Protein AF-A0A2P2HZ31-F1 (afdb_monomer_lite)

Radius of gyration: 33.71 Å; chains: 1; bounding box: 119×53×100 Å

pLDDT: mean 71.83, std 29.75, range [22.86, 98.75]

Sequence (385 aa):
MGVTKGGEGADDFVHLYVKAGVDGLRQGACPFCQRIYMVMMIKAQYGLLRFEVIASNPAKPPDELKRIGLKHLPAIIHGDEGFDAEDDIVTYLDEKFPGGGLKYDNQDADIACKDFFSKFCFYIKAVSKDSAQLDHALEKLNAFLESTTPPHSPTHSPPPKSPTSPAPTSPALTAKSLSSLPSTTSQSPTPSLISSTTSPRSASPIQSPVPSSPQPGGKGKGPSVCSFPALLPNTTTSWPVMTSGGNKLSASSGSIISNDSGAESITSEHAEQQQQLWLCGPTLSHLDCEALPKLQHLRVAAASLKQYQVPQHLKGCWRYLHNAYNSPVFAQTCPCDQEIILHWYDRPETKKLSHKKHAEIAKEKPKYSFDVPVRASVVTVVEIE

Structure (mmCIF, N/CA/C/O backbone):
data_AF-A0A2P2HZ31-F1
#
_entry.id   AF-A0A2P2HZ31-F1
#
loop_
_atom_site.group_PDB
_atom_site.id
_atom_site.type_symbol
_atom_site.label_atom_id
_atom_site.label_alt_id
_atom_site.label_comp_id
_atom_site.label_asym_id
_atom_site.label_entity_id
_atom_site.label_seq_id
_atom_site.pdbx_PDB_ins_code
_atom_site.Cartn_x
_atom_site.Cartn_y
_atom_site.Cartn_z
_atom_site.occupancy
_atom_site.B_iso_or_equiv
_atom_site.auth_seq_id
_atom_site.auth_comp_id
_atom_site.auth_asym_id
_atom_site.auth_atom_id
_atom_site.pdbx_PDB_model_num
ATOM 1 N N . MET A 1 1 ? -51.571 -11.589 10.001 1.00 37.06 1 MET A N 1
ATOM 2 C CA . MET A 1 1 ? -50.498 -12.336 9.311 1.00 37.06 1 MET A CA 1
ATOM 3 C C . MET A 1 1 ? -49.806 -11.380 8.362 1.00 37.06 1 MET A C 1
ATOM 5 O O . MET A 1 1 ? -50.372 -11.042 7.337 1.00 37.06 1 MET A O 1
ATOM 9 N N . GLY A 1 2 ? -48.633 -10.891 8.742 1.00 35.81 2 GLY A N 1
ATOM 10 C CA . GLY A 1 2 ? -47.769 -10.091 7.881 1.00 35.81 2 GLY A CA 1
ATOM 11 C C . GLY A 1 2 ? -46.351 -10.544 8.162 1.00 35.81 2 GLY A C 1
ATOM 12 O O . GLY A 1 2 ? -45.706 -10.020 9.059 1.00 35.81 2 GLY A O 1
ATOM 13 N N . VAL A 1 3 ? -45.938 -11.617 7.490 1.00 38.22 3 VAL A N 1
ATOM 14 C CA . VAL A 1 3 ? -44.579 -12.151 7.581 1.00 38.22 3 VAL A CA 1
ATOM 15 C C . VAL A 1 3 ? -43.677 -11.166 6.848 1.00 38.22 3 VAL A C 1
ATOM 17 O O . VAL A 1 3 ? -43.700 -11.094 5.621 1.00 38.22 3 VAL A O 1
ATOM 20 N N . THR A 1 4 ? -42.911 -10.375 7.594 1.00 38.12 4 THR A N 1
ATOM 21 C CA . THR A 1 4 ? -41.786 -9.619 7.046 1.00 38.12 4 THR A CA 1
ATOM 22 C C . THR A 1 4 ? -40.740 -10.626 6.585 1.00 38.12 4 THR A C 1
ATOM 24 O O . THR A 1 4 ? -40.130 -11.310 7.406 1.00 38.12 4 THR A O 1
ATOM 27 N N . LYS A 1 5 ? -40.563 -10.756 5.267 1.00 40.16 5 LYS A N 1
ATOM 28 C CA . LYS A 1 5 ? -39.427 -11.470 4.683 1.00 40.16 5 LYS A CA 1
ATOM 29 C C . LYS A 1 5 ? -38.149 -10.719 5.060 1.00 40.16 5 LYS A C 1
ATOM 31 O O . LYS A 1 5 ? -37.839 -9.700 4.452 1.00 40.16 5 LYS A O 1
ATOM 36 N N . GLY A 1 6 ? -37.430 -11.225 6.057 1.00 38.62 6 GLY A N 1
ATOM 37 C CA . GLY A 1 6 ? -35.995 -10.995 6.168 1.00 38.62 6 GLY A CA 1
ATOM 38 C C . GLY A 1 6 ? -35.319 -11.673 4.979 1.00 38.62 6 GLY A C 1
ATOM 39 O O . GLY A 1 6 ? -35.483 -12.876 4.782 1.00 38.62 6 GLY A O 1
ATOM 40 N N . GLY A 1 7 ? -34.642 -10.893 4.141 1.00 35.97 7 GLY A N 1
ATOM 41 C CA . GLY A 1 7 ? -33.753 -11.427 3.116 1.00 35.97 7 GLY A CA 1
ATOM 42 C C . GLY A 1 7 ? -32.426 -11.799 3.765 1.00 35.97 7 GLY A C 1
ATOM 43 O O . GLY A 1 7 ? -31.584 -10.935 3.965 1.00 35.97 7 GLY A O 1
ATOM 44 N N . GLU A 1 8 ? -32.256 -13.066 4.134 1.00 43.41 8 GLU A N 1
ATOM 45 C CA . GLU A 1 8 ? -30.973 -13.615 4.578 1.00 43.41 8 GLU A CA 1
ATOM 46 C C . GLU A 1 8 ? -30.046 -13.892 3.374 1.00 43.41 8 GLU A C 1
ATOM 48 O O . GLU A 1 8 ? -30.370 -14.692 2.498 1.00 43.41 8 GLU A O 1
ATOM 53 N N . GLY A 1 9 ? -28.856 -13.277 3.372 1.00 48.22 9 GLY A N 1
ATOM 54 C CA . GLY A 1 9 ? -27.587 -14.009 3.218 1.00 48.22 9 GLY A CA 1
ATOM 55 C C . GLY A 1 9 ? -26.920 -14.143 1.840 1.00 48.22 9 GLY A C 1
ATOM 56 O O . GLY A 1 9 ? -25.826 -14.710 1.780 1.00 48.22 9 GLY A O 1
ATOM 57 N N . ALA A 1 10 ? -27.507 -13.645 0.748 1.00 51.50 10 ALA A N 1
ATOM 58 C CA . ALA A 1 10 ? -26.921 -13.785 -0.597 1.00 51.50 10 ALA A CA 1
ATOM 59 C C . ALA A 1 10 ? -26.181 -12.535 -1.122 1.00 51.50 10 ALA A C 1
ATOM 61 O O . ALA A 1 10 ? -25.416 -12.661 -2.074 1.00 51.50 10 ALA A O 1
ATOM 62 N N . ASP A 1 11 ? -26.367 -11.370 -0.495 1.00 66.19 11 ASP A N 1
ATOM 63 C CA . ASP A 1 11 ? -26.120 -10.050 -1.108 1.00 66.19 11 ASP A CA 1
ATOM 64 C C . ASP A 1 11 ? -25.009 -9.230 -0.417 1.00 66.19 11 ASP A C 1
ATOM 66 O O . ASP A 1 11 ? -25.026 -8.008 -0.474 1.00 66.19 11 ASP A O 1
ATOM 70 N N . ASP A 1 12 ? -24.071 -9.907 0.264 1.00 85.94 12 ASP A N 1
ATOM 71 C CA . ASP A 1 12 ? -22.899 -9.299 0.934 1.00 85.94 12 ASP A CA 1
ATOM 72 C C . ASP A 1 12 ? -21.570 -9.898 0.424 1.00 85.94 12 ASP A C 1
ATOM 74 O O . ASP A 1 12 ? -20.564 -9.946 1.143 1.00 85.94 12 ASP A O 1
ATOM 78 N N . PHE A 1 13 ? -21.578 -10.463 -0.790 1.00 96.00 13 PHE A N 1
ATOM 79 C CA . PHE A 1 13 ? -20.398 -11.067 -1.409 1.00 96.00 13 PHE A CA 1
ATOM 80 C C . PHE A 1 13 ? -19.810 -10.142 -2.471 1.00 96.00 13 PHE A C 1
ATOM 82 O O . PHE A 1 13 ? -20.406 -9.940 -3.526 1.00 96.00 13 PHE A O 1
ATOM 89 N N . VAL A 1 14 ? -18.620 -9.610 -2.208 1.00 97.75 14 VAL A N 1
ATOM 90 C CA . VAL A 1 14 ? -17.964 -8.621 -3.070 1.00 97.75 14 VAL A CA 1
ATOM 91 C C . VAL A 1 14 ? -16.818 -9.270 -3.853 1.00 97.75 14 VAL A C 1
ATOM 93 O O . VAL A 1 14 ? -15.991 -9.981 -3.287 1.00 97.75 14 VAL A O 1
ATOM 96 N N . HIS A 1 15 ? -16.711 -9.001 -5.151 1.00 97.69 15 HIS A N 1
ATOM 97 C CA . HIS A 1 15 ? -15.530 -9.356 -5.938 1.00 97.69 15 HIS A CA 1
ATOM 98 C C . HIS A 1 15 ? -14.538 -8.194 -5.936 1.00 97.69 15 HIS A C 1
ATOM 100 O O . HIS A 1 15 ? -14.851 -7.119 -6.441 1.00 97.69 15 HIS A O 1
ATOM 106 N N . LEU A 1 16 ? -13.331 -8.408 -5.409 1.00 98.19 16 LEU A N 1
ATOM 107 C CA . LEU A 1 16 ? -12.222 -7.460 -5.495 1.00 98.19 16 LEU A CA 1
ATOM 108 C C . LEU A 1 16 ? -11.289 -7.846 -6.639 1.00 98.19 16 LEU A C 1
ATOM 110 O O . LEU A 1 16 ? -10.581 -8.848 -6.575 1.00 98.19 16 LEU A O 1
ATOM 114 N N . TYR A 1 17 ? -11.205 -7.002 -7.654 1.00 97.88 17 TYR A N 1
ATOM 115 C CA . TYR A 1 17 ? -10.253 -7.138 -8.742 1.00 97.88 17 TYR A CA 1
ATOM 116 C C . TYR A 1 17 ? -8.968 -6.379 -8.419 1.00 97.88 17 TYR A C 1
ATOM 118 O O . TYR A 1 17 ? -8.957 -5.156 -8.251 1.00 97.88 17 TYR A O 1
ATOM 126 N N . VAL A 1 18 ? -7.854 -7.107 -8.379 1.00 97.56 18 VAL A N 1
ATOM 127 C CA . VAL A 1 18 ? -6.516 -6.554 -8.139 1.00 97.56 18 VAL A CA 1
ATOM 128 C C . VAL A 1 18 ? -5.632 -6.740 -9.357 1.00 97.56 18 VAL A C 1
ATOM 130 O O . VAL A 1 18 ? -5.835 -7.643 -10.166 1.00 97.56 18 VAL A O 1
ATOM 133 N N . LYS A 1 19 ? -4.613 -5.892 -9.500 1.00 96.31 19 LYS A N 1
ATOM 134 C CA . LYS A 1 19 ? -3.630 -6.057 -10.572 1.00 96.31 19 LYS A CA 1
ATOM 135 C C . LYS A 1 19 ? -2.910 -7.398 -10.410 1.00 96.31 19 LYS A C 1
ATOM 137 O O . LYS A 1 19 ? -2.375 -7.667 -9.340 1.00 96.31 19 LYS A O 1
ATOM 142 N N . ALA A 1 20 ? -2.867 -8.202 -11.468 1.00 95.56 20 ALA A N 1
ATOM 143 C CA . ALA A 1 20 ? -2.116 -9.451 -11.485 1.00 95.56 20 ALA A CA 1
ATOM 144 C C . ALA A 1 20 ? -0.597 -9.208 -11.437 1.00 95.56 20 ALA A C 1
ATOM 146 O O . ALA A 1 20 ? -0.095 -8.187 -11.923 1.00 95.56 20 ALA A O 1
ATOM 147 N N . GLY A 1 21 ? 0.115 -10.159 -10.840 1.00 93.12 21 GLY A N 1
ATOM 148 C CA . GLY A 1 21 ? 1.568 -10.215 -10.791 1.00 93.12 21 GLY A CA 1
ATOM 149 C C . GLY A 1 21 ? 2.176 -10.639 -12.121 1.00 93.12 21 GLY A C 1
ATOM 150 O O . GLY A 1 21 ? 1.485 -10.798 -13.131 1.00 93.12 21 GLY A O 1
ATOM 151 N N . VAL A 1 22 ? 3.491 -10.835 -12.124 1.00 88.94 22 VAL A N 1
ATOM 152 C CA . VAL A 1 22 ? 4.253 -11.121 -13.353 1.00 88.94 22 VAL A CA 1
ATOM 153 C C . VAL A 1 22 ? 3.849 -12.441 -14.016 1.00 88.94 22 VAL A C 1
ATOM 155 O O . VAL A 1 22 ? 3.921 -12.571 -15.238 1.00 88.94 22 VAL A O 1
ATOM 158 N N . ASP A 1 23 ? 3.389 -13.414 -13.233 1.00 84.69 23 ASP A N 1
ATOM 159 C CA . ASP A 1 23 ? 2.874 -14.688 -13.747 1.00 84.69 23 ASP A CA 1
ATOM 160 C C . ASP A 1 23 ? 1.440 -14.611 -14.296 1.00 84.69 23 ASP A C 1
ATOM 162 O O . ASP A 1 23 ? 0.972 -15.565 -14.917 1.00 84.69 23 ASP A O 1
ATOM 166 N N . GLY A 1 24 ? 0.745 -13.489 -14.093 1.00 85.38 24 GLY A N 1
ATOM 167 C CA . GLY A 1 24 ? -0.644 -13.299 -14.498 1.00 85.38 24 GLY A CA 1
ATOM 168 C C . GLY A 1 24 ? -1.669 -14.092 -13.679 1.00 85.38 24 GLY A C 1
ATOM 169 O O . GLY A 1 24 ? -2.842 -14.071 -14.040 1.00 85.38 24 GLY A O 1
ATOM 170 N N . LEU A 1 25 ? -1.251 -14.781 -12.612 1.00 81.94 25 LEU A N 1
ATOM 171 C CA . LEU A 1 25 ? -2.104 -15.642 -11.787 1.00 81.94 25 LEU A CA 1
ATOM 172 C C . LEU A 1 25 ? -2.250 -15.116 -10.359 1.00 81.94 25 LEU A C 1
ATOM 174 O O . LEU A 1 25 ? -3.343 -15.141 -9.803 1.00 81.94 25 LEU A O 1
ATOM 178 N N . ARG A 1 26 ? -1.153 -14.659 -9.748 1.00 86.38 26 ARG A N 1
ATOM 179 C CA . ARG A 1 26 ? -1.154 -14.153 -8.368 1.00 86.38 26 ARG A CA 1
ATOM 180 C C . ARG A 1 26 ? -1.437 -12.656 -8.330 1.00 86.38 26 ARG A C 1
ATOM 182 O O . ARG A 1 26 ? -1.348 -11.970 -9.347 1.00 86.38 26 ARG A O 1
ATOM 189 N N . GLN A 1 27 ? -1.751 -12.131 -7.146 1.00 91.81 27 GLN A N 1
ATOM 190 C CA . GLN A 1 27 ? -1.800 -10.684 -6.946 1.00 91.81 27 GLN A CA 1
ATOM 191 C C . GLN A 1 27 ? -0.418 -10.061 -7.189 1.00 91.81 27 GLN A C 1
ATOM 193 O O . GLN A 1 27 ? 0.602 -10.577 -6.734 1.00 91.81 27 GLN A O 1
ATOM 198 N N . GLY A 1 28 ? -0.394 -8.954 -7.917 1.00 94.69 28 GLY A N 1
ATOM 199 C CA . GLY A 1 28 ? 0.800 -8.159 -8.160 1.00 94.69 28 GLY A CA 1
ATOM 200 C C . GLY A 1 28 ? 0.971 -7.066 -7.114 1.00 94.69 28 GLY A C 1
ATOM 201 O O . GLY A 1 28 ? 0.111 -6.825 -6.268 1.00 94.69 28 GLY A O 1
ATOM 202 N N . ALA A 1 29 ? 2.081 -6.341 -7.201 1.00 96.81 29 ALA A N 1
ATOM 203 C CA . ALA A 1 29 ? 2.394 -5.292 -6.241 1.00 96.81 29 ALA A CA 1
ATOM 204 C C . ALA A 1 29 ? 1.799 -3.934 -6.634 1.00 96.81 29 ALA A C 1
ATOM 206 O O . ALA A 1 29 ? 2.515 -3.032 -7.051 1.00 96.81 29 ALA A O 1
ATOM 207 N N . CYS A 1 30 ? 0.483 -3.758 -6.544 1.00 97.19 30 CYS A N 1
ATOM 208 C CA . CYS A 1 30 ? -0.128 -2.428 -6.631 1.00 97.19 30 CYS A CA 1
ATOM 209 C C . CYS A 1 30 ? -0.464 -1.928 -5.214 1.00 97.19 30 CYS A C 1
ATOM 211 O O . CYS A 1 30 ? -1.313 -2.546 -4.571 1.00 97.19 30 CYS A O 1
ATOM 213 N N . PRO A 1 31 ? 0.129 -0.816 -4.729 1.00 97.94 31 PRO A N 1
ATOM 214 C CA . PRO A 1 31 ? -0.120 -0.350 -3.361 1.00 97.94 31 PRO A CA 1
ATOM 215 C C . PRO A 1 31 ? -1.578 0.093 -3.165 1.00 97.94 31 PRO A C 1
ATOM 217 O O . PRO A 1 31 ? -2.139 -0.086 -2.091 1.00 97.94 31 PRO A O 1
ATOM 220 N N . PHE A 1 32 ? -2.218 0.590 -4.226 1.00 98.06 32 PHE A N 1
ATOM 221 C CA . PHE A 1 32 ? -3.637 0.951 -4.237 1.00 98.06 32 PHE A CA 1
ATOM 222 C C . PHE A 1 32 ? -4.547 -0.281 -4.144 1.00 98.06 32 PHE A C 1
ATOM 224 O O . PHE A 1 32 ? -5.521 -0.284 -3.400 1.00 98.06 32 PHE A O 1
ATOM 231 N N . CYS A 1 33 ? -4.195 -1.378 -4.829 1.00 98.50 33 CYS A N 1
ATOM 232 C CA . CYS A 1 33 ? -4.921 -2.640 -4.669 1.00 98.50 33 CYS A CA 1
ATOM 233 C C . CYS A 1 33 ? -4.786 -3.188 -3.249 1.00 98.50 33 CYS A C 1
ATOM 235 O O . CYS A 1 33 ? -5.775 -3.643 -2.682 1.00 98.50 33 CYS A O 1
ATOM 237 N N . GLN A 1 34 ? -3.586 -3.112 -2.666 1.00 98.69 34 GLN A N 1
ATOM 238 C CA . GLN A 1 34 ? -3.369 -3.545 -1.291 1.00 98.69 34 GLN A CA 1
ATOM 239 C C . GLN A 1 34 ? -4.173 -2.695 -0.293 1.00 98.69 34 GLN A C 1
ATOM 241 O O . GLN A 1 34 ? -4.745 -3.273 0.624 1.00 98.69 34 GLN A O 1
ATOM 246 N N . ARG A 1 35 ? -4.300 -1.370 -0.496 1.00 98.56 35 ARG A N 1
ATOM 247 C CA . ARG A 1 35 ? -5.158 -0.488 0.327 1.00 98.56 35 ARG A CA 1
ATOM 248 C C . ARG A 1 35 ? -6.584 -1.021 0.420 1.00 98.56 35 ARG A C 1
ATOM 250 O O . ARG A 1 35 ? -7.074 -1.274 1.517 1.00 98.56 35 ARG A O 1
ATOM 257 N N . ILE A 1 36 ? -7.228 -1.239 -0.726 1.00 98.75 36 ILE A N 1
ATOM 258 C CA . ILE A 1 36 ? -8.609 -1.741 -0.765 1.00 98.75 36 ILE A CA 1
ATOM 259 C C . ILE A 1 36 ? -8.698 -3.160 -0.196 1.00 98.75 36 ILE A C 1
ATOM 261 O O . ILE A 1 36 ? -9.620 -3.466 0.557 1.00 98.75 36 ILE A O 1
ATOM 265 N N . TYR A 1 37 ? -7.714 -4.017 -0.482 1.00 98.69 37 TYR A N 1
ATOM 266 C CA . TYR A 1 37 ? -7.688 -5.369 0.070 1.00 98.69 37 TYR A CA 1
ATOM 267 C C . TYR A 1 37 ? -7.598 -5.352 1.606 1.00 98.69 37 TYR A C 1
ATOM 269 O O . TYR A 1 37 ? -8.338 -6.073 2.271 1.00 98.69 37 TYR A O 1
ATOM 277 N N . MET A 1 38 ? -6.776 -4.482 2.198 1.00 98.75 38 MET A N 1
ATOM 278 C CA . MET A 1 38 ? -6.714 -4.315 3.655 1.00 98.75 38 MET A CA 1
ATOM 279 C C . MET A 1 38 ? -8.058 -3.864 4.241 1.00 98.75 38 MET A C 1
ATOM 281 O O . MET A 1 38 ? -8.510 -4.448 5.225 1.00 98.75 38 MET A O 1
ATOM 285 N N . VAL A 1 39 ? -8.731 -2.895 3.610 1.00 98.69 39 VAL A N 1
ATOM 286 C CA . VAL A 1 39 ? -10.068 -2.429 4.026 1.00 98.69 39 VAL A CA 1
ATOM 287 C C . VAL A 1 39 ? -11.084 -3.577 4.017 1.00 98.69 39 VAL A C 1
ATOM 289 O O . VAL A 1 39 ? -11.795 -3.786 5.001 1.00 98.69 39 VAL A O 1
ATOM 292 N N . MET A 1 40 ? -11.128 -4.364 2.938 1.00 98.38 40 MET A N 1
ATOM 293 C CA . MET A 1 40 ? -12.047 -5.501 2.816 1.00 98.38 40 MET A CA 1
ATOM 294 C C . MET A 1 40 ? -11.709 -6.634 3.792 1.00 98.38 40 MET A C 1
ATOM 296 O O . MET A 1 40 ? -12.617 -7.213 4.384 1.00 98.38 40 MET A O 1
ATOM 300 N N . MET A 1 41 ? -10.419 -6.903 4.028 1.00 98.25 41 MET A N 1
ATOM 301 C CA . MET A 1 41 ? -9.957 -7.857 5.043 1.00 98.25 41 MET A CA 1
ATOM 302 C C . MET A 1 41 ? -10.425 -7.467 6.444 1.00 98.25 41 MET A C 1
ATOM 304 O O . MET A 1 41 ? -10.922 -8.323 7.172 1.00 98.25 41 MET A O 1
ATOM 308 N N . ILE A 1 42 ? -10.303 -6.189 6.819 1.00 98.12 42 ILE A N 1
ATOM 309 C CA . ILE A 1 42 ? -10.775 -5.694 8.118 1.00 98.12 42 ILE A CA 1
ATOM 310 C C . ILE A 1 42 ? -12.289 -5.885 8.216 1.00 98.12 42 ILE A C 1
ATOM 312 O O . ILE A 1 42 ? -12.760 -6.541 9.141 1.00 98.12 42 ILE A O 1
ATOM 316 N N . LYS A 1 43 ? -13.064 -5.416 7.231 1.00 97.12 43 LYS A N 1
ATOM 317 C CA . LYS A 1 43 ? -14.529 -5.582 7.240 1.00 97.12 43 LYS A CA 1
ATOM 318 C C . LYS A 1 43 ? -14.956 -7.055 7.312 1.00 97.12 43 LYS A C 1
ATOM 320 O O . LYS A 1 43 ? -15.872 -7.380 8.065 1.00 97.12 43 LYS A O 1
ATOM 325 N N . ALA A 1 44 ? -14.261 -7.955 6.618 1.00 96.75 44 ALA A N 1
ATOM 326 C CA . ALA A 1 44 ? -14.520 -9.391 6.696 1.00 96.75 44 ALA A CA 1
ATOM 327 C C . ALA A 1 44 ? -14.185 -9.997 8.070 1.00 96.75 44 ALA A C 1
ATOM 329 O O . ALA A 1 44 ? -14.930 -10.848 8.551 1.00 96.75 44 ALA A O 1
ATOM 330 N N . GLN A 1 45 ? -13.119 -9.544 8.742 1.00 95.00 45 GLN A N 1
ATOM 331 C CA . GLN A 1 45 ? -12.789 -9.980 10.110 1.00 95.00 45 GLN A CA 1
ATOM 332 C C . GLN A 1 45 ? -13.860 -9.579 11.129 1.00 95.00 45 GLN A C 1
ATOM 334 O O . GLN A 1 45 ? -14.133 -10.336 12.057 1.00 95.00 45 GLN A O 1
ATOM 339 N N . TYR A 1 46 ? -14.505 -8.428 10.927 1.00 94.31 46 TYR A N 1
ATOM 340 C CA . TYR A 1 46 ? -15.671 -8.006 11.709 1.00 94.31 46 TYR A CA 1
ATOM 341 C C . TYR A 1 46 ? -16.980 -8.695 11.277 1.00 94.31 46 TYR A C 1
ATOM 343 O O . TYR A 1 46 ? -18.035 -8.396 11.830 1.00 94.31 46 TYR A O 1
ATOM 351 N N . GLY A 1 47 ? -16.933 -9.609 10.301 1.00 95.06 47 GLY A N 1
ATOM 352 C CA . GLY A 1 47 ? -18.104 -10.328 9.797 1.00 95.06 47 GLY A CA 1
ATOM 353 C C . GLY A 1 47 ? -19.077 -9.459 8.996 1.00 95.06 47 GLY A C 1
ATOM 354 O O . GLY A 1 47 ? -20.230 -9.847 8.845 1.00 95.06 47 GLY A O 1
ATOM 355 N N . LEU A 1 48 ? -18.635 -8.296 8.504 1.00 95.56 48 LEU A N 1
ATOM 356 C CA . LEU A 1 48 ? -19.496 -7.326 7.816 1.00 95.56 48 LEU A CA 1
ATOM 357 C C . LEU A 1 48 ? -19.724 -7.663 6.342 1.00 95.56 48 LEU A C 1
ATOM 359 O O . LEU A 1 48 ? -20.732 -7.261 5.779 1.00 95.56 48 LEU A O 1
ATOM 363 N N . LEU A 1 49 ? -18.777 -8.356 5.710 1.00 95.75 49 LEU A N 1
ATOM 364 C CA . LEU A 1 49 ? -18.877 -8.780 4.316 1.00 95.75 49 LEU A CA 1
ATOM 365 C C . LEU A 1 49 ? -18.080 -10.060 4.081 1.00 95.75 49 LEU A C 1
ATOM 367 O O . LEU A 1 49 ? -17.184 -10.413 4.853 1.00 95.75 49 LEU A O 1
ATOM 371 N N . ARG A 1 50 ? -18.363 -10.730 2.966 1.00 97.00 50 ARG A N 1
ATOM 372 C CA . ARG A 1 50 ? -17.506 -11.780 2.402 1.00 97.00 50 ARG A CA 1
ATOM 373 C C . ARG A 1 50 ? -16.988 -11.309 1.054 1.00 97.00 50 ARG A C 1
ATOM 375 O O . ARG A 1 50 ? -17.639 -10.522 0.378 1.00 97.00 50 ARG A O 1
ATOM 382 N N . PHE A 1 51 ? -15.822 -11.788 0.648 1.00 97.75 51 PHE A N 1
ATOM 383 C CA . PHE A 1 51 ? -15.278 -11.389 -0.640 1.00 97.75 51 PHE A CA 1
ATOM 384 C C . PHE A 1 51 ? -14.317 -12.414 -1.220 1.00 97.75 51 PHE A C 1
ATOM 386 O O . PHE A 1 51 ? -13.803 -13.284 -0.515 1.00 97.75 51 PHE A O 1
ATOM 393 N N . GLU A 1 52 ? -14.068 -12.269 -2.515 1.00 96.81 52 GLU A N 1
ATOM 394 C CA . GLU A 1 52 ? -13.035 -12.989 -3.248 1.00 96.81 52 GLU A CA 1
ATOM 395 C C . GLU A 1 52 ? -12.108 -11.997 -3.948 1.00 96.81 52 GLU A C 1
ATOM 397 O O . GLU A 1 52 ? -12.545 -10.956 -4.440 1.00 96.81 52 GLU A O 1
ATOM 402 N N . VAL A 1 53 ? -10.818 -12.332 -3.994 1.00 97.19 53 VAL A N 1
ATOM 403 C CA . VAL A 1 53 ? -9.806 -11.542 -4.696 1.00 97.19 53 VAL A CA 1
ATOM 404 C C . VAL A 1 53 ? -9.478 -12.185 -6.032 1.00 97.19 53 VAL A C 1
ATOM 406 O O . VAL A 1 53 ? -9.002 -13.316 -6.092 1.00 97.19 53 VAL A O 1
ATOM 409 N N . ILE A 1 54 ? -9.674 -11.426 -7.103 1.00 95.69 54 ILE A N 1
ATOM 410 C CA . ILE A 1 54 ? -9.476 -11.856 -8.481 1.00 95.69 54 ILE A CA 1
ATOM 411 C C . ILE A 1 54 ? -8.294 -11.080 -9.066 1.00 95.69 54 ILE A C 1
ATOM 413 O O . ILE A 1 54 ? -8.350 -9.866 -9.275 1.00 95.69 54 ILE A O 1
ATOM 417 N N . ALA A 1 55 ? -7.202 -11.786 -9.354 1.00 95.94 55 ALA A N 1
ATOM 418 C CA . ALA A 1 55 ? -6.067 -11.208 -10.060 1.00 95.94 55 ALA A CA 1
ATOM 419 C C . ALA A 1 55 ? -6.433 -10.965 -11.532 1.00 95.94 55 ALA A C 1
ATOM 421 O O . ALA A 1 55 ? -6.814 -11.877 -12.264 1.00 95.94 55 ALA A O 1
ATOM 422 N N . SER A 1 56 ? -6.305 -9.718 -11.973 1.00 94.88 56 SER A N 1
ATOM 423 C CA . SER A 1 56 ? -6.706 -9.266 -13.301 1.00 94.88 56 SER A CA 1
ATOM 424 C C . SER A 1 56 ? -5.544 -8.597 -14.024 1.00 94.88 56 SER A C 1
ATOM 426 O O . SER A 1 56 ? -4.841 -7.742 -13.476 1.00 94.88 56 SER A O 1
ATOM 428 N N . ASN A 1 57 ? -5.334 -8.979 -15.284 1.00 91.69 57 ASN A N 1
ATOM 429 C CA . ASN A 1 57 ? -4.383 -8.308 -16.157 1.00 91.69 57 ASN A CA 1
ATOM 430 C C . ASN A 1 57 ? -5.062 -7.090 -16.815 1.00 91.69 57 ASN A C 1
ATOM 432 O O . ASN A 1 57 ? -5.963 -7.287 -17.634 1.00 91.69 57 ASN A O 1
ATOM 436 N N . PRO A 1 58 ? -4.603 -5.846 -16.566 1.00 86.88 58 PRO A N 1
ATOM 437 C CA . PRO A 1 58 ? -5.201 -4.650 -17.166 1.00 86.88 58 PRO A CA 1
ATOM 438 C C . PRO A 1 58 ? -5.187 -4.639 -18.701 1.00 86.88 58 PRO A C 1
ATOM 440 O O . PRO A 1 58 ? -6.036 -4.008 -19.319 1.00 86.88 58 PRO A O 1
ATOM 443 N N . ALA A 1 59 ? -4.234 -5.333 -19.333 1.00 87.62 59 ALA A N 1
ATOM 444 C CA . ALA A 1 59 ? -4.155 -5.425 -20.792 1.00 87.62 59 ALA A CA 1
ATOM 445 C C . ALA A 1 59 ? -5.208 -6.375 -21.390 1.00 87.62 59 ALA A C 1
ATOM 447 O O . ALA A 1 59 ? -5.497 -6.315 -22.584 1.00 87.62 59 ALA A O 1
ATOM 448 N N . LYS A 1 60 ? -5.772 -7.270 -20.573 1.00 89.00 60 LYS A N 1
ATOM 449 C CA . LYS A 1 60 ? -6.814 -8.219 -20.968 1.00 89.00 60 LYS A CA 1
ATOM 450 C C . LYS A 1 60 ? -7.810 -8.380 -19.813 1.00 89.00 60 LYS A C 1
ATOM 452 O O . LYS A 1 60 ? -7.805 -9.423 -19.157 1.00 89.00 60 LYS A O 1
ATOM 457 N N . PRO A 1 61 ? -8.643 -7.357 -19.550 1.00 88.94 61 PRO A N 1
ATOM 458 C CA . PRO A 1 61 ? -9.557 -7.393 -18.419 1.00 88.94 61 PRO A CA 1
ATOM 459 C C . PRO A 1 61 ? -10.618 -8.497 -18.606 1.00 88.94 61 PRO A C 1
ATOM 461 O O . PRO A 1 61 ? -11.019 -8.761 -19.750 1.00 88.94 61 PRO A O 1
ATOM 464 N N . PRO A 1 62 ? -11.074 -9.140 -17.513 1.00 91.50 62 PRO A N 1
ATOM 465 C CA . PRO A 1 62 ? -12.234 -10.025 -17.500 1.00 91.50 62 PRO A CA 1
ATOM 466 C C . PRO A 1 62 ? -13.481 -9.383 -18.115 1.00 91.50 62 PRO A C 1
ATOM 468 O O . PRO A 1 62 ? -13.668 -8.166 -18.058 1.00 91.50 62 PRO A O 1
ATOM 471 N N . ASP A 1 63 ? -14.353 -10.209 -18.692 1.00 91.88 63 ASP A N 1
ATOM 472 C CA . ASP A 1 63 ? -15.550 -9.722 -19.387 1.00 91.88 63 ASP A CA 1
ATOM 473 C C . ASP A 1 63 ? -16.570 -9.084 -18.438 1.00 91.88 63 ASP A C 1
ATOM 475 O O . ASP A 1 63 ? -17.326 -8.213 -18.859 1.00 91.88 63 ASP A O 1
ATOM 479 N N . GLU A 1 64 ? -16.556 -9.457 -17.157 1.00 92.88 64 GLU A N 1
ATOM 480 C CA . GLU A 1 64 ? -17.390 -8.846 -16.119 1.00 92.88 64 GLU A CA 1
ATOM 481 C C . GLU A 1 64 ? -17.028 -7.368 -15.896 1.00 92.88 64 GLU A C 1
ATOM 483 O O . GLU A 1 64 ? -17.899 -6.510 -16.026 1.00 92.88 64 GLU A O 1
ATOM 488 N N . LEU A 1 65 ? -15.737 -7.044 -15.715 1.00 93.50 65 LEU A N 1
ATOM 489 C CA . LEU A 1 65 ? -15.263 -5.652 -15.619 1.00 93.50 65 LEU A CA 1
ATOM 490 C C . LEU A 1 65 ? -15.660 -4.836 -16.857 1.00 93.50 65 LEU A C 1
ATOM 492 O O . LEU A 1 65 ? -16.152 -3.716 -16.734 1.00 93.50 65 LEU A O 1
ATOM 496 N N . LYS A 1 66 ? -15.495 -5.410 -18.060 1.00 92.44 66 LYS A N 1
ATOM 497 C CA . LYS A 1 66 ? -15.873 -4.737 -19.315 1.00 92.44 66 LYS A CA 1
ATOM 498 C C . LYS A 1 66 ? -17.372 -4.473 -19.406 1.00 92.44 66 LYS A C 1
ATOM 500 O O . LYS A 1 66 ? -17.758 -3.443 -19.947 1.00 92.44 66 LYS A O 1
ATOM 505 N N . ARG A 1 67 ? -18.199 -5.406 -18.926 1.00 93.50 67 ARG A N 1
ATOM 506 C CA . ARG A 1 67 ? -19.662 -5.303 -18.966 1.00 93.50 67 ARG A CA 1
ATOM 507 C C . ARG A 1 67 ? -20.165 -4.159 -18.091 1.00 93.50 67 ARG A C 1
ATOM 509 O O . ARG A 1 67 ? -21.033 -3.421 -18.537 1.00 93.50 67 ARG A O 1
ATOM 516 N N . ILE A 1 68 ? -19.596 -4.010 -16.894 1.00 94.19 68 ILE A N 1
ATOM 517 C CA . ILE A 1 68 ? -19.903 -2.899 -15.979 1.00 94.19 68 ILE A CA 1
ATOM 518 C C . ILE A 1 68 ? -19.253 -1.585 -16.450 1.00 94.19 68 ILE A C 1
ATOM 520 O O . ILE A 1 68 ? -19.729 -0.499 -16.138 1.00 94.19 68 ILE A O 1
ATOM 524 N N . GLY A 1 69 ? -18.198 -1.666 -17.267 1.00 94.25 69 GLY A N 1
ATOM 525 C CA . GLY A 1 69 ? -17.515 -0.503 -17.835 1.00 94.25 69 GLY A CA 1
ATOM 526 C C . GLY A 1 69 ? -16.330 -0.005 -17.005 1.00 94.25 69 GLY A C 1
ATOM 527 O O . GLY A 1 69 ? -15.851 1.104 -17.248 1.00 94.25 69 GLY A O 1
ATOM 528 N N . LEU A 1 70 ? -15.834 -0.827 -16.076 1.00 95.38 70 LEU A N 1
ATOM 529 C CA . LEU A 1 70 ? -14.674 -0.529 -15.235 1.00 95.38 70 LEU A CA 1
ATOM 530 C C . LEU A 1 70 ? -13.375 -0.670 -16.039 1.00 95.38 70 LEU A C 1
ATOM 532 O O . LEU A 1 70 ? -13.179 -1.634 -16.787 1.00 95.38 70 LEU A O 1
ATOM 536 N N . LYS A 1 71 ? -12.479 0.306 -15.898 1.00 92.31 71 LYS A N 1
ATOM 537 C CA . LYS A 1 71 ? -11.245 0.447 -16.692 1.00 92.31 71 LYS A CA 1
ATOM 538 C C . LYS A 1 71 ? -9.984 0.394 -15.842 1.00 92.31 71 LYS A C 1
ATOM 540 O O . LYS A 1 71 ? -8.905 0.118 -16.375 1.00 92.31 71 LYS A O 1
ATOM 545 N N . HIS A 1 72 ? -10.101 0.686 -14.555 1.00 94.69 72 HIS A N 1
ATOM 546 C CA . HIS A 1 72 ? -8.976 0.817 -13.645 1.00 94.69 72 HIS A CA 1
ATOM 547 C C . HIS A 1 72 ? -8.977 -0.288 -12.585 1.00 94.69 72 HIS A C 1
ATOM 549 O O . HIS A 1 72 ? -9.944 -1.024 -12.422 1.00 94.69 72 HIS A O 1
ATOM 555 N N . LEU A 1 73 ? -7.824 -0.474 -11.940 1.00 96.19 73 LEU A N 1
ATOM 556 C CA . LEU A 1 73 ? -7.657 -1.382 -10.808 1.00 96.19 73 LEU A CA 1
ATOM 557 C C . LEU A 1 73 ? -7.009 -0.598 -9.654 1.00 96.19 73 LEU A C 1
ATOM 559 O O . LEU A 1 73 ? -6.078 0.170 -9.929 1.00 96.19 73 LEU A O 1
ATOM 563 N N . PRO A 1 74 ? -7.391 -0.841 -8.388 1.00 98.06 74 PRO A N 1
ATOM 564 C CA . PRO A 1 74 ? -8.378 -1.831 -7.943 1.00 98.06 74 PRO A CA 1
ATOM 565 C C . PRO A 1 74 ? -9.796 -1.528 -8.420 1.00 98.06 74 PRO A C 1
ATOM 567 O O . PRO A 1 74 ? -10.126 -0.381 -8.689 1.00 98.06 74 PRO A O 1
ATOM 570 N N . ALA A 1 75 ? -10.608 -2.572 -8.522 1.00 98.31 75 ALA A N 1
ATOM 571 C CA . ALA A 1 75 ? -12.029 -2.443 -8.798 1.00 98.31 75 ALA A CA 1
ATOM 572 C C . ALA A 1 75 ? -12.815 -3.394 -7.901 1.00 98.31 75 ALA A C 1
ATOM 574 O O . ALA A 1 75 ? -12.341 -4.496 -7.626 1.00 98.31 75 ALA A O 1
ATOM 575 N N . ILE A 1 76 ? -14.006 -2.992 -7.472 1.00 98.31 76 ILE A N 1
ATOM 576 C CA . ILE A 1 76 ? -14.954 -3.893 -6.815 1.00 98.31 76 ILE A CA 1
ATOM 577 C C . ILE A 1 76 ? -16.195 -4.069 -7.677 1.00 98.31 76 ILE A C 1
ATOM 579 O O . ILE A 1 76 ? -16.603 -3.142 -8.378 1.00 98.31 76 ILE A O 1
ATOM 583 N N . ILE A 1 77 ? -16.789 -5.255 -7.603 1.00 97.50 77 ILE A N 1
ATOM 584 C CA . ILE A 1 77 ? -18.134 -5.525 -8.104 1.00 97.50 77 ILE A CA 1
ATOM 585 C C . ILE A 1 77 ? -18.944 -6.127 -6.962 1.00 97.50 77 ILE A C 1
ATOM 587 O O . ILE A 1 77 ? -18.485 -7.055 -6.290 1.00 97.50 77 ILE A O 1
ATOM 591 N N . HIS A 1 78 ? -20.137 -5.587 -6.746 1.00 96.38 78 HIS A N 1
ATOM 592 C CA . HIS A 1 78 ? -21.087 -6.068 -5.758 1.00 96.38 78 HIS A CA 1
ATOM 593 C C . HIS A 1 78 ? -22.494 -6.076 -6.364 1.00 96.38 78 HIS A C 1
ATOM 595 O O . HIS A 1 78 ? -23.062 -5.022 -6.643 1.00 96.38 78 HIS A O 1
ATOM 601 N N . GLY A 1 79 ? -23.036 -7.268 -6.625 1.00 92.19 79 GLY A N 1
ATOM 602 C CA . GLY A 1 79 ? -24.264 -7.405 -7.412 1.00 92.19 79 GLY A CA 1
ATOM 603 C C . GLY A 1 79 ? -24.088 -6.819 -8.818 1.00 92.19 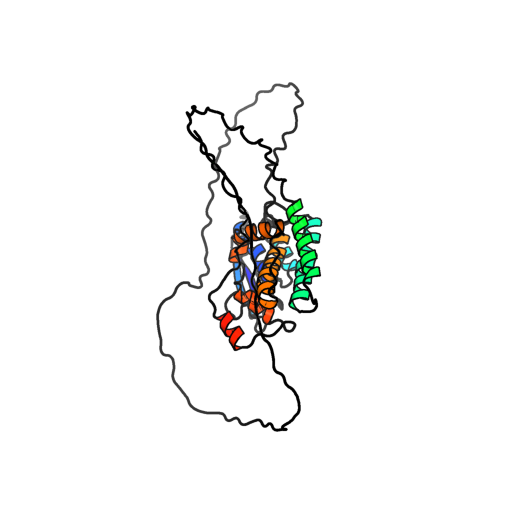79 GLY A C 1
ATOM 604 O O . GLY A 1 79 ? -23.202 -7.245 -9.558 1.00 92.19 79 GLY A O 1
ATOM 605 N N . ASP A 1 80 ? -24.914 -5.829 -9.161 1.00 90.38 80 ASP A N 1
ATOM 606 C CA . ASP A 1 80 ? -24.863 -5.105 -10.441 1.00 90.38 80 ASP A CA 1
ATOM 607 C C . ASP A 1 80 ? -24.080 -3.776 -10.362 1.00 90.38 80 ASP A C 1
ATOM 609 O O . ASP A 1 80 ? -23.949 -3.067 -11.363 1.00 90.38 80 ASP A O 1
ATOM 613 N N . GLU A 1 81 ? -23.558 -3.418 -9.185 1.00 94.50 81 GLU A N 1
ATOM 614 C CA . GLU A 1 81 ? -22.783 -2.195 -8.964 1.00 94.50 81 GLU A CA 1
ATOM 615 C C . GLU A 1 81 ? -21.280 -2.465 -9.091 1.00 94.50 81 GLU A C 1
ATOM 617 O O . GLU A 1 81 ? -20.781 -3.522 -8.693 1.00 94.50 81 GLU A O 1
ATOM 622 N N . GLY A 1 82 ? -20.525 -1.491 -9.601 1.00 96.88 82 GLY A N 1
ATOM 623 C CA . GLY A 1 82 ? -19.073 -1.590 -9.648 1.00 96.88 82 GLY A CA 1
ATOM 624 C C . GLY A 1 82 ? -18.369 -0.242 -9.615 1.00 96.88 82 GLY A C 1
ATOM 625 O O . GLY A 1 82 ? -18.875 0.750 -10.135 1.00 96.88 82 GLY A O 1
ATOM 626 N N . PHE A 1 83 ? -17.186 -0.233 -9.004 1.00 98.19 83 PHE A N 1
ATOM 627 C CA . PHE A 1 83 ? -16.404 0.971 -8.717 1.00 98.19 83 PHE A CA 1
ATOM 628 C C . PHE A 1 83 ? -14.921 0.689 -8.965 1.00 98.19 83 PHE A C 1
ATOM 630 O O . PHE A 1 83 ? -14.420 -0.350 -8.536 1.00 98.19 83 PHE A O 1
ATOM 637 N N . ASP A 1 84 ? -14.212 1.598 -9.637 1.00 97.19 84 ASP A N 1
ATOM 638 C CA . ASP A 1 84 ? -12.774 1.485 -9.937 1.00 97.19 84 ASP A CA 1
ATOM 639 C C . ASP A 1 84 ? -11.950 2.733 -9.562 1.00 97.19 84 ASP A C 1
ATOM 641 O O . ASP A 1 84 ? -10.763 2.827 -9.889 1.00 97.19 84 ASP A O 1
ATOM 645 N N . ALA A 1 85 ? -12.564 3.668 -8.832 1.00 97.62 85 ALA A N 1
ATOM 646 C CA . ALA A 1 85 ? -11.903 4.791 -8.176 1.00 97.62 85 ALA A CA 1
ATOM 647 C C . ALA A 1 85 ? -11.762 4.508 -6.674 1.00 97.62 85 ALA A C 1
ATOM 649 O O . ALA A 1 85 ? -12.727 4.160 -6.003 1.00 97.62 85 ALA A O 1
ATOM 650 N N . GLU A 1 86 ? -10.554 4.648 -6.133 1.00 96.12 86 GLU A N 1
ATOM 651 C CA . GLU A 1 86 ? -10.217 4.170 -4.783 1.00 96.12 86 GLU A CA 1
ATOM 652 C C . GLU A 1 86 ? -11.073 4.797 -3.678 1.00 96.12 86 GLU A C 1
ATOM 654 O O . GLU A 1 86 ? -11.521 4.088 -2.779 1.00 96.12 86 GLU A O 1
ATOM 659 N N . ASP A 1 87 ? -11.320 6.104 -3.753 1.00 96.69 87 ASP A N 1
ATOM 660 C CA . ASP A 1 87 ? -12.093 6.815 -2.734 1.00 96.69 87 ASP A CA 1
ATOM 661 C C . ASP A 1 87 ? -13.599 6.524 -2.856 1.00 96.69 87 ASP A C 1
ATOM 663 O O . ASP A 1 87 ? -14.282 6.409 -1.837 1.00 96.69 87 ASP A O 1
ATOM 667 N N . ASP A 1 88 ? -14.103 6.287 -4.073 1.00 98.19 88 ASP A N 1
ATOM 668 C CA . ASP A 1 88 ? -15.484 5.841 -4.301 1.00 98.19 88 ASP A CA 1
ATOM 669 C C . ASP A 1 88 ? -15.686 4.414 -3.774 1.00 98.19 88 ASP A C 1
ATOM 671 O O . ASP A 1 88 ? -16.684 4.130 -3.116 1.00 98.19 88 ASP A O 1
ATOM 675 N N . ILE A 1 89 ? -14.704 3.527 -3.987 1.00 98.50 89 ILE A N 1
ATOM 676 C CA . ILE A 1 89 ? -14.696 2.168 -3.427 1.00 98.50 89 ILE A CA 1
ATOM 677 C C . ILE A 1 89 ? -14.751 2.228 -1.896 1.00 98.50 89 ILE A C 1
ATOM 679 O O . ILE A 1 89 ? -15.561 1.535 -1.282 1.00 98.50 89 ILE A O 1
ATOM 683 N N . VAL A 1 90 ? -13.892 3.035 -1.264 1.00 98.38 90 VAL A N 1
ATOM 684 C CA . VAL A 1 90 ? -13.867 3.173 0.201 1.00 98.38 90 VAL A CA 1
ATOM 685 C C . VAL A 1 90 ? -15.196 3.718 0.720 1.00 98.38 90 VAL A C 1
ATOM 687 O O . VAL A 1 90 ? -15.746 3.159 1.670 1.00 98.38 90 VAL A O 1
ATOM 690 N N . THR A 1 91 ? -15.732 4.754 0.072 1.00 98.25 91 THR A N 1
ATOM 691 C CA . THR A 1 91 ? -17.023 5.356 0.427 1.00 98.25 91 THR A CA 1
ATOM 692 C C . THR A 1 91 ? -18.144 4.323 0.343 1.00 98.25 91 THR A C 1
ATOM 694 O O . THR A 1 91 ? -18.860 4.116 1.322 1.00 98.25 91 THR A O 1
ATOM 697 N N . TYR A 1 92 ? -18.224 3.586 -0.769 1.00 98.06 92 TYR A N 1
ATOM 698 C CA . TYR A 1 92 ? -19.200 2.516 -0.954 1.00 98.06 92 TYR A CA 1
ATOM 699 C C . TYR A 1 92 ? -19.109 1.453 0.144 1.00 98.06 92 TYR A C 1
ATOM 701 O O . TYR A 1 92 ? -20.116 1.085 0.746 1.00 98.06 92 TYR A O 1
ATOM 709 N N . LEU A 1 93 ? -17.901 0.965 0.446 1.00 98.06 93 LEU A N 1
ATOM 710 C CA . LEU A 1 93 ? -17.702 -0.071 1.460 1.00 98.06 93 LEU A CA 1
ATOM 711 C C . LEU A 1 93 ? -18.075 0.408 2.872 1.00 98.06 93 LEU A C 1
ATOM 713 O O . LEU A 1 93 ? -18.490 -0.401 3.702 1.00 98.06 93 LEU A O 1
ATOM 717 N N . ASP A 1 94 ? -17.911 1.693 3.177 1.00 97.44 94 ASP A N 1
ATOM 718 C CA . ASP A 1 94 ? -18.290 2.273 4.468 1.00 97.44 94 ASP A CA 1
ATOM 719 C C . ASP A 1 94 ? -19.788 2.518 4.612 1.00 97.44 94 ASP A C 1
ATOM 721 O O . ASP A 1 94 ? -20.321 2.350 5.710 1.00 97.44 94 ASP A O 1
ATOM 725 N N . GLU A 1 95 ? -20.461 2.900 3.531 1.00 96.81 95 GLU A N 1
ATOM 726 C CA . GLU A 1 95 ? -21.908 3.114 3.517 1.00 96.81 95 GLU A CA 1
ATOM 727 C C . GLU A 1 95 ? -22.675 1.790 3.470 1.00 96.81 95 GLU A C 1
ATOM 729 O O . GLU A 1 95 ? -23.623 1.597 4.233 1.00 96.81 95 GLU A O 1
ATOM 734 N N . LYS A 1 96 ? -22.244 0.855 2.613 1.00 96.69 96 LYS A N 1
ATOM 735 C CA . LYS A 1 96 ? -22.894 -0.449 2.431 1.00 96.69 96 LYS A CA 1
ATOM 736 C C . LYS A 1 96 ? -22.617 -1.406 3.591 1.00 96.69 96 LYS A C 1
ATOM 738 O O . LYS A 1 96 ? -23.516 -2.140 3.991 1.00 96.69 96 LYS A O 1
ATOM 743 N N . PHE A 1 97 ? -21.404 -1.374 4.149 1.00 96.00 97 PHE A N 1
ATOM 744 C CA . PHE A 1 97 ? -20.967 -2.253 5.241 1.00 96.00 97 PHE A CA 1
ATOM 745 C C . PHE A 1 97 ? -20.435 -1.423 6.424 1.00 96.00 97 PHE A C 1
ATOM 747 O O . PHE A 1 97 ? -19.216 -1.368 6.657 1.00 96.00 97 PHE A O 1
ATOM 754 N N . PRO A 1 98 ? -21.321 -0.732 7.166 1.00 94.94 98 PRO A N 1
ATOM 755 C CA . PRO A 1 98 ? -20.917 0.146 8.257 1.00 94.94 98 PRO A CA 1
ATOM 756 C C . PRO A 1 98 ? -20.274 -0.645 9.404 1.00 94.94 98 PRO A C 1
ATOM 758 O O . PRO A 1 98 ? -20.753 -1.704 9.800 1.00 94.94 98 PRO A O 1
ATOM 761 N N . GLY A 1 99 ? -19.189 -0.105 9.964 1.00 91.94 99 GLY A N 1
ATOM 762 C CA . GLY A 1 99 ? -18.425 -0.728 11.048 1.00 91.94 99 GLY A CA 1
ATOM 763 C C . GLY A 1 99 ? -16.948 -0.927 10.702 1.00 91.94 99 GLY A C 1
ATOM 764 O O . GLY A 1 99 ? -16.435 -0.371 9.731 1.00 91.94 99 GLY A O 1
ATOM 765 N N . GLY A 1 100 ? -16.247 -1.701 11.534 1.00 88.38 100 GLY A N 1
ATOM 766 C CA . GLY A 1 100 ? -14.828 -2.029 11.352 1.00 88.38 100 GLY A CA 1
ATOM 767 C C . GLY A 1 100 ? -13.834 -0.994 11.887 1.00 88.38 100 GLY A C 1
ATOM 768 O O . GLY A 1 100 ? -12.636 -1.204 11.759 1.00 88.38 100 GLY A O 1
ATOM 769 N N . GLY A 1 101 ? -14.304 0.110 12.483 1.00 91.38 10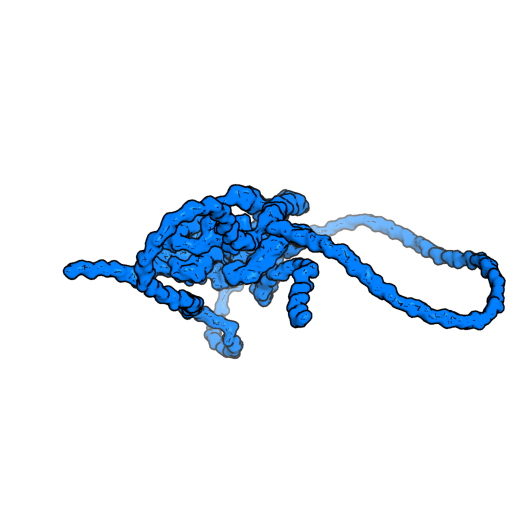1 GLY A N 1
ATOM 770 C CA . GLY A 1 101 ? -13.439 1.088 13.162 1.00 91.38 101 GLY A CA 1
ATOM 771 C C . GLY A 1 101 ? -12.462 1.844 12.252 1.00 91.38 101 GLY A C 1
ATOM 772 O O . GLY A 1 101 ? -11.511 2.428 12.749 1.00 91.38 101 GLY A O 1
ATOM 773 N N . LEU A 1 102 ? -12.686 1.837 10.933 1.00 95.56 102 LEU A N 1
ATOM 774 C CA . LEU A 1 102 ? -11.733 2.363 9.947 1.00 95.56 102 LEU A CA 1
ATOM 775 C C . LEU A 1 102 ? -11.719 3.894 9.832 1.00 95.56 102 LEU A C 1
ATOM 777 O O . LEU A 1 102 ? -10.729 4.476 9.380 1.00 95.56 102 LEU A O 1
ATOM 781 N N . LYS A 1 103 ? -12.825 4.550 10.196 1.00 95.69 103 LYS A N 1
ATOM 782 C CA . LYS A 1 103 ? -12.941 6.010 10.143 1.00 95.69 103 LYS A CA 1
ATOM 783 C C . LYS A 1 103 ? -12.038 6.642 11.197 1.00 95.69 103 LYS A C 1
ATOM 785 O O . LYS A 1 103 ? -11.950 6.153 12.319 1.00 95.69 103 LYS A O 1
ATOM 790 N N . TYR A 1 104 ? -11.409 7.748 10.834 1.00 95.50 104 TYR A N 1
ATOM 791 C CA . TYR A 1 104 ? -10.532 8.520 11.702 1.00 95.50 104 TYR A CA 1
ATOM 792 C C . TYR A 1 104 ? -10.762 10.014 11.469 1.00 95.50 104 TYR A C 1
ATOM 794 O O . TYR A 1 104 ? -11.275 10.407 10.423 1.00 95.50 104 TYR A O 1
ATOM 802 N N . ASP A 1 105 ? -10.368 10.829 12.442 1.00 95.31 105 ASP A N 1
ATOM 803 C CA . ASP A 1 105 ? -10.340 12.286 12.326 1.00 95.31 105 ASP A CA 1
ATOM 804 C C . ASP A 1 105 ? -9.037 12.790 12.952 1.00 95.31 105 ASP A C 1
ATOM 806 O O . ASP A 1 105 ? -8.908 12.888 14.173 1.00 95.31 105 ASP A O 1
ATOM 810 N N . ASN A 1 106 ? -8.014 12.977 12.115 1.00 95.56 106 ASN A N 1
ATOM 811 C CA . ASN A 1 106 ? -6.705 13.455 12.548 1.00 95.56 106 ASN A CA 1
ATOM 812 C C . ASN A 1 106 ? -5.949 14.114 11.383 1.00 95.56 106 ASN A C 1
ATOM 814 O O . ASN A 1 106 ? -5.221 13.459 10.635 1.00 95.56 106 ASN A O 1
ATOM 818 N N . GLN A 1 107 ? -6.094 15.434 11.263 1.00 96.44 107 GLN A N 1
ATOM 819 C CA . GLN A 1 107 ? -5.456 16.212 10.196 1.00 96.44 107 GLN A CA 1
ATOM 820 C C . GLN A 1 107 ? -3.923 16.194 10.277 1.00 96.44 107 GLN A C 1
ATOM 822 O O . GLN A 1 107 ? -3.251 16.238 9.245 1.00 96.44 107 GLN A O 1
ATOM 827 N N . ASP A 1 108 ? -3.352 16.105 11.480 1.00 96.31 108 ASP A N 1
ATOM 828 C CA . ASP A 1 108 ? -1.899 16.025 11.654 1.00 96.31 108 ASP A CA 1
ATOM 829 C C . ASP A 1 108 ? -1.353 14.713 11.076 1.00 96.31 108 ASP A C 1
ATOM 831 O O . ASP A 1 108 ? -0.314 14.716 10.406 1.00 96.31 108 ASP A O 1
ATOM 835 N N . ALA A 1 109 ? -2.089 13.609 11.251 1.00 96.62 109 ALA A N 1
ATOM 836 C CA . ALA A 1 109 ? -1.768 12.319 10.649 1.00 96.62 109 ALA A CA 1
ATOM 837 C C . ALA A 1 109 ? -1.824 12.382 9.114 1.00 96.62 109 ALA A C 1
ATOM 839 O O . ALA A 1 109 ? -0.892 11.920 8.443 1.00 96.62 109 ALA A O 1
ATOM 840 N N . ASP A 1 110 ? -2.865 13.011 8.553 1.00 96.88 110 ASP A N 1
ATOM 841 C CA . ASP A 1 110 ? -2.992 13.219 7.104 1.00 96.88 110 ASP A CA 1
ATOM 842 C C . ASP A 1 110 ? -1.797 14.010 6.558 1.00 96.88 110 ASP A C 1
ATOM 844 O O . ASP A 1 110 ? -1.153 13.619 5.580 1.00 96.88 110 ASP A O 1
ATOM 848 N N . ILE A 1 111 ? -1.447 15.115 7.223 1.00 96.94 111 ILE A N 1
ATOM 849 C CA . ILE A 1 111 ? -0.316 15.966 6.850 1.00 96.94 111 ILE A CA 1
ATOM 850 C C . ILE A 1 111 ? 1.005 15.190 6.933 1.00 96.94 111 ILE A C 1
ATOM 852 O O . ILE A 1 111 ? 1.863 15.374 6.060 1.00 96.94 111 ILE A O 1
ATOM 856 N N . ALA A 1 112 ? 1.189 14.342 7.946 1.00 96.62 112 ALA A N 1
ATOM 857 C CA . ALA A 1 112 ? 2.390 13.529 8.123 1.00 96.62 112 ALA A CA 1
ATOM 858 C C . ALA A 1 112 ? 2.547 12.453 7.033 1.00 96.62 112 ALA A C 1
ATOM 860 O O . ALA A 1 112 ? 3.669 12.168 6.613 1.00 96.62 112 ALA A O 1
ATOM 861 N N . CYS A 1 113 ? 1.442 11.896 6.529 1.00 96.31 113 CYS A N 1
ATOM 862 C CA . CYS A 1 113 ? 1.451 10.825 5.525 1.00 96.31 113 CYS A CA 1
ATOM 863 C C . CYS A 1 113 ? 1.425 11.320 4.069 1.00 96.31 113 CYS A C 1
ATOM 865 O O . CYS A 1 113 ? 1.700 10.549 3.147 1.00 96.31 113 CYS A O 1
ATOM 867 N N . LYS A 1 114 ? 1.109 12.599 3.846 1.00 92.31 114 LYS A N 1
ATOM 868 C CA . LYS A 1 114 ? 0.756 13.142 2.527 1.00 92.31 114 LYS A CA 1
ATOM 869 C C . LYS A 1 114 ? 1.809 12.956 1.432 1.00 92.31 114 LYS A C 1
ATOM 871 O O . LYS A 1 114 ? 1.454 12.679 0.288 1.00 92.31 114 LYS A O 1
ATOM 876 N N . ASP A 1 115 ? 3.091 13.182 1.721 1.00 93.44 115 ASP A N 1
ATOM 877 C CA . ASP A 1 115 ? 4.082 13.421 0.666 1.00 93.44 115 ASP A CA 1
ATOM 878 C C . ASP A 1 115 ? 5.206 12.386 0.557 1.00 93.44 115 ASP A C 1
ATOM 880 O O . ASP A 1 115 ? 5.798 12.294 -0.524 1.00 93.44 115 ASP A O 1
ATOM 884 N N . PHE A 1 116 ? 5.455 11.544 1.567 1.00 97.44 116 PHE A N 1
ATOM 885 C CA . PHE A 1 116 ? 6.578 10.592 1.544 1.00 97.44 116 PHE A CA 1
ATOM 886 C C . PHE A 1 116 ? 6.567 9.679 0.308 1.00 97.44 116 PHE A C 1
ATOM 888 O O . PHE A 1 116 ? 7.605 9.470 -0.325 1.00 97.44 116 PHE A O 1
ATOM 895 N N . PHE A 1 117 ? 5.392 9.193 -0.110 1.00 97.50 117 PHE A N 1
ATOM 896 C CA . PHE A 1 117 ? 5.290 8.309 -1.271 1.00 97.50 117 PHE A CA 1
ATOM 897 C C . PHE A 1 117 ? 5.564 9.041 -2.590 1.00 97.50 117 PHE A C 1
ATOM 899 O O . PHE A 1 117 ? 6.200 8.490 -3.490 1.00 97.50 117 PHE A O 1
ATOM 906 N N . SER A 1 118 ? 5.144 10.306 -2.703 1.00 96.44 118 SER A N 1
ATOM 907 C CA . SER A 1 118 ? 5.446 11.139 -3.873 1.00 96.44 118 SER A CA 1
ATOM 908 C C . SER A 1 118 ? 6.948 11.432 -3.981 1.00 96.44 118 SER A C 1
ATOM 910 O O . SER A 1 118 ? 7.528 11.296 -5.060 1.00 96.44 118 SER A O 1
ATOM 912 N N . LYS A 1 119 ? 7.611 11.736 -2.853 1.00 97.06 119 LYS A N 1
ATOM 913 C CA . LYS A 1 119 ? 9.066 11.936 -2.788 1.00 97.06 119 LYS A CA 1
ATOM 914 C C . LYS A 1 119 ? 9.820 10.663 -3.142 1.00 97.06 119 LYS A C 1
ATOM 916 O O . LYS A 1 119 ? 10.772 10.712 -3.919 1.00 97.06 119 LYS A O 1
ATOM 921 N N . PHE A 1 120 ? 9.340 9.518 -2.668 1.00 97.06 120 PHE A N 1
ATOM 922 C CA . PHE A 1 120 ? 9.857 8.214 -3.063 1.00 97.06 120 PHE A CA 1
ATOM 923 C C . PHE A 1 120 ? 9.713 7.971 -4.574 1.00 97.06 120 PHE A C 1
ATOM 925 O O . PHE A 1 120 ? 10.688 7.589 -5.223 1.00 97.06 120 PHE A O 1
ATOM 932 N N . CYS A 1 121 ? 8.548 8.262 -5.163 1.00 95.56 121 CYS A N 1
ATOM 933 C CA . CYS A 1 121 ? 8.341 8.149 -6.608 1.00 95.56 121 CYS A CA 1
ATOM 934 C C . CYS A 1 121 ? 9.329 9.024 -7.399 1.00 95.56 121 CYS A C 1
ATOM 936 O O . CYS A 1 121 ? 9.901 8.561 -8.387 1.00 95.56 121 CYS A O 1
ATOM 938 N N . PHE A 1 122 ? 9.570 10.268 -6.970 1.00 93.94 122 PHE A N 1
ATOM 939 C CA . PHE A 1 122 ? 10.562 11.142 -7.608 1.00 93.94 122 PHE A CA 1
ATOM 940 C C . PHE A 1 122 ? 11.994 10.620 -7.455 1.00 93.94 122 PHE A C 1
ATOM 942 O O . PHE A 1 122 ? 12.780 10.674 -8.404 1.00 93.94 122 PHE A O 1
ATOM 949 N N . TYR A 1 123 ? 12.330 10.076 -6.287 1.00 94.38 123 TYR A N 1
ATOM 950 C CA . TYR A 1 123 ? 13.643 9.502 -6.016 1.00 94.38 123 TYR A CA 1
ATOM 951 C C . TYR A 1 123 ? 13.924 8.261 -6.880 1.00 94.38 123 TYR A C 1
ATOM 953 O O . TYR A 1 123 ? 14.965 8.172 -7.543 1.00 94.38 123 TYR A O 1
ATOM 961 N N . ILE A 1 124 ? 12.979 7.318 -6.951 1.00 93.31 124 ILE A N 1
ATOM 962 C CA . ILE A 1 124 ? 13.180 6.054 -7.673 1.00 93.31 124 ILE A CA 1
ATOM 963 C C . ILE A 1 124 ? 13.199 6.243 -9.195 1.00 93.31 124 ILE A C 1
ATOM 965 O O . ILE A 1 124 ? 14.012 5.615 -9.874 1.00 93.31 124 ILE A O 1
ATOM 969 N N . LYS A 1 125 ? 12.403 7.186 -9.720 1.00 90.06 125 LYS A N 1
ATOM 970 C CA . LYS A 1 125 ? 12.393 7.590 -11.140 1.00 90.06 125 LYS A CA 1
ATOM 971 C C . LYS A 1 125 ? 13.594 8.460 -11.545 1.00 90.06 125 LYS A C 1
ATOM 973 O O . LYS A 1 125 ? 13.628 8.978 -12.653 1.00 90.06 125 LYS A O 1
ATOM 978 N N . ALA A 1 126 ? 14.572 8.645 -10.649 1.00 80.25 126 ALA A N 1
ATOM 979 C CA . ALA A 1 126 ? 15.764 9.470 -10.869 1.00 80.25 126 ALA A CA 1
ATOM 980 C C . ALA A 1 126 ? 15.462 10.931 -11.262 1.00 80.25 126 ALA A C 1
ATOM 982 O O . ALA A 1 126 ? 16.295 11.591 -11.880 1.00 80.25 126 ALA A O 1
ATOM 983 N N . VAL A 1 127 ? 14.287 11.441 -10.875 1.00 78.38 127 VAL A N 1
ATOM 984 C CA . VAL A 1 127 ? 13.954 12.870 -10.970 1.00 78.38 127 VAL A CA 1
ATOM 985 C C . VAL A 1 127 ? 14.743 13.643 -9.911 1.00 78.38 127 VAL A C 1
ATOM 987 O O . VAL A 1 127 ? 15.230 14.739 -10.176 1.00 78.38 127 VAL A O 1
ATOM 990 N N . SER A 1 128 ? 14.932 13.042 -8.730 1.00 77.31 128 SER A N 1
ATOM 991 C CA . SER A 1 128 ? 15.871 13.526 -7.713 1.00 77.31 128 SER A CA 1
ATOM 992 C C . SER A 1 128 ? 17.242 12.860 -7.852 1.00 77.31 128 SER A C 1
ATOM 994 O O . SER A 1 128 ? 17.336 11.665 -8.153 1.00 77.31 128 SER A O 1
ATOM 996 N N . LYS A 1 129 ? 18.308 13.631 -7.599 1.00 79.88 129 LYS A N 1
ATOM 997 C CA . LYS A 1 129 ? 19.699 13.143 -7.591 1.00 79.88 129 LYS A CA 1
ATOM 998 C C . LYS A 1 129 ? 20.058 12.443 -6.278 1.00 79.88 129 LYS A C 1
ATOM 1000 O O . LYS A 1 129 ? 20.802 11.467 -6.304 1.00 79.88 129 LYS A O 1
ATOM 1005 N N . ASP A 1 130 ? 19.505 12.919 -5.167 1.00 90.25 130 ASP A N 1
ATOM 1006 C CA . ASP A 1 130 ? 19.740 12.414 -3.813 1.00 90.25 130 ASP A CA 1
ATOM 1007 C C . ASP A 1 130 ? 18.421 12.109 -3.081 1.00 90.25 130 ASP A C 1
ATOM 1009 O O . ASP A 1 130 ? 17.323 12.355 -3.602 1.00 90.25 130 ASP A O 1
ATOM 1013 N N . SER A 1 131 ? 18.537 11.509 -1.894 1.00 94.69 131 SER A N 1
ATOM 1014 C CA . SER A 1 131 ? 17.410 11.114 -1.049 1.00 94.69 131 SER A CA 1
ATOM 1015 C C . SER A 1 131 ? 16.913 12.223 -0.123 1.00 94.69 131 SER A C 1
ATOM 1017 O O . SER A 1 131 ? 15.939 11.983 0.576 1.00 94.69 131 SER A O 1
ATOM 1019 N N . ALA A 1 132 ? 17.480 13.436 -0.125 1.00 95.94 132 ALA A N 1
ATOM 1020 C CA . ALA A 1 132 ? 17.233 14.419 0.935 1.00 95.94 132 ALA A CA 1
ATOM 1021 C C . ALA A 1 132 ? 15.745 14.779 1.098 1.00 95.94 132 ALA A C 1
ATOM 1023 O O . ALA A 1 132 ? 15.241 14.887 2.212 1.00 95.94 132 ALA A O 1
ATOM 1024 N N . GLN A 1 133 ? 15.004 14.912 -0.010 1.00 95.38 133 GLN A N 1
ATOM 1025 C CA . GLN A 1 133 ? 13.558 15.168 0.053 1.00 95.38 133 GLN A CA 1
ATOM 1026 C C . GLN A 1 133 ? 12.759 13.971 0.584 1.00 95.38 133 GLN A C 1
ATOM 1028 O O . GLN A 1 133 ? 11.717 14.158 1.205 1.00 95.38 133 GLN A O 1
ATOM 1033 N N . LEU A 1 134 ? 13.218 12.751 0.298 1.00 97.19 134 LEU A N 1
ATOM 1034 C CA . LEU A 1 134 ? 12.615 11.528 0.817 1.00 97.19 134 LEU A CA 1
ATOM 1035 C C . LEU A 1 134 ? 12.906 11.381 2.313 1.00 97.19 134 LEU A C 1
ATOM 1037 O O . LEU A 1 134 ? 11.989 11.096 3.076 1.00 97.19 134 LEU A O 1
ATOM 1041 N N . ASP A 1 135 ? 14.151 11.631 2.715 1.00 97.31 135 ASP A N 1
ATOM 1042 C CA . ASP A 1 135 ? 14.593 11.597 4.107 1.00 97.31 135 ASP A CA 1
ATOM 1043 C C . ASP A 1 135 ? 13.785 12.592 4.942 1.00 97.31 135 ASP A C 1
ATOM 1045 O O . ASP A 1 135 ? 13.181 12.196 5.933 1.00 97.31 135 ASP A O 1
ATOM 1049 N N . HIS A 1 136 ? 13.632 13.834 4.472 1.00 97.19 136 HIS A N 1
ATOM 1050 C CA . HIS A 1 136 ? 12.818 14.838 5.159 1.00 97.19 136 HIS A CA 1
ATOM 1051 C C . HIS A 1 136 ? 11.342 14.424 5.310 1.00 97.19 136 HIS A C 1
ATOM 1053 O O . HIS A 1 136 ? 10.733 14.624 6.361 1.00 97.19 136 HIS A O 1
ATOM 1059 N N . ALA A 1 137 ? 10.751 13.814 4.278 1.00 98.00 137 ALA A N 1
ATOM 1060 C CA . ALA A 1 137 ? 9.371 13.338 4.357 1.00 98.00 137 ALA A CA 1
ATOM 1061 C C . ALA A 1 137 ? 9.219 12.153 5.334 1.00 98.00 137 ALA A C 1
ATOM 1063 O O . ALA A 1 137 ? 8.228 12.066 6.058 1.00 98.00 137 ALA A O 1
ATOM 1064 N N . LEU A 1 138 ? 10.212 11.261 5.402 1.00 98.31 138 LEU A N 1
ATOM 1065 C CA . LEU A 1 138 ? 10.245 10.168 6.377 1.00 98.31 138 LEU A CA 1
ATOM 1066 C C . LEU A 1 138 ? 10.503 10.662 7.806 1.00 98.31 138 LEU A C 1
ATOM 1068 O O . LEU A 1 138 ? 9.915 10.126 8.742 1.00 98.31 138 LEU A O 1
ATOM 1072 N N . GLU A 1 139 ? 11.340 11.683 7.987 1.00 98.12 139 GLU A N 1
ATOM 1073 C CA . GLU A 1 139 ? 11.558 12.355 9.272 1.00 98.12 139 GLU A CA 1
ATOM 1074 C C . GLU A 1 139 ? 10.265 12.984 9.792 1.00 98.12 139 GLU A C 1
ATOM 1076 O O . GLU A 1 139 ? 9.946 12.836 10.971 1.00 98.12 139 GLU A O 1
ATOM 1081 N N . LYS A 1 140 ? 9.484 13.620 8.911 1.00 97.94 140 LYS A N 1
ATOM 1082 C CA . LYS A 1 140 ? 8.172 14.185 9.243 1.00 97.94 140 LYS A CA 1
ATOM 1083 C C . LYS A 1 140 ? 7.181 13.112 9.703 1.00 97.94 140 LYS A C 1
ATOM 1085 O O . LYS A 1 140 ? 6.572 13.267 10.760 1.00 97.94 140 LYS A O 1
ATOM 1090 N N . LEU A 1 141 ? 7.052 12.015 8.950 1.00 98.00 141 LEU A N 1
ATOM 1091 C CA . LEU A 1 141 ? 6.217 10.874 9.347 1.00 98.00 141 LEU A CA 1
ATOM 1092 C C . LEU A 1 141 ? 6.678 10.293 10.691 1.00 98.00 141 LEU A C 1
ATOM 1094 O O . LEU A 1 141 ? 5.870 10.033 11.581 1.00 98.00 141 LEU A O 1
ATOM 1098 N N . ASN A 1 142 ? 7.990 10.133 10.863 1.00 97.12 142 ASN A N 1
ATOM 1099 C CA . ASN A 1 142 ? 8.568 9.626 12.097 1.00 97.12 142 ASN A CA 1
ATOM 1100 C C . ASN A 1 142 ? 8.286 10.542 13.294 1.00 97.12 142 ASN A C 1
ATOM 1102 O O . ASN A 1 142 ? 7.981 10.040 14.370 1.00 97.12 142 ASN A O 1
ATOM 1106 N N . ALA A 1 143 ? 8.393 11.861 13.124 1.00 96.69 143 ALA A N 1
ATOM 1107 C CA . ALA A 1 143 ? 8.132 12.826 14.187 1.00 96.69 143 ALA A CA 1
ATOM 1108 C C . ALA A 1 143 ? 6.693 12.706 14.710 1.00 96.69 143 ALA A C 1
ATOM 1110 O O . ALA A 1 143 ? 6.496 12.665 15.922 1.00 96.69 143 ALA A O 1
ATOM 1111 N N . PHE A 1 144 ? 5.716 12.549 13.811 1.00 96.31 144 PHE A N 1
ATOM 1112 C CA . PHE A 1 144 ? 4.320 12.295 14.177 1.00 96.31 144 PHE A CA 1
ATOM 1113 C C . PHE A 1 144 ? 4.134 10.953 14.916 1.00 96.31 144 PHE A C 1
ATOM 1115 O O . PHE A 1 144 ? 3.468 10.872 15.948 1.00 96.31 144 PHE A O 1
ATOM 1122 N N . LEU A 1 145 ? 4.767 9.882 14.428 1.00 94.81 145 LEU A N 1
ATOM 1123 C CA . LEU A 1 145 ? 4.701 8.557 15.063 1.00 94.81 145 LEU A CA 1
ATOM 1124 C C . LEU A 1 145 ? 5.384 8.502 16.442 1.00 94.81 145 LEU A C 1
ATOM 1126 O O . LEU A 1 145 ? 5.073 7.630 17.252 1.00 94.81 145 LEU A O 1
ATOM 1130 N N . GLU A 1 146 ? 6.345 9.388 16.710 1.00 93.31 146 GLU A N 1
ATOM 1131 C CA . GLU A 1 146 ? 7.000 9.511 18.018 1.00 93.31 146 GLU A CA 1
ATOM 1132 C C . GLU A 1 146 ? 6.226 10.435 18.969 1.00 93.31 146 GLU A C 1
ATOM 1134 O O . GLU A 1 146 ? 6.169 10.153 20.165 1.00 93.31 146 GLU A O 1
ATOM 1139 N N . SER A 1 147 ? 5.584 11.499 18.473 1.00 91.12 147 SER A N 1
ATOM 1140 C CA . SER A 1 147 ? 4.771 12.390 19.318 1.00 91.12 147 SER A CA 1
ATOM 1141 C C . SER A 1 147 ? 3.523 11.710 19.879 1.00 91.12 147 SER A C 1
ATOM 1143 O O . SER A 1 147 ? 2.970 12.152 20.879 1.00 91.12 147 SER A O 1
ATOM 1145 N N . THR A 1 148 ? 3.085 10.637 19.228 1.00 83.88 148 THR A N 1
ATOM 1146 C CA . THR A 1 148 ? 1.905 9.846 19.586 1.00 83.88 148 THR A CA 1
ATOM 1147 C C . THR A 1 148 ? 2.218 8.676 20.520 1.00 83.88 148 THR A C 1
ATOM 1149 O O . THR A 1 148 ? 1.307 8.021 21.024 1.00 83.88 148 THR A O 1
ATOM 1152 N N . THR A 1 149 ? 3.497 8.409 20.809 1.00 72.31 149 THR A N 1
ATOM 1153 C CA . THR A 1 149 ? 3.856 7.413 21.823 1.00 72.31 149 THR A CA 1
ATOM 1154 C C . THR A 1 149 ? 3.826 7.983 23.236 1.00 72.31 149 THR A C 1
ATOM 1156 O O . THR A 1 149 ? 4.382 9.060 23.459 1.00 72.31 149 THR A O 1
ATOM 1159 N N . PRO A 1 150 ? 3.271 7.248 24.221 1.00 61.41 150 PRO A N 1
ATOM 1160 C CA . PRO A 1 150 ? 3.392 7.632 25.618 1.00 61.41 150 PRO A CA 1
ATOM 1161 C C . PRO A 1 150 ? 4.872 7.787 25.997 1.00 61.41 150 PRO A C 1
ATOM 1163 O O . PRO A 1 150 ? 5.688 6.939 25.612 1.00 61.41 150 PRO A O 1
ATOM 1166 N N . PRO A 1 151 ? 5.247 8.829 26.756 1.00 51.31 151 PRO A N 1
ATOM 1167 C CA . PRO A 1 151 ? 6.601 8.943 27.268 1.00 51.31 151 PRO A CA 1
ATOM 1168 C C . PRO A 1 151 ? 6.893 7.733 28.160 1.00 51.31 151 PRO A C 1
ATOM 1170 O O . PRO A 1 151 ? 6.217 7.511 29.164 1.00 51.31 151 PRO A O 1
ATOM 1173 N N . HIS A 1 152 ? 7.911 6.946 27.804 1.00 49.75 152 HIS A N 1
ATOM 1174 C CA . HIS A 1 152 ? 8.499 5.995 28.741 1.00 49.75 152 HIS A CA 1
ATOM 1175 C C . HIS A 1 152 ? 8.940 6.781 29.980 1.00 49.75 152 HIS A C 1
ATOM 1177 O O . HIS A 1 152 ? 9.778 7.680 29.884 1.00 49.75 152 HIS A O 1
ATOM 1183 N N . SER A 1 153 ? 8.367 6.464 31.137 1.00 33.28 153 SER A N 1
ATOM 1184 C CA . SER A 1 153 ? 8.815 7.006 32.413 1.00 33.28 153 SER A CA 1
ATOM 1185 C C . SER A 1 153 ? 10.310 6.696 32.601 1.00 33.28 153 SER A C 1
ATOM 1187 O O . SER A 1 153 ? 10.725 5.544 32.452 1.00 33.28 153 SER A O 1
ATOM 1189 N N . PRO A 1 154 ? 11.158 7.693 32.913 1.00 38.34 154 PRO A N 1
ATOM 1190 C CA . PRO A 1 154 ? 12.545 7.430 33.250 1.00 38.34 154 PRO A CA 1
ATOM 1191 C C . PRO A 1 154 ? 12.584 6.799 34.645 1.00 38.34 154 PRO A C 1
ATOM 1193 O O . PRO A 1 154 ? 12.374 7.474 35.652 1.00 38.34 154 PRO A O 1
ATOM 1196 N N . THR A 1 155 ? 12.864 5.500 34.732 1.00 34.03 155 THR A N 1
ATOM 1197 C CA . THR A 1 155 ? 13.262 4.860 35.990 1.00 34.03 155 THR A CA 1
ATOM 1198 C C . THR A 1 155 ? 14.624 5.407 36.419 1.00 34.03 155 THR A C 1
ATOM 1200 O O . THR A 1 155 ? 15.672 4.848 36.104 1.00 34.03 155 THR A O 1
ATOM 1203 N N . HIS A 1 156 ? 14.615 6.522 37.149 1.00 42.44 156 HIS A N 1
ATOM 1204 C CA . HIS A 1 156 ? 15.710 6.897 38.033 1.00 42.44 156 HIS A CA 1
ATOM 1205 C C . HIS A 1 156 ? 15.677 5.973 39.253 1.00 42.44 156 HIS A C 1
ATOM 1207 O O . HIS A 1 156 ? 15.082 6.293 40.279 1.00 42.44 156 HIS A O 1
ATOM 1213 N N . SER A 1 157 ? 16.330 4.821 39.151 1.00 32.12 157 SER A N 1
ATOM 1214 C CA . SER A 1 157 ? 16.763 4.075 40.331 1.00 32.12 157 SER A CA 1
ATOM 1215 C C . SER A 1 157 ? 18.239 4.411 40.569 1.00 32.12 157 SER A C 1
ATOM 1217 O O . SER A 1 157 ? 19.051 4.208 39.663 1.00 32.12 157 SER A O 1
ATOM 1219 N N . PRO A 1 158 ? 18.621 4.976 41.730 1.00 40.50 158 PRO A N 1
ATOM 1220 C CA . PRO A 1 158 ? 20.028 5.194 42.046 1.00 40.50 158 PRO A CA 1
ATOM 1221 C C . PRO A 1 158 ? 20.748 3.838 42.140 1.00 40.50 158 PRO A C 1
ATOM 1223 O O . PRO A 1 158 ? 20.129 2.851 42.547 1.00 40.50 158 PRO A O 1
ATOM 1226 N N . PRO A 1 159 ? 22.042 3.759 41.778 1.00 40.22 159 PRO A N 1
ATOM 1227 C CA . PRO A 1 159 ? 22.775 2.503 41.838 1.00 40.22 159 PRO A CA 1
ATOM 1228 C C . PRO A 1 159 ? 22.803 1.981 43.285 1.00 40.22 159 PRO A C 1
ATOM 1230 O O . PRO A 1 159 ? 23.055 2.766 44.209 1.00 40.22 159 PRO A O 1
ATOM 1233 N N . PRO A 1 160 ? 22.558 0.679 43.518 1.00 37.06 160 PRO A N 1
ATOM 1234 C CA . PRO A 1 160 ? 22.685 0.107 44.848 1.00 37.06 160 PRO A CA 1
ATOM 1235 C C . PRO A 1 160 ? 24.141 0.225 45.317 1.00 37.06 160 PRO A C 1
ATOM 1237 O O . PRO A 1 160 ? 25.080 -0.141 44.608 1.00 37.06 160 PRO A O 1
ATOM 1240 N N . LYS A 1 161 ? 24.323 0.767 46.527 1.00 37.94 161 LYS A N 1
ATOM 1241 C CA . LYS A 1 161 ? 25.614 0.808 47.221 1.00 37.94 161 LYS A CA 1
ATOM 1242 C C . LYS A 1 161 ? 26.102 -0.627 47.425 1.00 37.94 161 LYS A C 1
ATOM 1244 O O . LYS A 1 161 ? 25.381 -1.446 47.991 1.00 37.94 161 LYS A O 1
ATOM 1249 N N . SER A 1 162 ? 27.317 -0.918 46.974 1.00 36.97 162 SER A N 1
ATOM 1250 C CA . SER A 1 162 ? 27.990 -2.190 47.231 1.00 36.97 162 SER A CA 1
ATOM 1251 C C . SER A 1 162 ? 28.180 -2.406 48.742 1.00 36.97 162 SER A C 1
ATOM 1253 O O . SER A 1 162 ? 28.567 -1.469 49.447 1.00 36.97 162 SER A O 1
ATOM 1255 N N . PRO A 1 163 ? 27.927 -3.616 49.273 1.00 37.00 163 PRO A N 1
ATOM 1256 C CA . PRO A 1 163 ? 28.232 -3.921 50.660 1.00 37.00 163 PRO A CA 1
ATOM 1257 C C . PRO A 1 163 ? 29.732 -4.186 50.837 1.00 37.00 163 PRO A C 1
ATOM 1259 O O . PRO A 1 163 ? 30.327 -5.068 50.221 1.00 37.00 163 PRO A O 1
ATOM 1262 N N . THR A 1 164 ? 30.324 -3.385 51.715 1.00 35.88 164 THR A N 1
ATOM 1263 C CA . THR A 1 164 ? 31.675 -3.497 52.262 1.00 35.88 164 THR A CA 1
ATOM 1264 C C . THR A 1 164 ? 31.822 -4.762 53.116 1.00 35.88 164 THR A C 1
ATOM 1266 O O . THR A 1 164 ? 31.011 -5.004 54.010 1.00 35.88 164 THR A O 1
ATOM 1269 N N . SER A 1 165 ? 32.901 -5.527 52.929 1.00 32.94 165 SER A N 1
ATOM 1270 C CA . SER A 1 165 ? 33.457 -6.393 53.981 1.00 32.94 165 SER A CA 1
ATOM 1271 C C . SER A 1 165 ? 34.949 -6.687 53.765 1.00 32.94 165 SER A C 1
ATOM 1273 O O . SER A 1 165 ? 35.441 -6.516 52.650 1.00 32.94 165 SER A O 1
ATOM 1275 N N . PRO A 1 166 ? 35.692 -7.009 54.842 1.00 36.16 166 PRO A N 1
ATOM 1276 C CA . PRO A 1 166 ? 37.030 -6.475 55.069 1.00 36.16 166 PRO A CA 1
ATOM 1277 C C . PRO A 1 166 ? 38.173 -7.427 54.694 1.00 36.16 166 PRO A C 1
ATOM 1279 O O . PRO A 1 166 ? 38.027 -8.645 54.644 1.00 36.16 166 PRO A O 1
ATOM 1282 N N . ALA A 1 167 ? 39.340 -6.824 54.466 1.00 33.47 167 ALA A N 1
ATOM 1283 C CA . ALA A 1 167 ? 40.612 -7.490 54.214 1.00 33.47 167 ALA A CA 1
ATOM 1284 C C . ALA A 1 167 ? 41.175 -8.192 55.465 1.00 33.47 167 ALA A C 1
ATOM 1286 O O . ALA A 1 167 ? 41.010 -7.673 56.573 1.00 33.47 167 ALA A O 1
ATOM 1287 N N . PRO A 1 168 ? 41.961 -9.271 55.296 1.00 37.59 168 PRO A N 1
ATOM 1288 C CA . PRO A 1 168 ? 42.956 -9.676 56.271 1.00 37.59 168 PRO A CA 1
ATOM 1289 C C . PRO A 1 168 ? 44.386 -9.335 55.816 1.00 37.59 168 PRO A C 1
ATOM 1291 O O . PRO A 1 168 ? 44.756 -9.383 54.645 1.00 37.59 168 PRO A O 1
ATOM 1294 N N . THR A 1 169 ? 45.160 -8.960 56.824 1.00 32.97 169 THR A N 1
ATOM 1295 C CA . THR A 1 169 ? 46.544 -8.484 56.886 1.00 32.97 169 THR A CA 1
ATOM 1296 C C . THR A 1 169 ? 47.618 -9.468 56.403 1.00 32.97 169 THR A C 1
ATOM 1298 O O . THR A 1 169 ? 47.565 -10.660 56.696 1.00 32.97 169 THR A O 1
ATOM 1301 N N . SER A 1 170 ? 48.648 -8.911 55.753 1.00 34.41 170 SER A N 1
ATOM 1302 C CA . SER A 1 170 ? 49.948 -9.521 55.415 1.00 34.41 170 SER A CA 1
ATOM 1303 C C . SER A 1 170 ? 50.796 -9.903 56.644 1.00 34.41 170 SER A C 1
ATOM 1305 O O . SER A 1 170 ? 50.490 -9.496 57.767 1.00 34.41 170 SER A O 1
ATOM 1307 N N . PRO A 1 171 ? 51.953 -10.563 56.426 1.00 46.34 171 PRO A N 1
ATOM 1308 C CA . PRO A 1 171 ? 53.202 -9.810 56.589 1.00 46.34 171 PRO A CA 1
ATOM 1309 C C . PRO A 1 171 ? 54.287 -10.082 55.522 1.00 46.34 171 PRO A C 1
ATOM 1311 O O . PRO A 1 171 ? 54.149 -10.912 54.632 1.00 46.34 171 PRO A O 1
ATOM 1314 N N . ALA A 1 172 ? 55.329 -9.254 55.625 1.00 30.39 172 ALA A N 1
ATOM 1315 C CA . ALA A 1 172 ? 56.298 -8.788 54.634 1.00 30.39 172 ALA A CA 1
ATOM 1316 C C . ALA A 1 172 ? 57.559 -9.658 54.399 1.00 30.39 172 ALA A C 1
ATOM 1318 O O . ALA A 1 172 ? 57.740 -10.676 55.061 1.00 30.39 172 ALA A O 1
ATOM 1319 N N . LEU A 1 173 ? 58.435 -9.137 53.509 1.00 31.17 173 LEU A N 1
ATOM 1320 C CA . LEU A 1 173 ? 59.923 -9.190 53.388 1.00 31.17 173 LEU A CA 1
ATOM 1321 C C . LEU A 1 173 ? 60.314 -9.503 51.914 1.00 31.17 173 LEU A C 1
ATOM 1323 O O . LEU A 1 173 ? 59.740 -10.406 51.329 1.00 31.17 173 LEU A O 1
ATOM 1327 N N . THR A 1 174 ? 61.246 -8.866 51.185 1.00 32.59 174 THR A N 1
ATOM 1328 C CA . THR A 1 174 ? 62.228 -7.783 51.408 1.00 32.59 174 THR A CA 1
ATOM 1329 C C . THR A 1 174 ? 62.773 -7.286 50.048 1.00 32.59 174 THR A C 1
ATOM 1331 O O . THR A 1 174 ? 62.640 -7.953 49.029 1.00 32.59 174 THR A O 1
ATOM 1334 N N . ALA A 1 175 ? 63.401 -6.108 50.086 1.00 32.16 175 ALA A N 1
ATOM 1335 C CA . ALA A 1 175 ? 63.905 -5.223 49.027 1.00 32.16 175 ALA A CA 1
ATOM 1336 C C . ALA A 1 175 ? 64.919 -5.741 47.974 1.00 32.16 175 ALA A C 1
ATOM 1338 O O . ALA A 1 175 ? 65.749 -6.596 48.277 1.00 32.16 175 ALA A O 1
ATOM 1339 N N . LYS A 1 176 ? 64.955 -5.027 46.825 1.00 32.47 176 LYS A N 1
ATOM 1340 C CA . LYS A 1 176 ? 66.104 -4.373 46.113 1.00 32.47 176 LYS A CA 1
ATOM 1341 C C . LYS A 1 176 ? 65.884 -4.443 44.585 1.00 32.47 176 LYS A C 1
ATOM 1343 O O . LYS A 1 176 ? 65.310 -5.411 44.124 1.00 32.47 176 LYS A O 1
ATOM 1348 N N . SER A 1 177 ? 66.399 -3.597 43.694 1.00 30.64 177 SER A N 1
ATOM 1349 C CA . SER A 1 177 ? 66.819 -2.189 43.600 1.00 30.64 177 SER A CA 1
ATOM 1350 C C . SER A 1 177 ? 67.322 -2.009 42.141 1.00 30.64 177 SER A C 1
ATOM 1352 O O . SER A 1 177 ? 67.797 -2.983 41.564 1.00 30.64 177 SER A O 1
ATOM 1354 N N . LEU A 1 178 ? 67.303 -0.773 41.619 1.00 32.47 178 LEU A N 1
ATOM 1355 C CA . LEU A 1 178 ? 68.122 -0.222 40.510 1.00 32.47 178 LEU A CA 1
ATOM 1356 C C . LEU A 1 178 ? 67.755 -0.486 39.023 1.00 32.47 178 LEU A C 1
ATOM 1358 O O . LEU A 1 178 ? 68.081 -1.505 38.430 1.00 32.47 178 LEU A O 1
ATOM 1362 N N . SER A 1 179 ? 67.172 0.564 38.419 1.00 31.73 179 SER A N 1
ATOM 1363 C CA . SER A 1 179 ? 67.691 1.374 37.286 1.00 31.73 179 SER A CA 1
ATOM 1364 C C . SER A 1 179 ? 68.296 0.706 36.036 1.00 31.73 179 SER A C 1
ATOM 1366 O O . SER A 1 179 ? 69.344 0.076 36.122 1.00 31.73 179 SER A O 1
ATOM 1368 N N . SER A 1 180 ? 67.795 1.065 34.843 1.00 32.03 180 SER A N 1
ATOM 1369 C CA . SER A 1 180 ? 68.458 1.979 33.872 1.00 32.03 180 SER A CA 1
ATOM 1370 C C . SER A 1 180 ? 67.828 1.915 32.458 1.00 32.03 180 SER A C 1
ATOM 1372 O O . SER A 1 180 ? 67.515 0.850 31.941 1.00 32.03 180 SER A O 1
ATOM 1374 N N . LEU A 1 181 ? 67.618 3.098 31.864 1.00 32.31 181 LEU A N 1
ATOM 1375 C CA . LEU A 1 181 ? 67.392 3.402 30.429 1.00 32.31 181 LEU A CA 1
ATOM 1376 C C . LEU A 1 181 ? 68.734 3.275 29.641 1.00 32.31 181 LEU A C 1
ATOM 1378 O O . LEU A 1 181 ? 69.740 3.064 30.321 1.00 32.31 181 LEU A O 1
ATOM 1382 N N . PRO A 1 182 ? 68.873 3.532 28.306 1.00 45.97 182 PRO A N 1
ATOM 1383 C CA . PRO A 1 182 ? 67.910 3.921 27.255 1.00 45.97 182 PRO A CA 1
ATOM 1384 C C . PRO A 1 182 ? 68.050 3.174 25.887 1.00 45.97 182 PRO A C 1
ATOM 1386 O O . PRO A 1 182 ? 68.901 2.321 25.661 1.00 45.97 182 PRO A O 1
ATOM 1389 N N . SER A 1 183 ? 67.180 3.600 24.966 1.00 32.34 183 SER A N 1
ATOM 1390 C CA . SER A 1 183 ? 67.043 3.432 23.504 1.00 32.34 183 SER A CA 1
ATOM 1391 C C . SER A 1 183 ? 68.286 3.477 22.590 1.00 32.34 183 SER A C 1
ATOM 1393 O O . SER A 1 183 ? 69.194 4.270 22.823 1.00 32.34 183 SER A O 1
ATOM 1395 N N . THR A 1 184 ? 68.211 2.796 21.430 1.00 29.16 184 THR A N 1
ATOM 1396 C CA . THR A 1 184 ? 68.817 3.229 20.141 1.00 29.16 184 THR A CA 1
ATOM 1397 C C . THR A 1 184 ? 68.174 2.561 18.900 1.00 29.16 184 THR A C 1
ATOM 1399 O O . THR A 1 184 ? 68.150 1.345 18.764 1.00 29.16 184 THR A O 1
ATOM 1402 N N . THR A 1 185 ? 67.609 3.414 18.036 1.00 30.92 185 THR A N 1
ATOM 1403 C CA . THR A 1 185 ? 67.658 3.535 16.555 1.00 30.92 185 THR A CA 1
ATOM 1404 C C . THR A 1 185 ? 68.093 2.358 15.656 1.00 30.92 185 THR A C 1
ATOM 1406 O O . THR A 1 185 ? 69.186 1.844 15.847 1.00 30.92 185 THR A O 1
ATOM 1409 N N . SER A 1 186 ? 67.345 2.085 14.563 1.00 29.61 186 SER A N 1
ATOM 1410 C CA . SER A 1 186 ? 67.832 2.024 13.148 1.00 29.61 186 SER A CA 1
ATOM 1411 C C . SER A 1 186 ? 66.715 1.565 12.175 1.00 29.61 186 SER A C 1
ATOM 1413 O O . SER A 1 186 ? 66.144 0.500 12.368 1.00 29.61 186 SER A O 1
ATOM 1415 N N . GLN A 1 187 ? 66.196 2.453 11.314 1.00 31.14 187 GLN A N 1
ATOM 1416 C CA . GLN A 1 187 ? 66.408 2.571 9.847 1.00 31.14 187 GLN A CA 1
ATOM 1417 C C . GLN A 1 187 ? 65.594 1.632 8.929 1.00 31.14 187 GLN A C 1
ATOM 1419 O O . GLN A 1 187 ? 65.572 0.415 9.070 1.00 31.14 187 GLN A O 1
ATOM 1424 N N . SER A 1 188 ? 64.952 2.276 7.948 1.00 33.00 188 SER A N 1
ATOM 1425 C CA . SER A 1 188 ? 64.350 1.746 6.717 1.00 33.00 188 SER A CA 1
ATOM 1426 C C . SER A 1 188 ? 65.431 1.403 5.666 1.00 33.00 188 SER A C 1
ATOM 1428 O O . SER A 1 188 ? 66.608 1.676 5.914 1.00 33.00 188 SER A O 1
ATOM 1430 N N . PRO A 1 189 ? 65.080 0.821 4.495 1.00 47.72 189 PRO A N 1
ATOM 1431 C CA . PRO A 1 189 ? 64.739 1.676 3.343 1.00 47.72 189 PRO A CA 1
ATOM 1432 C C . PRO A 1 189 ? 63.739 1.085 2.314 1.00 47.72 189 PRO A C 1
ATOM 1434 O O . PRO A 1 189 ? 63.514 -0.119 2.221 1.00 47.72 189 PRO A O 1
ATOM 1437 N N . THR A 1 190 ? 63.168 1.979 1.500 1.00 34.66 190 THR A N 1
ATOM 1438 C CA . THR A 1 190 ? 62.591 1.742 0.157 1.00 34.66 190 THR A CA 1
ATOM 1439 C C . THR A 1 190 ? 63.690 1.656 -0.918 1.00 34.66 190 THR A C 1
ATOM 1441 O O . THR A 1 190 ? 64.836 2.024 -0.656 1.00 34.66 190 THR A O 1
ATOM 1444 N N . PRO A 1 191 ? 63.358 1.227 -2.154 1.00 49.16 191 PRO A N 1
ATOM 1445 C CA . PRO A 1 191 ? 63.463 2.182 -3.270 1.00 49.16 191 PRO A CA 1
ATOM 1446 C C . PRO A 1 191 ? 62.370 2.052 -4.359 1.00 49.16 191 PRO A C 1
ATOM 1448 O O . PRO A 1 191 ? 61.559 1.129 -4.367 1.00 49.16 191 PRO A O 1
ATOM 1451 N N . SER A 1 192 ? 62.379 3.032 -5.269 1.00 33.72 192 SER A N 1
ATOM 1452 C CA . SER A 1 192 ? 61.379 3.382 -6.295 1.00 33.72 192 SER A CA 1
ATOM 1453 C C . SER A 1 192 ? 61.886 3.189 -7.746 1.00 33.72 192 SER A C 1
ATOM 1455 O O . SER A 1 192 ? 63.080 2.984 -7.943 1.00 33.72 192 SER A O 1
ATOM 1457 N N . LEU A 1 193 ? 60.986 3.467 -8.720 1.00 33.09 193 LEU A N 1
ATOM 1458 C CA . LEU A 1 193 ? 61.159 3.800 -10.168 1.00 33.09 193 LEU A CA 1
ATOM 1459 C C . LEU A 1 193 ? 61.105 2.588 -11.137 1.00 33.09 193 LEU A C 1
ATOM 1461 O O . LEU A 1 193 ? 61.580 1.519 -10.792 1.00 33.09 193 LEU A O 1
ATOM 1465 N N . ILE A 1 194 ? 60.527 2.634 -12.355 1.00 32.03 194 ILE A N 1
ATOM 1466 C CA . ILE A 1 194 ? 60.647 3.617 -13.460 1.00 32.03 194 ILE A CA 1
ATOM 1467 C C . ILE A 1 194 ? 59.371 3.637 -14.369 1.00 32.03 194 ILE A C 1
ATOM 1469 O O . ILE A 1 194 ? 58.599 2.684 -14.413 1.00 32.03 194 ILE A O 1
ATOM 1473 N N . SER A 1 195 ? 59.200 4.767 -15.071 1.00 29.27 195 SER A N 1
ATOM 1474 C CA . SER A 1 195 ? 58.235 5.250 -16.092 1.00 29.27 195 SER A CA 1
ATOM 1475 C C . SER A 1 195 ? 58.060 4.375 -17.367 1.00 29.27 195 SER A C 1
ATOM 1477 O O . SER A 1 195 ? 58.854 3.478 -17.609 1.00 29.27 195 SER A O 1
ATOM 1479 N N . SER A 1 196 ? 57.077 4.541 -18.276 1.00 31.03 196 SER A N 1
ATOM 1480 C CA . SER A 1 196 ? 56.810 5.693 -19.177 1.00 31.03 196 SER A CA 1
ATOM 1481 C C . SER A 1 196 ? 55.701 5.305 -20.211 1.00 31.03 196 SER A C 1
ATOM 1483 O O . SER A 1 196 ? 55.627 4.155 -20.621 1.00 31.03 196 SER A O 1
ATOM 1485 N N . THR A 1 197 ? 54.672 6.143 -20.437 1.00 29.28 197 THR A N 1
ATOM 1486 C CA . THR A 1 197 ? 54.365 6.975 -21.644 1.00 29.28 197 THR A CA 1
ATOM 1487 C C . THR A 1 197 ? 53.426 6.420 -22.745 1.00 29.28 197 THR A C 1
ATOM 1489 O O . THR A 1 197 ? 53.626 5.341 -23.288 1.00 29.28 197 THR A O 1
ATOM 1492 N N . THR A 1 198 ? 52.508 7.320 -23.155 1.00 31.69 198 THR A N 1
ATOM 1493 C CA . THR A 1 198 ? 51.931 7.603 -24.502 1.00 31.69 198 THR A CA 1
ATOM 1494 C C . THR A 1 198 ? 50.741 6.807 -25.093 1.00 31.69 198 THR A C 1
ATOM 1496 O O . THR A 1 198 ? 50.828 5.626 -25.398 1.00 31.69 198 THR A O 1
ATOM 1499 N N . SER A 1 199 ? 49.645 7.552 -25.329 1.00 30.03 199 SER A N 1
ATOM 1500 C CA . SER A 1 199 ? 48.428 7.312 -26.152 1.00 30.03 199 SER A CA 1
ATOM 1501 C C . SER A 1 199 ? 48.679 7.537 -27.676 1.00 30.03 199 SER A C 1
ATOM 1503 O O . SER A 1 199 ? 49.836 7.778 -28.015 1.00 30.03 199 SER A O 1
ATOM 1505 N N . PRO A 1 200 ? 47.682 7.719 -28.601 1.00 49.06 200 PRO A N 1
ATOM 1506 C CA . PRO A 1 200 ? 46.278 7.245 -28.768 1.00 49.06 200 PRO A CA 1
ATOM 1507 C C . PRO A 1 200 ? 45.924 6.792 -30.238 1.00 49.06 200 PRO A C 1
ATOM 1509 O O . PRO A 1 200 ? 46.787 6.786 -31.108 1.00 49.06 200 PRO A O 1
ATOM 1512 N N . ARG A 1 201 ? 44.608 6.586 -30.518 1.00 30.33 201 ARG A N 1
ATOM 1513 C CA . ARG A 1 201 ? 43.873 6.542 -31.831 1.00 30.33 201 ARG A CA 1
ATOM 1514 C C . ARG A 1 201 ? 43.982 5.243 -32.660 1.00 30.33 201 ARG A C 1
ATOM 1516 O O . ARG A 1 201 ? 45.007 4.595 -32.640 1.00 30.33 201 ARG A O 1
ATOM 1523 N N . SER A 1 202 ? 43.022 4.809 -33.487 1.00 28.73 202 SER A N 1
ATOM 1524 C CA . SER A 1 202 ? 41.603 5.120 -33.757 1.00 28.73 202 SER A CA 1
ATOM 1525 C C . SER A 1 202 ? 41.096 4.169 -34.862 1.00 28.73 202 SER A C 1
ATOM 1527 O O . SER A 1 202 ? 41.856 3.879 -35.777 1.00 28.73 202 SER A O 1
ATOM 1529 N N . ALA A 1 203 ? 39.795 3.860 -34.832 1.00 30.98 203 ALA A N 1
ATOM 1530 C CA . ALA A 1 203 ? 38.901 3.559 -35.963 1.00 30.98 203 ALA A CA 1
ATOM 1531 C C . ALA A 1 203 ? 39.068 2.256 -36.784 1.00 30.98 203 ALA A C 1
ATOM 1533 O O . ALA A 1 203 ? 40.070 1.992 -37.438 1.00 30.98 203 ALA A O 1
ATOM 1534 N N . SER A 1 204 ? 37.962 1.513 -36.876 1.00 31.05 204 SER A N 1
ATOM 1535 C CA . SER A 1 204 ? 37.594 0.696 -38.039 1.00 31.05 204 SER A CA 1
ATOM 1536 C C . SER A 1 204 ? 36.094 0.890 -38.330 1.00 31.05 204 SER A C 1
ATOM 1538 O O . SER A 1 204 ? 35.335 1.079 -37.374 1.00 31.05 204 SER A O 1
ATOM 1540 N N . PRO A 1 205 ? 35.651 0.900 -39.605 1.00 36.66 205 PRO A N 1
ATOM 1541 C CA . PRO A 1 205 ? 34.292 1.287 -39.984 1.00 36.66 205 PRO A CA 1
ATOM 1542 C C . PRO A 1 205 ? 33.407 0.104 -40.463 1.00 36.66 205 PRO A C 1
ATOM 1544 O O . PRO A 1 205 ? 33.903 -0.832 -41.072 1.00 36.66 205 PRO A O 1
ATOM 1547 N N . ILE A 1 206 ? 32.087 0.244 -40.236 1.00 28.47 206 ILE A N 1
ATOM 1548 C CA . ILE A 1 206 ? 30.928 -0.161 -41.079 1.00 28.47 206 ILE A CA 1
ATOM 1549 C C . ILE A 1 206 ? 30.698 -1.675 -41.365 1.00 28.47 206 ILE A C 1
ATOM 1551 O O . ILE A 1 206 ? 31.481 -2.310 -42.055 1.00 28.47 206 ILE A O 1
ATOM 1555 N N . GLN A 1 207 ? 29.540 -2.221 -40.943 1.00 29.28 207 GLN A N 1
ATOM 1556 C CA . GLN A 1 207 ? 28.415 -2.698 -41.799 1.00 29.28 207 GLN A CA 1
ATOM 1557 C C . GLN A 1 207 ? 27.447 -3.646 -41.059 1.00 29.28 207 GLN A C 1
ATOM 1559 O O . GLN A 1 207 ? 27.833 -4.646 -40.464 1.00 29.28 207 GLN A O 1
ATOM 1564 N N . SER A 1 208 ? 26.157 -3.315 -41.153 1.00 30.41 208 SER A N 1
ATOM 1565 C CA . SER A 1 208 ? 24.994 -4.209 -41.007 1.00 30.41 208 SER A CA 1
ATOM 1566 C C . SER A 1 208 ? 24.895 -5.136 -42.236 1.00 30.41 208 SER A C 1
ATOM 1568 O O . SER A 1 208 ? 25.418 -4.757 -43.286 1.00 30.41 208 SER A O 1
ATOM 1570 N N . PRO A 1 209 ? 24.189 -6.288 -42.180 1.00 35.59 209 PRO A N 1
ATOM 1571 C CA . PRO A 1 209 ? 22.745 -6.260 -42.463 1.00 35.59 209 PRO A CA 1
ATOM 1572 C C . PRO A 1 209 ? 21.877 -7.324 -41.739 1.00 35.59 209 PRO A C 1
ATOM 1574 O O . PRO A 1 209 ? 22.344 -8.315 -41.190 1.00 35.59 209 PRO A O 1
ATOM 1577 N N . VAL A 1 210 ? 20.568 -7.077 -41.793 1.00 29.92 210 VAL A N 1
ATOM 1578 C CA . VAL A 1 210 ? 19.390 -7.945 -41.539 1.00 29.92 210 VAL A CA 1
ATOM 1579 C C . VAL A 1 210 ? 18.708 -8.142 -42.926 1.00 29.92 210 VAL A C 1
ATOM 1581 O O . VAL A 1 210 ? 19.051 -7.344 -43.803 1.00 29.92 210 VAL A O 1
ATOM 1584 N N . PRO A 1 211 ? 17.720 -9.036 -43.214 1.00 40.75 211 PRO A N 1
ATOM 1585 C CA . PRO A 1 211 ? 17.106 -10.188 -42.510 1.00 40.75 211 PRO A CA 1
ATOM 1586 C C . PRO A 1 211 ? 17.113 -11.492 -43.350 1.00 40.75 211 PRO A C 1
ATOM 1588 O O . PRO A 1 211 ? 17.436 -11.471 -44.531 1.00 40.75 211 PRO A O 1
ATOM 1591 N N . SER A 1 212 ? 16.623 -12.612 -42.794 1.00 28.45 212 SER A N 1
ATOM 1592 C CA . SER A 1 212 ? 15.875 -13.635 -43.560 1.00 28.45 212 SER A CA 1
ATOM 1593 C C . SER A 1 212 ? 15.045 -14.540 -42.637 1.00 28.45 212 SER A C 1
ATOM 1595 O O . SER A 1 212 ? 15.589 -15.246 -41.793 1.00 28.45 212 SER A O 1
ATOM 1597 N N . SER A 1 213 ? 13.721 -14.525 -42.813 1.00 29.75 213 SER A N 1
ATOM 1598 C CA . SER A 1 213 ? 12.806 -15.604 -42.402 1.00 29.75 213 SER A CA 1
ATOM 1599 C C . SER A 1 213 ? 12.944 -16.804 -43.354 1.00 29.75 213 SER A C 1
ATOM 1601 O O . SER A 1 213 ? 13.371 -16.612 -44.493 1.00 29.75 213 SER A O 1
ATOM 1603 N N . PRO A 1 214 ? 12.556 -18.026 -42.937 1.00 32.28 214 PRO A N 1
ATOM 1604 C CA . PRO A 1 214 ? 11.260 -18.540 -43.409 1.00 32.28 214 PRO A CA 1
ATOM 1605 C C . PRO A 1 214 ? 10.484 -19.420 -42.394 1.00 32.28 214 PRO A C 1
ATOM 1607 O O . PRO A 1 214 ? 11.048 -20.132 -41.569 1.00 32.28 214 PRO A O 1
ATOM 1610 N N . GLN A 1 215 ? 9.154 -19.377 -42.501 1.00 28.16 215 GLN A N 1
ATOM 1611 C CA . GLN A 1 215 ? 8.168 -20.401 -42.087 1.00 28.16 215 GLN A CA 1
ATOM 1612 C C . GLN A 1 215 ? 7.866 -21.318 -43.305 1.00 28.16 215 GLN A C 1
ATOM 1614 O O . GLN A 1 215 ? 8.303 -20.955 -44.400 1.00 28.16 215 GLN A O 1
ATOM 1619 N N . PRO A 1 216 ? 7.012 -22.373 -43.247 1.00 41.62 216 PRO A N 1
ATOM 1620 C CA . PRO A 1 216 ? 6.508 -23.203 -42.133 1.00 41.62 216 PRO A CA 1
ATOM 1621 C C . PRO A 1 216 ? 6.554 -24.734 -42.425 1.00 41.62 216 PRO A C 1
ATOM 1623 O O . PRO A 1 216 ? 6.736 -25.162 -43.561 1.00 41.62 216 PRO A O 1
ATOM 1626 N N . GLY A 1 217 ? 6.233 -25.570 -41.424 1.00 24.73 217 GLY A N 1
ATOM 1627 C CA . GLY A 1 217 ? 5.607 -26.885 -41.662 1.00 24.73 217 GLY A CA 1
ATOM 1628 C C . GLY A 1 217 ? 6.007 -28.011 -40.700 1.00 24.73 217 GLY A C 1
ATOM 1629 O O . GLY A 1 217 ? 7.183 -28.327 -40.584 1.00 24.73 217 GLY A O 1
ATOM 1630 N N . GLY A 1 218 ? 5.020 -28.680 -40.079 1.00 26.16 218 GLY A N 1
ATOM 1631 C CA . GLY A 1 218 ? 5.206 -30.054 -39.573 1.00 26.16 218 GLY A CA 1
ATOM 1632 C C . GLY A 1 218 ? 4.559 -30.431 -38.233 1.00 26.16 218 GLY A C 1
ATOM 1633 O O . GLY A 1 218 ? 5.219 -30.478 -37.208 1.00 26.16 218 GLY A O 1
ATOM 1634 N N . LYS A 1 219 ? 3.264 -30.755 -38.293 1.00 27.19 219 LYS A N 1
ATOM 1635 C CA . LYS A 1 219 ? 2.404 -31.557 -37.393 1.00 27.19 219 LYS A CA 1
ATOM 1636 C C . LYS A 1 219 ? 3.062 -32.440 -36.294 1.00 27.19 219 LYS A C 1
ATOM 1638 O O . LYS A 1 219 ? 3.785 -33.375 -36.605 1.00 27.19 219 LYS A O 1
ATOM 1643 N N . GLY A 1 220 ? 2.539 -32.303 -35.064 1.00 25.30 220 GLY A N 1
ATOM 1644 C CA . GLY A 1 220 ? 1.953 -33.412 -34.284 1.00 25.30 220 GLY A CA 1
ATOM 1645 C C . GLY A 1 220 ? 2.774 -34.071 -33.161 1.00 25.30 220 GLY A C 1
ATOM 1646 O O . GLY A 1 220 ? 3.675 -34.851 -33.440 1.00 25.30 220 GLY A O 1
ATOM 1647 N N . LYS A 1 221 ? 2.343 -33.885 -31.899 1.00 28.31 221 LYS A N 1
ATOM 1648 C CA . LYS A 1 221 ? 1.851 -34.932 -30.962 1.00 28.31 221 LYS A CA 1
ATOM 1649 C C . LYS A 1 221 ? 1.577 -34.339 -29.566 1.00 28.31 221 LYS A C 1
ATOM 1651 O O . LYS A 1 221 ? 2.343 -33.521 -29.073 1.00 28.31 221 LYS A O 1
ATOM 1656 N N . GLY A 1 222 ? 0.444 -34.742 -28.982 1.00 27.02 222 GLY A N 1
ATOM 1657 C CA . GLY A 1 222 ? -0.018 -34.400 -27.630 1.00 27.02 222 GLY A CA 1
ATOM 1658 C C . GLY A 1 222 ? 0.758 -35.105 -26.502 1.00 27.02 222 GLY A C 1
ATOM 1659 O O . GLY A 1 222 ? 1.738 -35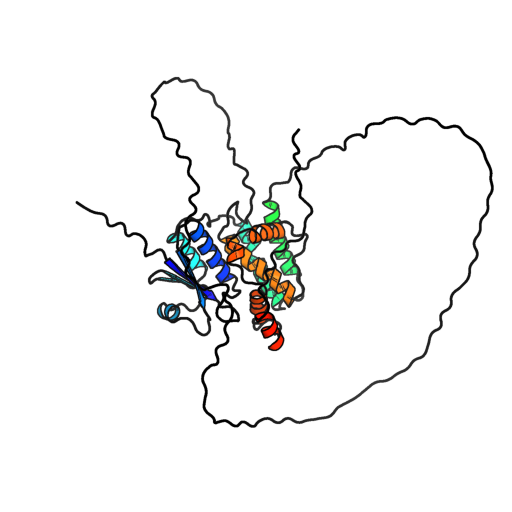.796 -26.777 1.00 27.02 222 GLY A O 1
ATOM 1660 N N . PRO A 1 223 ? 0.350 -34.896 -25.237 1.00 28.86 223 PRO A N 1
ATOM 1661 C CA . PRO A 1 223 ? 1.274 -34.607 -24.143 1.00 28.86 223 PRO A CA 1
ATOM 1662 C C . PRO A 1 223 ? 1.742 -35.847 -23.374 1.00 28.86 223 PRO A C 1
ATOM 1664 O O . PRO A 1 223 ? 0.985 -36.794 -23.173 1.00 28.86 223 PRO A O 1
ATOM 1667 N N . SER A 1 224 ? 2.981 -35.790 -22.876 1.00 27.78 224 SER A N 1
ATOM 1668 C CA . SER A 1 224 ? 3.488 -36.719 -21.867 1.00 27.78 224 SER A CA 1
ATOM 1669 C C . SER A 1 224 ? 3.299 -36.109 -20.482 1.00 27.78 224 SER A C 1
ATOM 1671 O O . SER A 1 224 ? 3.868 -35.071 -20.150 1.00 27.78 224 SER A O 1
ATOM 1673 N N . VAL A 1 225 ? 2.466 -36.784 -19.704 1.00 25.25 225 VAL A N 1
ATOM 1674 C CA . VAL A 1 225 ? 2.239 -36.628 -18.268 1.00 25.25 225 VAL A CA 1
ATOM 1675 C C . VAL A 1 225 ? 3.535 -36.897 -17.499 1.00 25.25 225 VAL A C 1
ATOM 1677 O O . VAL A 1 225 ? 4.134 -37.955 -17.668 1.00 25.25 225 VAL A O 1
ATOM 1680 N N . CYS A 1 226 ? 3.923 -35.973 -16.619 1.00 25.61 226 CYS A N 1
ATOM 1681 C CA . CYS A 1 226 ? 4.834 -36.240 -15.508 1.00 25.61 226 CYS A CA 1
ATOM 1682 C C . CYS A 1 226 ? 4.193 -35.698 -14.226 1.00 25.61 226 CYS A C 1
ATOM 1684 O O . CYS A 1 226 ? 3.975 -34.496 -14.083 1.00 25.61 226 CYS A O 1
ATOM 1686 N N . SER A 1 227 ? 3.851 -36.624 -13.336 1.00 22.86 227 SER A N 1
ATOM 1687 C CA . SER A 1 227 ? 3.219 -36.411 -12.033 1.00 22.86 227 SER A CA 1
ATOM 1688 C C . SER A 1 227 ? 4.260 -36.222 -10.915 1.00 22.86 227 SER A C 1
ATOM 1690 O O . SER A 1 227 ? 5.366 -36.739 -11.054 1.00 22.86 227 SER A O 1
ATOM 1692 N N . PHE A 1 228 ? 3.827 -35.574 -9.814 1.00 25.58 228 PHE A N 1
ATOM 1693 C CA . PHE A 1 228 ? 4.351 -35.481 -8.419 1.00 25.58 228 PHE A CA 1
ATOM 1694 C C . PHE A 1 228 ? 4.732 -34.063 -7.930 1.00 25.58 228 PHE A C 1
ATOM 1696 O O . PHE A 1 228 ? 5.368 -33.317 -8.666 1.00 25.58 228 PHE A O 1
ATOM 1703 N N . PRO A 1 229 ? 4.507 -33.735 -6.636 1.00 26.64 229 PRO A N 1
ATOM 1704 C CA . PRO A 1 229 ? 3.247 -33.730 -5.892 1.00 26.64 229 PRO A CA 1
ATOM 1705 C C . PRO A 1 229 ? 2.817 -32.301 -5.482 1.00 26.64 229 PRO A C 1
ATOM 1707 O O . PRO A 1 229 ? 3.622 -31.379 -5.374 1.00 26.64 229 PRO A O 1
ATOM 1710 N N . ALA A 1 230 ? 1.517 -32.149 -5.235 1.00 25.00 230 ALA A N 1
ATOM 1711 C CA . ALA A 1 230 ? 0.836 -30.909 -4.881 1.00 25.00 230 ALA A CA 1
ATOM 1712 C C . ALA A 1 230 ? 0.920 -30.566 -3.382 1.00 25.00 230 ALA A C 1
ATOM 1714 O O . ALA A 1 230 ? 0.640 -31.416 -2.545 1.00 25.00 230 ALA A O 1
ATOM 1715 N N . LEU A 1 231 ? 1.203 -29.295 -3.087 1.00 23.72 231 LEU A N 1
ATOM 1716 C CA . LEU A 1 231 ? 0.838 -28.510 -1.895 1.00 23.72 231 LEU A CA 1
ATOM 1717 C C . LEU A 1 231 ? 0.864 -27.054 -2.415 1.00 23.72 231 LEU A C 1
ATOM 1719 O O . LEU A 1 231 ? 1.935 -26.571 -2.760 1.00 23.72 231 LEU A O 1
ATOM 1723 N N . LEU A 1 232 ? -0.217 -26.309 -2.647 1.00 27.19 232 LEU A N 1
ATOM 1724 C CA . LEU A 1 232 ? -1.529 -26.200 -2.012 1.00 27.19 232 LEU A CA 1
ATOM 1725 C C . LEU A 1 232 ? -2.582 -25.812 -3.083 1.00 27.19 232 LEU A C 1
ATOM 1727 O O . LEU A 1 232 ? -2.217 -25.189 -4.082 1.00 27.19 232 LEU A O 1
ATOM 1731 N N . PRO A 1 233 ? -3.864 -26.174 -2.907 1.00 26.81 233 PRO A N 1
ATOM 1732 C CA . PRO A 1 233 ? -4.913 -25.939 -3.897 1.00 26.81 233 PRO A CA 1
ATOM 1733 C C . PRO A 1 233 ? -5.486 -24.512 -3.856 1.00 26.81 233 PRO A C 1
ATOM 1735 O O . PRO A 1 233 ? -5.608 -23.904 -2.795 1.00 26.81 233 PRO A O 1
ATOM 1738 N N . ASN A 1 234 ? -5.925 -24.033 -5.026 1.00 33.81 234 ASN A N 1
ATOM 1739 C CA . ASN A 1 234 ? -7.025 -23.076 -5.136 1.00 33.81 234 ASN A CA 1
ATOM 1740 C C . ASN A 1 234 ? -8.246 -23.682 -4.436 1.00 33.81 234 ASN A C 1
ATOM 1742 O O . ASN A 1 234 ? -8.796 -24.671 -4.923 1.00 33.81 234 ASN A O 1
ATOM 1746 N N . THR A 1 235 ? -8.683 -23.092 -3.330 1.00 27.95 235 THR A N 1
ATOM 1747 C CA . THR A 1 235 ? -10.007 -23.348 -2.764 1.00 27.95 235 THR A CA 1
ATOM 1748 C C . THR A 1 235 ? -10.615 -22.037 -2.295 1.00 27.95 235 THR A C 1
ATOM 1750 O O . THR A 1 235 ? -10.087 -21.370 -1.405 1.00 27.95 235 THR A O 1
ATOM 1753 N N . THR A 1 236 ? -11.772 -21.699 -2.867 1.00 32.06 236 THR A N 1
ATOM 1754 C CA . THR A 1 236 ? -12.846 -20.994 -2.168 1.00 32.06 236 THR A CA 1
ATOM 1755 C C . THR A 1 236 ? -12.927 -21.579 -0.770 1.00 32.06 236 THR A C 1
ATOM 1757 O O . THR A 1 236 ? -13.229 -22.764 -0.623 1.00 32.06 236 THR A O 1
ATOM 1760 N N . THR A 1 237 ? -12.582 -20.796 0.247 1.00 27.23 237 THR A N 1
ATOM 1761 C CA . THR A 1 237 ? -12.612 -21.315 1.605 1.00 27.23 237 THR A CA 1
ATOM 1762 C C . THR A 1 237 ? -13.552 -20.505 2.468 1.00 27.23 237 THR A C 1
ATOM 1764 O O . THR A 1 237 ? -13.229 -19.428 2.956 1.00 27.23 237 THR A O 1
ATOM 1767 N N . SER A 1 238 ? -14.749 -21.060 2.640 1.00 26.45 238 SER A N 1
ATOM 1768 C CA . SER A 1 238 ? -15.571 -20.825 3.816 1.00 26.45 238 SER A CA 1
ATOM 1769 C C . SER A 1 238 ? -14.797 -21.306 5.043 1.00 26.45 238 SER A C 1
ATOM 1771 O O . SER A 1 238 ? -14.461 -22.490 5.121 1.00 26.45 238 SER A O 1
ATOM 1773 N N . TRP A 1 239 ? -14.531 -20.413 5.992 1.00 29.73 239 TRP A N 1
ATOM 1774 C CA . TRP A 1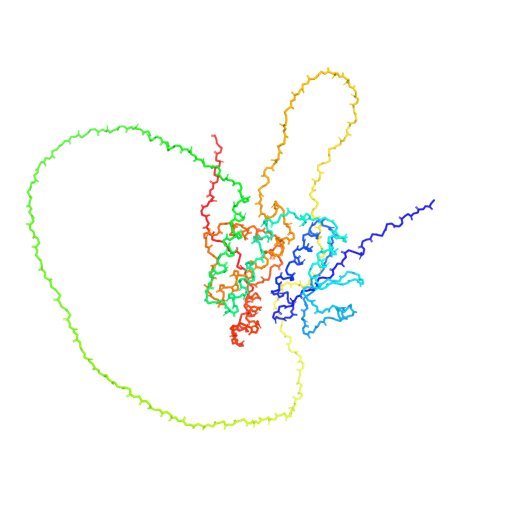 239 ? -13.889 -20.760 7.258 1.00 29.73 239 TRP A CA 1
ATOM 1775 C C . TRP A 1 239 ? -14.771 -20.391 8.458 1.00 29.73 239 TRP A C 1
ATOM 1777 O O . TRP A 1 239 ? -15.521 -19.415 8.389 1.00 29.73 239 TRP A O 1
ATOM 1787 N N . PRO A 1 240 ? -14.717 -21.193 9.540 1.00 27.11 240 PRO A N 1
ATOM 1788 C CA . PRO A 1 240 ? -15.625 -21.099 10.671 1.00 27.11 240 PRO A CA 1
ATOM 1789 C C . PRO A 1 240 ? -15.282 -19.912 11.575 1.00 27.11 240 PRO A C 1
ATOM 1791 O O . PRO A 1 240 ? -14.122 -19.668 11.905 1.00 27.11 240 PRO A O 1
ATOM 1794 N N . VAL A 1 241 ? -16.326 -19.216 12.020 1.00 30.72 241 VAL A N 1
ATOM 1795 C CA . VAL A 1 241 ? -16.277 -18.206 13.080 1.00 30.72 241 VAL A CA 1
ATOM 1796 C C . VAL A 1 241 ? -15.795 -18.869 14.373 1.00 30.72 241 VAL A C 1
ATOM 1798 O O . VAL A 1 241 ? -16.472 -19.738 14.923 1.00 30.72 241 VAL A O 1
ATOM 1801 N N . MET A 1 242 ? -14.632 -18.455 14.879 1.00 26.14 242 MET A N 1
ATOM 1802 C CA . MET A 1 242 ? -14.261 -18.708 16.271 1.00 26.14 242 MET A CA 1
ATOM 1803 C C . MET A 1 242 ? -15.152 -17.841 17.160 1.00 26.14 242 MET A C 1
ATOM 1805 O O . MET A 1 242 ? -14.971 -16.631 17.257 1.00 26.14 242 MET A O 1
ATOM 1809 N N . THR A 1 243 ? -16.137 -18.456 17.808 1.00 28.31 243 THR A N 1
ATOM 1810 C CA . THR A 1 243 ? -16.921 -17.810 18.859 1.00 28.31 243 THR A CA 1
ATOM 1811 C C . THR A 1 243 ? -16.035 -17.610 20.088 1.00 28.31 243 THR A C 1
ATOM 1813 O O . THR A 1 243 ? -15.755 -18.570 20.808 1.00 28.31 243 THR A O 1
ATOM 1816 N N . SER A 1 244 ? -15.605 -16.377 20.362 1.00 31.70 244 SER A N 1
ATOM 1817 C CA . SER A 1 244 ? -15.137 -16.020 21.702 1.00 31.70 244 SER A CA 1
ATOM 1818 C C . SER A 1 244 ? -16.351 -15.980 22.629 1.00 31.70 244 SER A C 1
ATOM 1820 O O . SER A 1 244 ? -17.286 -15.208 22.409 1.00 31.70 244 SER A O 1
ATOM 1822 N N . GLY A 1 245 ? -16.352 -16.856 23.633 1.00 27.08 245 GLY A N 1
ATOM 1823 C CA . GLY A 1 245 ? -17.427 -17.000 24.605 1.00 27.08 245 GLY A CA 1
ATOM 1824 C C . GLY A 1 245 ? -17.720 -15.695 25.340 1.00 27.08 245 GLY A C 1
ATOM 1825 O O . GLY A 1 245 ? -16.901 -15.204 26.113 1.00 27.08 245 GLY A O 1
ATOM 1826 N N . GLY A 1 246 ? -18.917 -15.155 25.116 1.00 26.55 246 GLY A N 1
ATOM 1827 C CA . GLY A 1 246 ? -19.495 -14.131 25.971 1.00 26.55 246 GLY A CA 1
ATOM 1828 C C . GLY A 1 246 ? -19.951 -14.765 27.281 1.00 26.55 246 GLY A C 1
ATOM 1829 O O . GLY A 1 246 ? -20.833 -15.627 27.287 1.00 26.55 246 GLY A O 1
ATOM 1830 N N . ASN A 1 247 ? -19.354 -14.337 28.393 1.00 29.44 247 ASN A N 1
ATOM 1831 C CA . ASN A 1 247 ? -19.854 -14.655 29.723 1.00 29.44 247 ASN A CA 1
ATOM 1832 C C . ASN A 1 247 ? -21.272 -14.093 29.877 1.00 29.44 247 ASN A C 1
ATOM 1834 O O . ASN A 1 247 ? -21.507 -12.886 29.863 1.00 29.44 247 ASN A O 1
ATOM 1838 N N . LYS A 1 248 ? -22.222 -15.012 30.019 1.00 27.92 248 LYS A N 1
ATOM 1839 C CA . LYS A 1 248 ? -23.637 -14.761 30.258 1.00 27.92 248 LYS A CA 1
ATOM 1840 C C . LYS A 1 248 ? -23.820 -14.545 31.762 1.00 27.92 248 LYS A C 1
ATOM 1842 O O . LYS A 1 248 ? -23.898 -15.514 32.510 1.00 27.92 248 LYS A O 1
ATOM 1847 N N . LEU A 1 249 ? -23.868 -13.294 32.215 1.00 30.64 249 LEU A N 1
ATOM 1848 C CA . LEU A 1 249 ? -24.338 -12.967 33.563 1.00 30.64 249 LEU A CA 1
ATOM 1849 C C . LEU A 1 249 ? -25.810 -12.567 33.475 1.00 30.64 249 LEU A C 1
ATOM 1851 O O . LEU A 1 249 ? -26.185 -11.584 32.840 1.00 30.64 249 LEU A O 1
ATOM 1855 N N . SER A 1 250 ? -26.649 -13.417 34.057 1.00 32.09 250 SER A N 1
ATOM 1856 C CA . SER A 1 250 ? -28.092 -13.257 34.170 1.00 32.09 250 SER A CA 1
ATOM 1857 C C . SER A 1 250 ? -28.440 -12.071 35.067 1.00 32.09 250 SER A C 1
ATOM 1859 O O . SER A 1 250 ? -28.032 -12.033 36.227 1.00 32.09 250 SER A O 1
ATOM 1861 N N . ALA A 1 251 ? -29.257 -11.157 34.551 1.00 28.03 251 ALA A N 1
ATOM 1862 C CA . ALA A 1 251 ? -29.976 -10.185 35.358 1.00 28.03 251 ALA A CA 1
ATOM 1863 C C . ALA A 1 251 ? -31.003 -10.913 36.243 1.00 28.03 251 ALA A C 1
ATOM 1865 O O . ALA A 1 251 ? -31.880 -11.608 35.725 1.00 28.03 251 ALA A O 1
ATOM 1866 N N . SER A 1 252 ? -30.910 -10.744 37.563 1.00 30.72 252 SER A N 1
ATOM 1867 C CA . SER A 1 252 ? -32.026 -10.989 38.476 1.00 30.72 252 SER A CA 1
ATOM 1868 C C . SER A 1 252 ? -32.517 -9.651 39.025 1.00 30.72 252 SER A C 1
ATOM 1870 O O . SER A 1 252 ? -31.750 -8.797 39.466 1.00 30.72 252 SER A O 1
ATOM 1872 N N . SER A 1 253 ? -33.824 -9.448 38.914 1.00 31.56 253 SER A N 1
ATOM 1873 C CA . SER A 1 253 ? -34.546 -8.302 39.451 1.00 31.56 253 SER A CA 1
ATOM 1874 C C . SER A 1 253 ? -34.627 -8.379 40.979 1.00 31.56 253 SER A C 1
ATOM 1876 O O . SER A 1 253 ? -34.915 -9.442 41.526 1.00 31.56 253 SER A O 1
ATOM 1878 N N . GLY A 1 254 ? -34.448 -7.244 41.660 1.00 29.59 254 GLY A N 1
ATOM 1879 C CA . GLY A 1 254 ? -34.601 -7.139 43.111 1.00 29.59 254 GLY A CA 1
ATOM 1880 C C . GLY A 1 254 ? -34.682 -5.694 43.610 1.00 29.59 254 GLY A C 1
ATOM 1881 O O . GLY A 1 254 ? -33.664 -5.077 43.877 1.00 29.59 254 GLY A O 1
ATOM 1882 N N . SER A 1 255 ? -35.916 -5.189 43.683 1.00 29.05 255 SER A N 1
ATOM 1883 C CA . SER A 1 255 ? -36.509 -4.192 44.598 1.00 29.05 255 SER A CA 1
ATOM 1884 C C . SER A 1 255 ? -35.654 -3.135 45.339 1.00 29.05 255 SER A C 1
ATOM 1886 O O . SER A 1 255 ? -34.859 -3.452 46.214 1.00 29.05 255 SER A O 1
ATOM 1888 N N . ILE A 1 256 ? -36.010 -1.866 45.080 1.00 31.00 256 ILE A N 1
ATOM 1889 C CA . ILE A 1 256 ? -36.330 -0.750 46.010 1.00 31.00 256 ILE A CA 1
ATOM 1890 C C . ILE A 1 256 ? -35.784 -0.844 47.448 1.00 31.00 256 ILE A C 1
ATOM 1892 O O . ILE A 1 256 ? -36.346 -1.611 48.225 1.00 31.00 256 ILE A O 1
ATOM 1896 N N . ILE A 1 257 ? -34.878 0.078 47.825 1.00 33.09 257 ILE A N 1
ATOM 1897 C CA . ILE A 1 257 ? -34.918 0.881 49.073 1.00 33.09 257 ILE A CA 1
ATOM 1898 C C . ILE A 1 257 ? -34.278 2.259 48.798 1.00 33.09 257 ILE A C 1
ATOM 1900 O O . ILE A 1 257 ? -33.154 2.344 48.308 1.00 33.09 257 ILE A O 1
ATOM 1904 N N . SER A 1 258 ? -35.009 3.329 49.111 1.00 31.31 258 SER A N 1
ATOM 1905 C CA . SER A 1 258 ? -34.555 4.726 49.112 1.00 31.31 258 SER A CA 1
ATOM 1906 C C . SER A 1 258 ? -33.596 5.006 50.272 1.00 31.31 258 SER A C 1
ATOM 1908 O O . SER A 1 258 ? -33.838 4.506 51.365 1.00 31.31 258 SER A O 1
ATOM 1910 N N . ASN A 1 259 ? -32.594 5.868 50.074 1.00 31.06 259 ASN A N 1
ATOM 1911 C CA . ASN A 1 259 ? -32.228 6.913 51.038 1.00 31.06 259 ASN A CA 1
ATOM 1912 C C . ASN A 1 259 ? -31.292 7.951 50.397 1.00 31.06 259 ASN A C 1
ATOM 1914 O O . ASN A 1 259 ? -30.324 7.616 49.721 1.00 31.06 259 ASN A O 1
ATOM 1918 N N . ASP A 1 260 ? -31.651 9.209 50.626 1.00 34.69 260 ASP A N 1
ATOM 1919 C CA . ASP A 1 260 ? -30.960 10.448 50.276 1.00 34.69 260 ASP A CA 1
ATOM 1920 C C . ASP A 1 260 ? -29.772 10.704 51.219 1.00 34.69 260 ASP A C 1
ATOM 1922 O O . ASP A 1 260 ? -29.895 10.456 52.420 1.00 34.69 260 ASP A O 1
ATOM 1926 N N . SER A 1 261 ? -28.649 11.196 50.681 1.00 35.53 261 SER A N 1
ATOM 1927 C CA . SER A 1 261 ? -27.701 12.130 51.320 1.00 35.53 261 SER A CA 1
ATOM 1928 C C . SER A 1 261 ? -26.543 12.424 50.364 1.00 35.53 261 SER A C 1
ATOM 1930 O O . SER A 1 261 ? -25.843 11.516 49.914 1.00 35.53 261 SER A O 1
ATOM 1932 N N . GLY A 1 262 ? -26.343 13.706 50.059 1.00 38.19 262 GLY A N 1
ATOM 1933 C CA . GLY A 1 262 ? -25.315 14.189 49.146 1.00 38.19 262 GLY A CA 1
ATOM 1934 C C . GLY A 1 262 ? -23.882 13.848 49.560 1.00 38.19 262 GLY A C 1
ATOM 1935 O O . GLY A 1 262 ? -23.498 13.948 50.723 1.00 38.19 262 GLY A O 1
ATOM 1936 N N . ALA A 1 263 ? -23.083 13.522 48.549 1.00 34.38 263 ALA A N 1
ATOM 1937 C CA . ALA A 1 263 ? -21.636 13.646 48.560 1.00 34.38 263 ALA A CA 1
ATOM 1938 C C . ALA A 1 263 ? -21.186 13.939 47.122 1.00 34.38 263 ALA A C 1
ATOM 1940 O O . ALA A 1 263 ? -21.323 13.098 46.233 1.00 34.38 263 ALA A O 1
ATOM 1941 N N . GLU A 1 264 ? -20.676 15.148 46.888 1.00 45.59 264 GLU A N 1
ATOM 1942 C CA . GLU A 1 264 ? -19.817 15.414 45.738 1.00 45.59 264 GLU A CA 1
ATOM 1943 C C . GLU A 1 264 ? -18.606 14.479 45.824 1.00 45.59 264 GLU A C 1
ATOM 1945 O O . GLU A 1 264 ? -17.913 14.455 46.841 1.00 45.59 264 GLU A O 1
ATOM 1950 N N . SER A 1 265 ? -18.339 13.705 44.773 1.00 33.31 265 SER A N 1
ATOM 1951 C CA . SER A 1 265 ? -17.058 13.017 44.637 1.00 33.31 265 SER A CA 1
ATOM 1952 C C . SER A 1 265 ? -16.747 12.719 43.173 1.00 33.31 265 SER A C 1
ATOM 1954 O O . SER A 1 265 ? -17.283 11.795 42.570 1.00 33.31 265 SER A O 1
ATOM 1956 N N . ILE A 1 266 ? -15.906 13.591 42.619 1.00 34.72 266 ILE A N 1
ATOM 1957 C CA . ILE A 1 266 ? -14.625 13.248 41.993 1.00 34.72 266 ILE A CA 1
ATOM 1958 C C . ILE A 1 266 ? -14.682 12.160 40.905 1.00 34.72 266 ILE A C 1
ATOM 1960 O O . ILE A 1 266 ? -14.768 10.962 41.154 1.00 34.72 266 ILE A O 1
ATOM 1964 N N . THR A 1 267 ? -14.535 12.661 39.678 1.00 40.94 267 THR A N 1
ATOM 1965 C CA . THR A 1 267 ? -13.937 12.046 38.486 1.00 40.94 267 THR A CA 1
ATOM 1966 C C . THR A 1 267 ? -13.220 10.711 38.689 1.00 40.94 267 THR A C 1
ATOM 1968 O O . THR A 1 267 ? -12.243 10.612 39.429 1.00 40.94 267 THR A O 1
ATOM 1971 N N . SER A 1 268 ? -13.604 9.739 37.870 1.00 35.09 268 SER A N 1
ATOM 1972 C CA . SER A 1 268 ? -12.786 8.576 37.541 1.00 35.09 268 SER A CA 1
ATOM 1973 C C . SER A 1 268 ? -13.010 8.238 36.063 1.00 35.09 268 SER A C 1
ATOM 1975 O O . SER A 1 268 ? -13.565 7.197 35.711 1.00 35.09 268 SER A O 1
ATOM 1977 N N . GLU A 1 269 ? -12.577 9.141 35.180 1.00 38.91 269 GLU A N 1
ATOM 1978 C CA . GLU A 1 269 ? -12.192 8.764 33.818 1.00 38.91 269 GLU A CA 1
ATOM 1979 C C . GLU A 1 269 ? -10.918 7.918 33.922 1.00 38.91 269 GLU A C 1
ATOM 1981 O O . GLU A 1 269 ? -9.798 8.393 33.753 1.00 38.91 269 GLU A O 1
ATOM 1986 N N . HIS A 1 270 ? -11.081 6.638 34.242 1.00 35.97 270 HIS A N 1
ATOM 1987 C CA . HIS A 1 270 ? -10.059 5.647 33.9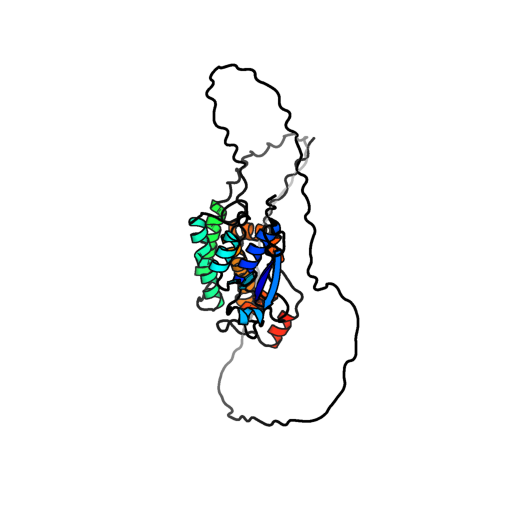43 1.00 35.97 270 HIS A CA 1
ATOM 1988 C C . HIS A 1 270 ? -10.163 5.348 32.446 1.00 35.97 270 HIS A C 1
ATOM 1990 O O . HIS A 1 270 ? -10.697 4.322 32.034 1.00 35.97 270 HIS A O 1
ATOM 1996 N N . ALA A 1 271 ? -9.693 6.287 31.622 1.00 40.19 271 ALA A N 1
ATOM 1997 C CA . ALA A 1 271 ? -9.318 5.967 30.260 1.00 40.19 271 ALA A CA 1
ATOM 1998 C C . ALA A 1 271 ? -8.172 4.957 30.369 1.00 40.19 271 ALA A C 1
ATOM 2000 O O . ALA A 1 271 ? -7.054 5.315 30.745 1.00 40.19 271 ALA A O 1
ATOM 2001 N N . GLU A 1 272 ? -8.460 3.680 30.112 1.00 42.81 272 GLU A N 1
ATOM 2002 C CA . GLU A 1 272 ? -7.424 2.713 29.773 1.00 42.81 272 GLU A CA 1
ATOM 2003 C C . GLU A 1 272 ? -6.541 3.388 28.725 1.00 42.81 272 GLU A C 1
ATOM 2005 O O . GLU A 1 272 ? -7.012 3.721 27.637 1.00 42.81 272 GLU A O 1
ATOM 2010 N N . GLN A 1 273 ? -5.289 3.682 29.079 1.00 47.91 273 GLN A N 1
ATOM 2011 C CA . GLN A 1 273 ? -4.313 4.273 28.171 1.00 47.91 273 GLN A CA 1
ATOM 2012 C C . GLN A 1 273 ? -3.978 3.224 27.109 1.00 47.91 273 GLN A C 1
ATOM 2014 O O . GLN A 1 273 ? -2.951 2.552 27.175 1.00 47.91 273 GLN A O 1
ATOM 2019 N N . GLN A 1 274 ? -4.890 3.025 26.157 1.00 55.50 274 GLN A N 1
ATOM 2020 C CA . GLN A 1 274 ? -4.669 2.151 25.025 1.00 55.50 274 GLN A CA 1
ATOM 2021 C C . GLN A 1 274 ? -3.514 2.746 24.231 1.00 55.50 274 GLN A C 1
ATOM 2023 O O . GLN A 1 274 ? -3.560 3.887 23.772 1.00 55.50 274 GLN A O 1
ATOM 2028 N N . GLN A 1 275 ? -2.436 1.975 24.140 1.00 69.88 275 GLN A N 1
ATOM 2029 C CA . GLN A 1 275 ? -1.233 2.382 23.443 1.00 69.88 275 GLN A CA 1
ATOM 2030 C C . GLN A 1 275 ? -1.585 2.683 21.984 1.00 69.88 275 GLN A C 1
ATOM 2032 O O . GLN A 1 275 ? -2.133 1.829 21.284 1.00 69.88 275 GLN A O 1
ATOM 2037 N N . GLN A 1 276 ? -1.276 3.895 21.522 1.00 80.31 276 GLN A N 1
ATOM 2038 C CA . GLN A 1 276 ? -1.457 4.254 20.123 1.00 80.31 276 GLN A CA 1
ATOM 2039 C C . GLN A 1 276 ? -0.520 3.391 19.267 1.00 80.31 276 GLN A C 1
ATOM 2041 O O . GLN A 1 276 ? 0.704 3.539 19.298 1.00 80.31 276 GLN A O 1
ATOM 2046 N N . LEU A 1 277 ? -1.116 2.426 18.566 1.00 87.69 277 LEU A N 1
ATOM 2047 C CA . LEU A 1 277 ? -0.414 1.413 17.778 1.00 87.69 277 LEU A CA 1
ATOM 2048 C C . LEU A 1 277 ? -0.306 1.821 16.302 1.00 87.69 277 LEU A C 1
ATOM 2050 O O . LEU A 1 277 ? 0.664 1.458 15.628 1.00 87.69 277 LEU A O 1
ATOM 2054 N N . TRP A 1 278 ? -1.293 2.585 15.834 1.00 95.31 278 TRP A N 1
ATOM 2055 C CA . TRP A 1 278 ? -1.493 3.010 14.453 1.00 95.31 278 TRP A CA 1
ATOM 2056 C C . TRP A 1 278 ? -1.538 4.536 14.342 1.00 95.31 278 TRP A C 1
ATOM 2058 O O . TRP A 1 278 ? -1.471 5.247 15.348 1.00 95.31 278 TRP A O 1
ATOM 2068 N N . LEU A 1 279 ? -1.656 5.058 13.119 1.00 95.56 279 LEU A N 1
ATOM 2069 C CA . LEU A 1 279 ? -1.558 6.499 12.861 1.00 95.56 279 LEU A CA 1
ATOM 2070 C C . LEU A 1 279 ? -2.581 7.318 13.650 1.00 95.56 279 LEU A C 1
ATOM 2072 O O . LEU A 1 279 ? -2.238 8.371 14.180 1.00 95.56 279 LEU A O 1
ATOM 2076 N N . CYS A 1 280 ? -3.806 6.812 13.774 1.00 94.50 280 CYS A N 1
ATOM 2077 C CA . CYS A 1 280 ? -4.921 7.560 14.352 1.00 94.50 280 CYS A CA 1
ATOM 2078 C C . CYS A 1 280 ? -5.496 6.933 15.629 1.00 94.50 280 CYS A C 1
ATOM 2080 O O . CYS A 1 280 ? -6.541 7.376 16.098 1.00 94.50 280 CYS A O 1
ATOM 2082 N N . GLY A 1 281 ? -4.852 5.907 16.198 1.00 91.69 281 GLY A N 1
ATOM 2083 C CA . GLY A 1 281 ? -5.349 5.272 17.416 1.00 91.69 281 GLY A CA 1
ATOM 2084 C C . GLY A 1 281 ? -4.872 3.833 17.643 1.00 91.69 281 GLY A C 1
ATOM 2085 O O . GLY A 1 281 ? -3.849 3.410 17.098 1.00 91.69 281 GLY A O 1
ATOM 2086 N N . PRO A 1 282 ? -5.595 3.067 18.479 1.00 92.06 282 PRO A N 1
ATOM 2087 C CA . PRO A 1 282 ? -5.238 1.692 18.836 1.00 92.06 282 PRO A CA 1
ATOM 2088 C C . PRO A 1 282 ? -5.675 0.651 17.790 1.00 92.06 282 PRO A C 1
ATOM 2090 O O . PRO A 1 282 ? -5.199 -0.483 17.817 1.00 92.06 282 PRO A O 1
ATOM 2093 N N . THR A 1 283 ? -6.533 1.024 16.833 1.00 93.94 283 THR A N 1
ATOM 2094 C CA . THR A 1 283 ? -7.020 0.154 15.745 1.00 93.94 283 THR A CA 1
ATOM 2095 C C . THR A 1 283 ? -6.619 0.683 14.362 1.00 93.94 283 THR A C 1
ATOM 2097 O O . THR A 1 283 ? -6.299 1.863 14.221 1.00 93.94 283 THR A O 1
ATOM 2100 N N . LEU A 1 284 ? -6.575 -0.205 13.360 1.00 96.94 284 LEU A N 1
ATOM 2101 C CA . LEU A 1 284 ? -6.250 0.153 11.975 1.00 96.94 284 LEU A CA 1
ATOM 2102 C C . LEU A 1 284 ? -7.322 1.080 11.397 1.00 96.94 284 LEU A C 1
ATOM 2104 O O . LEU A 1 284 ? -8.507 0.760 11.443 1.00 96.94 284 LEU A O 1
ATOM 2108 N N . SER A 1 285 ? -6.886 2.172 10.778 1.00 97.88 285 SER A N 1
ATOM 2109 C CA . SER A 1 285 ? -7.741 3.129 10.079 1.00 97.88 285 SER A CA 1
ATOM 2110 C C . SER A 1 285 ? -7.579 3.052 8.556 1.00 97.88 285 SER A C 1
ATOM 2112 O O . SER A 1 285 ? -6.673 2.394 8.026 1.00 97.88 285 SER A O 1
ATOM 2114 N N . HIS A 1 286 ? -8.431 3.774 7.825 1.00 98.50 286 HIS A N 1
ATOM 2115 C CA . HIS A 1 286 ? -8.274 3.980 6.381 1.00 98.50 286 HIS A CA 1
ATOM 2116 C C . HIS A 1 286 ? -6.915 4.589 6.021 1.00 98.50 286 HIS A C 1
ATOM 2118 O O . HIS A 1 286 ? -6.328 4.200 5.009 1.00 98.50 286 HIS A O 1
ATOM 2124 N N . LEU A 1 287 ? -6.382 5.480 6.866 1.00 98.25 287 LEU A N 1
ATOM 2125 C CA . LEU A 1 287 ? -5.070 6.089 6.646 1.00 98.25 287 LEU A CA 1
ATOM 2126 C C . LEU A 1 287 ? -3.946 5.053 6.732 1.00 98.25 287 LEU A C 1
ATOM 2128 O O . LEU A 1 287 ? -3.016 5.082 5.930 1.00 98.25 287 LEU A O 1
ATOM 2132 N N . ASP A 1 288 ? -4.049 4.091 7.653 1.00 98.62 288 ASP A N 1
ATOM 2133 C CA . ASP A 1 288 ? -3.072 3.005 7.767 1.00 98.62 288 ASP A CA 1
ATOM 2134 C C . ASP A 1 288 ? -3.108 2.083 6.546 1.00 98.62 288 ASP A C 1
ATOM 2136 O O . ASP A 1 288 ? -2.061 1.710 6.010 1.00 98.62 288 ASP A O 1
ATOM 2140 N N . CYS A 1 289 ? -4.314 1.762 6.064 1.00 98.62 289 CYS A N 1
ATOM 2141 C CA . CYS A 1 289 ? -4.509 0.979 4.843 1.00 98.62 289 CYS A CA 1
ATOM 2142 C C . CYS A 1 289 ? -3.910 1.678 3.613 1.00 98.62 289 CYS A C 1
ATOM 2144 O O . CYS A 1 289 ? -3.507 1.014 2.662 1.00 98.62 289 CYS A O 1
ATOM 2146 N N . GLU A 1 290 ? -3.813 3.007 3.619 1.00 98.31 290 GLU A N 1
ATOM 2147 C CA . GLU A 1 290 ? -3.166 3.774 2.560 1.00 98.31 290 GLU A CA 1
ATOM 2148 C C . GLU A 1 290 ? -1.640 3.878 2.736 1.00 98.31 290 GLU A C 1
ATOM 2150 O O . GLU A 1 290 ? -0.881 3.688 1.777 1.00 98.31 290 GLU A O 1
ATOM 2155 N N . ALA A 1 291 ? -1.178 4.198 3.945 1.00 98.56 291 ALA A N 1
ATOM 2156 C CA . ALA A 1 291 ? 0.219 4.503 4.225 1.00 98.56 291 ALA A CA 1
ATOM 2157 C C . ALA A 1 291 ? 1.106 3.249 4.242 1.00 98.56 291 ALA A C 1
ATOM 2159 O O . ALA A 1 291 ? 2.213 3.275 3.695 1.00 98.56 291 ALA A O 1
ATOM 2160 N N . LEU A 1 292 ? 0.637 2.138 4.821 1.00 98.75 292 LEU A N 1
ATOM 2161 C CA . LEU A 1 292 ? 1.444 0.926 5.003 1.00 98.75 292 LEU A CA 1
ATOM 2162 C C . LEU A 1 292 ? 1.890 0.277 3.682 1.00 98.75 292 LEU A C 1
ATOM 2164 O O . LEU A 1 292 ? 3.094 0.026 3.540 1.00 98.75 292 LEU A O 1
ATOM 2168 N N . PRO A 1 293 ? 1.012 0.052 2.679 1.00 98.75 293 PRO A N 1
ATOM 2169 C CA . PRO A 1 293 ? 1.445 -0.458 1.377 1.00 98.75 293 PRO A CA 1
ATOM 2170 C C . PRO A 1 293 ? 2.504 0.436 0.727 1.00 98.75 293 PRO A C 1
ATOM 2172 O O . PRO A 1 293 ? 3.525 -0.036 0.221 1.00 98.75 293 PRO A O 1
ATOM 2175 N N . LYS A 1 294 ? 2.299 1.757 0.788 1.00 98.75 294 LYS A N 1
ATOM 2176 C CA . LYS A 1 294 ? 3.214 2.758 0.229 1.00 98.75 294 LYS A CA 1
ATOM 2177 C C . LYS A 1 294 ? 4.580 2.727 0.923 1.00 98.75 294 LYS A C 1
ATOM 2179 O O . LYS A 1 294 ? 5.608 2.775 0.243 1.00 98.75 294 LYS A O 1
ATOM 2184 N N . LEU A 1 295 ? 4.605 2.607 2.250 1.00 98.62 295 LEU A N 1
ATOM 2185 C CA . LEU A 1 295 ? 5.835 2.536 3.040 1.00 98.62 295 LEU A CA 1
ATOM 2186 C C . LEU A 1 295 ? 6.607 1.230 2.788 1.00 98.62 295 LEU A C 1
ATOM 2188 O O . LEU A 1 295 ? 7.830 1.260 2.642 1.00 98.62 295 LEU A O 1
ATOM 2192 N N . GLN A 1 296 ? 5.913 0.098 2.640 1.00 98.75 296 GLN A N 1
ATOM 2193 C CA . GLN A 1 296 ? 6.551 -1.175 2.290 1.00 98.75 296 GLN A CA 1
ATOM 2194 C C . GLN A 1 296 ? 7.153 -1.153 0.884 1.00 98.75 296 GLN A C 1
ATOM 2196 O O . GLN A 1 296 ? 8.279 -1.608 0.675 1.00 98.75 296 GLN A O 1
ATOM 2201 N N . HIS A 1 297 ? 6.433 -0.572 -0.078 1.00 98.62 297 HIS A N 1
ATOM 2202 C CA . HIS A 1 297 ? 6.943 -0.373 -1.430 1.00 98.62 297 HIS A CA 1
ATOM 2203 C C . HIS A 1 297 ? 8.202 0.489 -1.442 1.00 98.62 297 HIS A C 1
ATOM 2205 O O . HIS A 1 297 ? 9.170 0.128 -2.110 1.00 98.62 297 HIS A O 1
ATOM 2211 N N . LEU A 1 298 ? 8.198 1.596 -0.691 1.00 98.44 298 LEU A N 1
ATOM 2212 C CA . LEU A 1 298 ? 9.369 2.449 -0.512 1.00 98.44 298 LEU A CA 1
ATOM 2213 C C . LEU A 1 298 ? 10.550 1.620 -0.012 1.00 98.44 298 LEU A C 1
ATOM 2215 O O . LEU A 1 298 ? 11.594 1.603 -0.661 1.00 98.44 298 LEU A O 1
ATOM 2219 N N . ARG A 1 299 ? 10.372 0.893 1.095 1.00 98.19 299 ARG A N 1
ATOM 2220 C CA . ARG A 1 299 ? 11.437 0.109 1.725 1.00 98.19 299 ARG A CA 1
ATOM 2221 C C . ARG A 1 299 ? 12.053 -0.912 0.763 1.00 98.19 299 ARG A C 1
ATOM 2223 O O . ARG A 1 299 ? 13.267 -0.925 0.579 1.00 98.19 299 ARG A O 1
ATOM 2230 N N . VAL A 1 300 ? 11.230 -1.751 0.136 1.00 98.50 300 VAL A N 1
ATOM 2231 C CA . VAL A 1 300 ? 11.708 -2.863 -0.703 1.00 98.50 300 VAL A CA 1
ATOM 2232 C C . VAL A 1 300 ? 12.283 -2.362 -2.029 1.00 98.50 300 VAL A C 1
ATOM 2234 O O . VAL A 1 300 ? 13.376 -2.761 -2.445 1.00 98.50 300 VAL A O 1
ATOM 2237 N N . ALA A 1 301 ? 11.571 -1.466 -2.712 1.00 97.62 301 ALA A N 1
ATOM 2238 C CA . ALA A 1 301 ? 11.978 -1.021 -4.036 1.00 97.62 301 ALA A CA 1
ATOM 2239 C C . ALA A 1 301 ? 13.179 -0.072 -3.983 1.00 97.62 301 ALA A C 1
ATOM 2241 O O . ALA A 1 301 ? 14.083 -0.199 -4.807 1.00 97.62 301 ALA A O 1
ATOM 2242 N N . ALA A 1 302 ? 13.235 0.853 -3.017 1.00 96.38 302 ALA A N 1
ATOM 2243 C CA . ALA A 1 302 ? 14.369 1.769 -2.894 1.00 96.38 302 ALA A CA 1
ATOM 2244 C C . ALA A 1 302 ? 15.668 1.018 -2.548 1.00 96.38 302 ALA A C 1
ATOM 2246 O O . ALA A 1 302 ? 16.720 1.330 -3.117 1.00 96.38 302 ALA A O 1
ATOM 2247 N N . ALA A 1 303 ? 15.589 -0.029 -1.719 1.00 96.75 303 ALA A N 1
ATOM 2248 C CA . ALA A 1 303 ? 16.720 -0.910 -1.439 1.00 96.75 303 ALA A CA 1
ATOM 2249 C C . ALA A 1 303 ? 17.229 -1.602 -2.711 1.00 96.75 303 ALA A C 1
ATOM 2251 O O . ALA A 1 303 ? 18.425 -1.581 -2.997 1.00 96.75 303 ALA A O 1
ATOM 2252 N N . SER A 1 304 ? 16.330 -2.152 -3.530 1.00 95.56 304 SER A N 1
ATOM 2253 C CA . SER A 1 304 ? 16.719 -2.872 -4.748 1.00 95.56 304 SER A CA 1
ATOM 2254 C C . SER A 1 304 ? 17.217 -1.952 -5.874 1.00 95.56 304 SER A C 1
ATOM 2256 O O . SER A 1 304 ? 18.254 -2.220 -6.486 1.00 95.56 304 SER A O 1
ATOM 2258 N N . LEU A 1 305 ? 16.505 -0.855 -6.158 1.00 93.75 305 LEU A N 1
ATOM 2259 C CA . LEU A 1 305 ? 16.769 0.008 -7.319 1.00 93.75 305 LEU A CA 1
ATOM 2260 C C . LEU A 1 305 ? 17.845 1.069 -7.054 1.00 93.75 305 LEU A C 1
ATOM 2262 O O . LEU A 1 305 ? 18.512 1.512 -7.993 1.00 93.75 305 LEU A O 1
ATOM 2266 N N . LYS A 1 306 ? 17.996 1.510 -5.801 1.00 93.81 306 LYS A N 1
ATOM 2267 C CA . LYS A 1 306 ? 18.848 2.650 -5.425 1.00 93.81 306 LYS A CA 1
ATOM 2268 C C . LYS A 1 306 ? 19.819 2.350 -4.282 1.00 93.81 306 LYS A C 1
ATOM 2270 O O . LYS A 1 306 ? 20.606 3.228 -3.953 1.00 93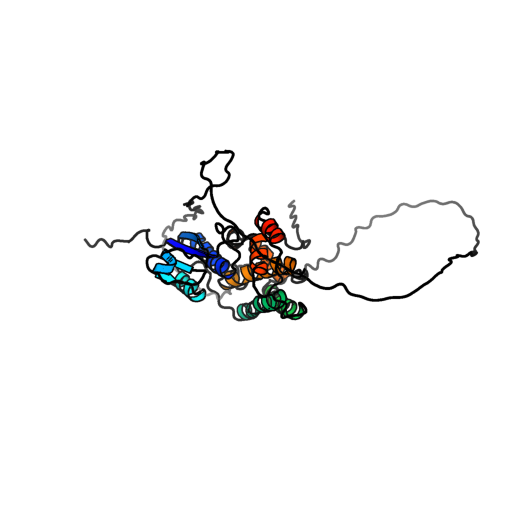.81 306 LYS A O 1
ATOM 2275 N N . GLN A 1 307 ? 19.797 1.140 -3.711 1.00 94.88 307 GLN A N 1
ATOM 2276 C CA . GLN A 1 307 ? 20.582 0.786 -2.516 1.00 94.88 307 GLN A CA 1
ATOM 2277 C C . GLN A 1 307 ? 20.274 1.692 -1.311 1.00 94.88 307 GLN A C 1
ATOM 2279 O O . GLN A 1 307 ? 21.102 1.870 -0.423 1.00 94.88 307 GLN A O 1
ATOM 2284 N N . TYR A 1 308 ? 19.072 2.269 -1.283 1.00 96.31 308 TYR A N 1
ATOM 2285 C CA . TYR A 1 308 ? 18.607 3.110 -0.190 1.00 96.31 308 TYR A CA 1
ATOM 2286 C C . TYR A 1 308 ? 17.975 2.250 0.902 1.00 96.31 308 TYR A C 1
ATOM 2288 O O . TYR A 1 308 ? 17.145 1.391 0.614 1.00 96.31 308 TYR A O 1
ATOM 2296 N N . GLN A 1 309 ? 18.332 2.512 2.155 1.00 96.75 309 GLN A N 1
ATOM 2297 C CA . GLN A 1 309 ? 17.746 1.860 3.321 1.00 96.75 309 GLN A CA 1
ATOM 2298 C C . GLN A 1 309 ? 17.043 2.907 4.175 1.00 96.75 309 GLN A C 1
ATOM 2300 O O . GLN A 1 309 ? 17.594 3.984 4.398 1.00 96.75 309 GLN A O 1
ATOM 2305 N N . VAL A 1 310 ? 15.854 2.575 4.686 1.00 97.00 310 VAL A N 1
ATOM 2306 C CA . VAL A 1 310 ? 15.157 3.436 5.650 1.00 97.00 310 VAL A CA 1
ATOM 2307 C C . VAL A 1 310 ? 16.075 3.640 6.866 1.00 97.00 310 VAL A C 1
ATOM 2309 O O . VAL A 1 310 ? 16.520 2.648 7.455 1.00 97.00 310 VAL A O 1
ATOM 2312 N N . PRO A 1 311 ? 16.392 4.886 7.264 1.00 96.62 311 PRO A N 1
ATOM 2313 C CA . PRO A 1 311 ? 17.349 5.117 8.338 1.00 96.62 311 PRO A CA 1
ATOM 2314 C C . PRO A 1 311 ? 16.924 4.466 9.664 1.00 96.62 311 PRO A C 1
ATOM 2316 O O . PRO A 1 311 ? 15.790 4.601 10.123 1.00 96.62 311 PRO A O 1
ATOM 2319 N N . GLN A 1 312 ? 17.852 3.768 10.328 1.00 95.25 312 GLN A N 1
ATOM 2320 C CA . GLN A 1 312 ? 17.572 3.016 11.565 1.00 95.25 312 GLN A CA 1
ATOM 2321 C C . GLN A 1 312 ? 17.184 3.901 12.761 1.00 95.25 312 GLN A C 1
ATOM 2323 O O . GLN A 1 312 ? 16.607 3.418 13.740 1.00 95.25 312 GLN A O 1
ATOM 2328 N N . HIS A 1 313 ? 17.504 5.195 12.713 1.00 94.69 313 HIS A N 1
ATOM 2329 C CA . HIS A 1 313 ? 17.170 6.140 13.776 1.00 94.69 313 HIS A CA 1
ATOM 2330 C C . HIS A 1 313 ? 15.692 6.566 13.754 1.00 94.69 313 HIS A C 1
ATOM 2332 O O . HIS A 1 313 ? 15.215 7.063 14.772 1.00 94.69 313 HIS A O 1
ATOM 2338 N N . LEU A 1 314 ? 14.949 6.306 12.668 1.00 96.56 314 LEU A N 1
ATOM 2339 C CA . LEU A 1 314 ? 13.515 6.601 12.539 1.00 96.56 314 LEU A CA 1
ATOM 2340 C C . LEU A 1 314 ? 12.669 5.610 13.357 1.00 96.56 314 LEU A C 1
ATOM 2342 O O . LEU A 1 314 ? 12.050 4.681 12.837 1.00 96.56 314 LEU A O 1
ATOM 2346 N N . LYS A 1 315 ? 12.721 5.781 14.681 1.00 94.50 315 LYS A N 1
ATOM 2347 C CA . LYS A 1 315 ? 12.131 4.902 15.699 1.00 94.50 315 LYS A CA 1
ATOM 2348 C C . LYS A 1 315 ? 10.639 4.632 15.464 1.00 94.50 315 LYS A C 1
ATOM 2350 O O . LYS A 1 315 ? 10.232 3.473 15.521 1.00 94.50 315 LYS A O 1
ATOM 2355 N N . GLY A 1 316 ? 9.869 5.682 15.193 1.00 94.81 316 GLY A N 1
ATOM 2356 C CA . GLY A 1 316 ? 8.425 5.631 15.017 1.00 94.81 316 GLY A CA 1
ATOM 2357 C C . GLY A 1 316 ? 8.047 4.862 13.764 1.00 94.81 316 GLY A C 1
ATOM 2358 O O . GLY A 1 316 ? 7.238 3.942 13.839 1.00 94.81 316 GLY A O 1
ATOM 2359 N N . CYS A 1 317 ? 8.720 5.135 12.642 1.00 96.62 317 CYS A N 1
ATOM 2360 C CA . CYS A 1 317 ? 8.515 4.391 11.396 1.00 96.62 317 CYS A CA 1
ATOM 2361 C C . CYS A 1 317 ? 8.812 2.893 11.562 1.00 96.62 317 CYS A C 1
ATOM 2363 O O . CYS A 1 317 ? 8.037 2.055 11.108 1.00 96.62 317 CYS A O 1
ATOM 2365 N N . TRP A 1 318 ? 9.911 2.536 12.236 1.00 96.69 318 TRP A N 1
ATOM 2366 C CA . TRP A 1 318 ? 10.254 1.129 12.465 1.00 96.69 318 TRP A CA 1
ATOM 2367 C C . TRP A 1 318 ? 9.290 0.422 13.418 1.00 96.69 318 TRP A C 1
ATOM 2369 O O . TRP A 1 318 ? 8.948 -0.732 13.173 1.00 96.69 318 TRP A O 1
ATOM 2379 N N . ARG A 1 319 ? 8.808 1.103 14.466 1.00 95.62 319 ARG A N 1
ATOM 2380 C CA . ARG A 1 319 ? 7.751 0.582 15.347 1.00 95.62 319 ARG A CA 1
ATOM 2381 C C . ARG A 1 319 ? 6.444 0.371 14.579 1.00 95.62 319 ARG A C 1
ATOM 2383 O O . ARG A 1 319 ? 5.819 -0.672 14.721 1.00 95.62 319 ARG A O 1
ATOM 2390 N N . TYR A 1 320 ? 6.075 1.316 13.720 1.00 97.06 320 TYR A N 1
ATOM 2391 C CA . TYR A 1 320 ? 4.884 1.223 12.881 1.00 97.06 320 TYR A CA 1
ATOM 2392 C C . TYR A 1 320 ? 4.952 0.044 11.898 1.00 97.06 320 TYR A C 1
ATOM 2394 O O . TYR A 1 320 ? 4.021 -0.755 11.816 1.00 97.06 320 TYR A O 1
ATOM 2402 N N . LEU A 1 321 ? 6.095 -0.143 11.228 1.00 97.62 321 LEU A N 1
ATOM 2403 C CA . LEU A 1 321 ? 6.339 -1.311 10.375 1.00 97.62 321 LEU A CA 1
ATOM 2404 C C . LEU A 1 321 ? 6.341 -2.622 11.168 1.00 97.62 321 LEU A C 1
ATOM 2406 O O . LEU A 1 321 ? 5.758 -3.602 10.715 1.00 97.62 321 LEU A O 1
ATOM 2410 N N . HIS A 1 322 ? 6.934 -2.642 12.365 1.00 96.56 322 HIS A N 1
ATOM 2411 C CA . HIS A 1 322 ? 6.871 -3.807 13.247 1.00 96.56 322 HIS A CA 1
ATOM 2412 C C . HIS A 1 322 ? 5.418 -4.194 13.557 1.00 96.56 322 HIS A C 1
ATOM 2414 O O . HIS A 1 322 ? 5.058 -5.363 13.436 1.00 96.56 322 HIS A O 1
ATOM 2420 N N . ASN A 1 323 ? 4.563 -3.227 13.898 1.00 96.00 323 ASN A N 1
ATOM 2421 C CA . ASN A 1 323 ? 3.143 -3.482 14.153 1.00 96.00 323 ASN A CA 1
ATOM 2422 C C . ASN A 1 323 ? 2.438 -4.029 12.904 1.00 96.00 323 ASN A C 1
ATOM 2424 O O . ASN A 1 323 ? 1.685 -4.998 12.994 1.00 96.00 323 ASN A O 1
ATOM 2428 N N . ALA A 1 324 ? 2.733 -3.469 11.728 1.00 97.50 324 ALA A N 1
ATOM 2429 C CA . ALA A 1 324 ? 2.186 -3.941 10.461 1.00 97.50 324 ALA A CA 1
ATOM 2430 C C . ALA A 1 324 ? 2.586 -5.392 10.154 1.00 97.50 324 ALA A C 1
ATOM 2432 O O . ALA A 1 324 ? 1.730 -6.203 9.819 1.00 97.50 324 ALA A O 1
ATOM 2433 N N . TYR A 1 325 ? 3.854 -5.765 10.329 1.00 97.56 325 TYR A N 1
ATOM 2434 C CA . TYR A 1 325 ? 4.316 -7.132 10.051 1.00 97.56 325 TYR A CA 1
ATOM 2435 C C . TYR A 1 325 ? 3.754 -8.179 11.019 1.00 97.56 325 TYR A C 1
ATOM 2437 O O . TYR A 1 325 ? 3.686 -9.355 10.667 1.00 97.56 325 TYR A O 1
ATOM 2445 N N . ASN A 1 326 ? 3.305 -7.754 12.202 1.00 96.12 326 ASN A N 1
ATOM 2446 C CA . ASN A 1 326 ? 2.591 -8.598 13.161 1.00 96.12 326 ASN A CA 1
ATOM 2447 C C . ASN A 1 326 ? 1.060 -8.567 12.975 1.00 96.12 326 ASN A C 1
ATOM 2449 O O . ASN A 1 326 ? 0.345 -9.292 13.665 1.00 96.12 326 ASN A O 1
ATOM 2453 N N . SER A 1 327 ? 0.538 -7.762 12.043 1.00 96.38 327 SER A N 1
ATOM 2454 C CA . SER A 1 327 ? -0.887 -7.721 11.714 1.00 96.38 327 SER A CA 1
ATOM 2455 C C . SER A 1 327 ? -1.223 -8.717 10.599 1.00 96.38 327 SER A C 1
ATOM 2457 O O . SER A 1 327 ? -0.687 -8.596 9.491 1.00 96.38 327 SER A O 1
ATOM 2459 N N . PRO A 1 328 ? -2.167 -9.656 10.816 1.00 97.12 328 PRO A N 1
ATOM 2460 C CA . PRO A 1 328 ? -2.625 -10.565 9.766 1.00 97.12 328 PRO A CA 1
ATOM 2461 C C . PRO A 1 328 ? -3.186 -9.835 8.541 1.00 97.12 328 PRO A C 1
ATOM 2463 O O . PRO A 1 328 ? -2.997 -10.300 7.420 1.00 97.12 328 PRO A O 1
ATOM 2466 N N . VAL A 1 329 ? -3.830 -8.677 8.742 1.00 98.00 329 VAL A N 1
ATOM 2467 C CA . VAL A 1 329 ? -4.390 -7.852 7.658 1.00 98.00 329 VAL A CA 1
ATOM 2468 C C . VAL A 1 329 ? -3.288 -7.417 6.698 1.00 98.00 329 VAL A C 1
ATOM 2470 O O . VAL A 1 329 ? -3.408 -7.590 5.488 1.00 98.00 329 VAL A O 1
ATOM 2473 N N . PHE A 1 330 ? -2.189 -6.876 7.221 1.00 98.50 330 PHE A N 1
ATOM 2474 C CA . PHE A 1 330 ? -1.093 -6.414 6.379 1.00 98.50 330 PHE A CA 1
ATOM 2475 C C . PHE A 1 330 ? -0.284 -7.592 5.818 1.00 98.50 330 PHE A C 1
ATOM 2477 O O . PHE A 1 330 ? -0.030 -7.645 4.617 1.00 98.50 330 PHE A O 1
ATOM 2484 N N . ALA A 1 331 ? 0.075 -8.572 6.655 1.00 97.81 331 ALA A N 1
ATOM 2485 C CA . ALA A 1 331 ? 0.917 -9.696 6.250 1.00 97.81 331 ALA A CA 1
ATOM 2486 C C . ALA A 1 331 ? 0.298 -10.546 5.124 1.00 97.81 331 ALA A C 1
ATOM 2488 O O . ALA A 1 331 ? 1.018 -10.983 4.229 1.00 97.81 331 ALA A O 1
ATOM 2489 N N . GLN A 1 332 ? -1.024 -10.760 5.138 1.00 96.81 332 GLN A N 1
ATOM 2490 C CA . GLN A 1 332 ? -1.715 -11.562 4.116 1.00 96.81 332 GLN A CA 1
ATOM 2491 C C . GLN A 1 332 ? -1.976 -10.789 2.818 1.00 96.81 332 GLN A C 1
ATOM 2493 O O . GLN A 1 332 ? -1.997 -11.381 1.740 1.00 96.81 332 GLN A O 1
ATOM 2498 N N . THR A 1 333 ? -2.166 -9.471 2.903 1.00 98.19 333 THR A N 1
ATOM 2499 C CA . THR A 1 333 ? -2.428 -8.626 1.726 1.00 98.19 333 THR A CA 1
ATOM 2500 C C . THR A 1 333 ? -1.145 -8.166 1.037 1.00 98.19 333 THR A C 1
ATOM 2502 O O . THR A 1 333 ? -1.183 -7.789 -0.133 1.00 98.19 333 THR A O 1
ATOM 2505 N N . CYS A 1 334 ? -0.000 -8.222 1.723 1.00 98.31 334 CYS A N 1
ATOM 2506 C CA . CYS A 1 334 ? 1.277 -7.782 1.181 1.00 98.31 334 CYS A CA 1
ATOM 2507 C C . CYS A 1 334 ? 1.756 -8.689 0.030 1.00 98.31 334 CYS A C 1
ATOM 2509 O O . CYS A 1 334 ? 1.860 -9.909 0.196 1.00 98.31 334 CYS A O 1
ATOM 2511 N N . PRO A 1 335 ? 2.111 -8.124 -1.138 1.00 97.75 335 PRO A N 1
ATOM 2512 C CA . PRO A 1 335 ? 2.817 -8.866 -2.178 1.00 97.75 335 PRO A CA 1
ATOM 2513 C C . PRO A 1 335 ? 4.225 -9.255 -1.699 1.00 97.75 335 PRO A C 1
ATOM 2515 O O . PRO A 1 335 ? 4.789 -8.623 -0.803 1.00 97.75 335 PRO A O 1
ATOM 2518 N N . CYS A 1 336 ? 4.818 -10.284 -2.307 1.00 97.12 336 CYS A N 1
ATOM 2519 C CA . CYS A 1 336 ? 6.210 -10.625 -2.019 1.00 97.12 336 CYS A CA 1
ATOM 2520 C C . CYS A 1 336 ? 7.178 -9.586 -2.604 1.00 97.12 336 CYS A C 1
ATOM 2522 O O . CYS A 1 336 ? 6.858 -8.862 -3.553 1.00 97.12 336 CYS A O 1
ATOM 2524 N N . ASP A 1 337 ? 8.398 -9.556 -2.072 1.00 98.00 337 ASP A N 1
ATOM 2525 C CA . ASP A 1 337 ? 9.428 -8.589 -2.450 1.00 98.00 337 ASP A CA 1
ATOM 2526 C C . ASP A 1 337 ? 9.714 -8.615 -3.953 1.00 98.00 337 ASP A C 1
ATOM 2528 O O . ASP A 1 337 ? 9.909 -7.572 -4.571 1.00 98.00 337 ASP A O 1
ATOM 2532 N N . GLN A 1 338 ? 9.703 -9.801 -4.563 1.00 97.25 338 GLN A N 1
ATOM 2533 C CA . GLN A 1 338 ? 9.938 -9.961 -5.994 1.00 97.25 338 GLN A CA 1
ATOM 2534 C C . GLN A 1 338 ? 8.884 -9.244 -6.842 1.00 97.25 338 GLN A C 1
ATOM 2536 O O . GLN A 1 338 ? 9.247 -8.561 -7.798 1.00 97.25 338 GLN A O 1
ATOM 2541 N N . GLU A 1 339 ? 7.604 -9.345 -6.479 1.00 97.56 339 GLU A N 1
ATOM 2542 C CA . GLU A 1 339 ? 6.525 -8.643 -7.180 1.00 97.56 339 GLU A CA 1
ATOM 2543 C C . GLU A 1 339 ? 6.658 -7.125 -7.012 1.00 97.56 339 GLU A C 1
ATOM 2545 O O . GLU A 1 339 ? 6.478 -6.386 -7.979 1.00 97.56 339 GLU A O 1
ATOM 2550 N N . ILE A 1 340 ? 7.045 -6.645 -5.820 1.00 98.00 340 ILE A N 1
ATOM 2551 C CA . ILE A 1 340 ? 7.312 -5.215 -5.588 1.00 98.00 340 ILE A CA 1
ATOM 2552 C C . ILE A 1 340 ? 8.474 -4.747 -6.468 1.00 98.00 340 ILE A C 1
ATOM 2554 O O . ILE A 1 340 ? 8.364 -3.740 -7.168 1.00 98.00 340 ILE A O 1
ATOM 2558 N N . ILE A 1 341 ? 9.586 -5.479 -6.467 1.00 97.12 341 ILE A N 1
ATOM 2559 C CA . ILE A 1 341 ? 10.786 -5.140 -7.235 1.00 97.12 341 ILE A CA 1
ATOM 2560 C C . ILE A 1 341 ? 10.463 -5.066 -8.732 1.00 97.12 341 ILE A C 1
ATOM 2562 O O . ILE A 1 341 ? 10.772 -4.060 -9.374 1.00 97.12 341 ILE A O 1
ATOM 2566 N N . LEU A 1 342 ? 9.818 -6.097 -9.284 1.00 96.31 342 LEU A N 1
ATOM 2567 C CA . LEU A 1 342 ? 9.462 -6.142 -10.704 1.00 96.31 342 LEU A CA 1
ATOM 2568 C C . LEU A 1 342 ? 8.444 -5.056 -11.068 1.00 96.31 342 LEU A C 1
ATOM 2570 O O . LEU A 1 342 ? 8.645 -4.358 -12.061 1.00 96.31 342 LEU A O 1
ATOM 2574 N N . HIS A 1 343 ? 7.443 -4.803 -10.216 1.00 95.44 343 HIS A N 1
ATOM 2575 C CA . HIS A 1 343 ? 6.490 -3.707 -10.414 1.00 95.44 343 HIS A CA 1
ATOM 2576 C C . HIS A 1 343 ? 7.182 -2.360 -10.649 1.00 95.44 343 HIS A C 1
ATOM 2578 O O . HIS A 1 343 ? 6.748 -1.581 -11.503 1.00 95.44 343 HIS A O 1
ATOM 2584 N N . TRP A 1 344 ? 8.238 -2.063 -9.886 1.00 95.94 344 TRP A N 1
ATOM 2585 C CA . TRP A 1 344 ? 8.973 -0.809 -10.028 1.00 95.94 344 TRP A CA 1
ATOM 2586 C C . TRP A 1 344 ? 9.909 -0.809 -11.233 1.00 95.94 344 TRP A C 1
ATOM 2588 O O . TRP A 1 344 ? 9.927 0.190 -11.944 1.00 95.94 344 TRP A O 1
ATOM 2598 N N . TYR A 1 345 ? 10.611 -1.907 -11.519 1.00 94.88 345 TYR A N 1
ATOM 2599 C CA . TYR A 1 345 ? 11.475 -2.023 -12.703 1.00 94.88 345 TYR A CA 1
ATOM 2600 C C . TYR A 1 345 ? 10.712 -1.966 -14.041 1.00 94.88 345 TYR A C 1
ATOM 2602 O O . TYR A 1 345 ? 11.237 -1.497 -15.059 1.00 94.88 345 TYR A O 1
ATOM 2610 N N . ASP A 1 346 ? 9.451 -2.392 -14.049 1.00 92.50 346 ASP A N 1
ATOM 2611 C CA . ASP A 1 346 ? 8.605 -2.351 -15.241 1.00 92.50 346 ASP A CA 1
ATOM 2612 C C . ASP A 1 346 ? 8.087 -0.948 -15.562 1.00 92.50 346 ASP A C 1
ATOM 2614 O O . ASP A 1 346 ? 7.673 -0.682 -16.697 1.00 92.50 346 ASP A O 1
ATOM 2618 N N . ARG A 1 347 ? 8.209 0.009 -14.632 1.00 91.50 347 ARG A N 1
ATOM 2619 C CA . ARG A 1 347 ? 7.868 1.411 -14.898 1.00 91.50 347 ARG A CA 1
ATOM 2620 C C . ARG A 1 347 ? 8.764 1.983 -16.002 1.00 91.50 347 ARG A C 1
ATOM 2622 O O . ARG A 1 347 ? 9.977 1.747 -15.983 1.00 91.50 347 ARG A O 1
ATOM 2629 N N . PRO A 1 348 ? 8.203 2.700 -16.991 1.00 87.75 348 PRO A N 1
ATOM 2630 C CA . PRO A 1 348 ? 8.974 3.225 -18.117 1.00 87.75 348 PRO A CA 1
ATOM 2631 C C . PRO A 1 348 ? 10.054 4.223 -17.682 1.00 87.75 348 PRO A C 1
ATOM 2633 O O . PRO A 1 348 ? 11.097 4.293 -18.320 1.00 87.75 348 PRO A O 1
ATOM 2636 N N . GLU A 1 349 ? 9.846 4.934 -16.574 1.00 87.50 349 GLU A N 1
ATOM 2637 C CA . GLU A 1 349 ? 10.748 5.974 -16.067 1.00 87.50 349 GLU A CA 1
ATOM 2638 C C . GLU A 1 349 ? 11.848 5.436 -15.137 1.00 87.50 349 GLU A C 1
ATOM 2640 O O . GLU A 1 349 ? 12.559 6.209 -14.500 1.00 87.50 349 GLU A O 1
ATOM 2645 N N . THR A 1 350 ? 11.988 4.113 -15.015 1.00 88.38 350 THR A N 1
ATOM 2646 C CA . THR A 1 350 ? 13.020 3.483 -14.180 1.00 88.38 350 THR A CA 1
ATOM 2647 C C . THR A 1 350 ? 14.052 2.746 -15.028 1.00 88.38 350 THR A C 1
ATOM 2649 O O . THR A 1 350 ? 13.821 2.412 -16.194 1.00 88.38 350 THR A O 1
ATOM 2652 N N . LYS A 1 351 ? 15.229 2.490 -14.443 1.00 85.75 351 LYS A N 1
ATOM 2653 C CA . LYS A 1 351 ? 16.296 1.723 -15.095 1.00 85.75 351 LYS A CA 1
ATOM 2654 C C . LYS A 1 351 ? 15.776 0.333 -15.453 1.00 85.75 351 LYS A C 1
ATOM 2656 O O . LYS A 1 351 ? 15.414 -0.411 -14.559 1.00 85.75 351 LYS A O 1
ATOM 2661 N N . LYS A 1 352 ? 15.815 -0.058 -16.726 1.00 88.62 352 LYS A N 1
ATOM 2662 C CA . LYS A 1 352 ? 15.318 -1.372 -17.153 1.00 88.62 352 LYS A CA 1
ATOM 2663 C C . LYS A 1 352 ? 16.238 -2.520 -16.739 1.00 88.62 352 LYS A C 1
ATOM 2665 O O . LYS A 1 352 ? 17.461 -2.437 -16.866 1.00 88.62 352 LYS A O 1
ATOM 2670 N N . LEU A 1 353 ? 15.626 -3.611 -16.281 1.00 91.31 353 LEU A N 1
ATOM 2671 C CA . LEU A 1 353 ? 16.298 -4.899 -16.127 1.00 91.31 353 LEU A CA 1
ATOM 2672 C C . LEU A 1 353 ? 16.471 -5.585 -17.483 1.00 91.31 353 LEU A C 1
ATOM 2674 O O . LEU A 1 353 ? 15.678 -5.393 -18.403 1.00 91.31 353 LEU A O 1
ATOM 2678 N N . SER A 1 354 ? 17.489 -6.441 -17.590 1.00 94.81 354 SER A N 1
ATOM 2679 C CA . SER A 1 354 ? 17.575 -7.378 -18.710 1.00 94.81 354 SER A CA 1
ATOM 2680 C C . SER A 1 354 ? 16.474 -8.435 -18.599 1.00 94.81 354 SER A C 1
ATOM 2682 O O . SER A 1 354 ? 16.103 -8.838 -17.494 1.00 94.81 354 SER A O 1
ATOM 2684 N N . HIS A 1 355 ? 16.008 -8.958 -19.737 1.00 93.75 355 HIS A N 1
ATOM 2685 C CA . HIS A 1 355 ? 15.015 -10.041 -19.762 1.00 93.75 355 HIS A CA 1
ATOM 2686 C C . HIS A 1 355 ? 15.438 -11.252 -18.920 1.00 93.75 355 HIS A C 1
ATOM 2688 O O . HIS A 1 355 ? 14.614 -11.834 -18.217 1.00 93.75 355 HIS A O 1
ATOM 2694 N N . LYS A 1 356 ? 16.732 -11.602 -18.944 1.00 96.19 356 LYS A N 1
ATOM 2695 C CA . LYS A 1 356 ? 17.281 -12.691 -18.130 1.00 96.19 356 LYS A CA 1
ATOM 2696 C C . LYS A 1 356 ? 17.103 -12.408 -16.637 1.00 96.19 356 LYS A C 1
ATOM 2698 O O . LYS A 1 356 ? 16.555 -13.247 -15.931 1.00 96.19 356 LYS A O 1
ATOM 2703 N N . LYS A 1 357 ? 17.508 -11.221 -16.168 1.00 95.12 357 LYS A N 1
ATOM 2704 C CA . LYS A 1 357 ? 17.420 -10.875 -14.744 1.00 95.12 357 LYS A CA 1
ATOM 2705 C C . LYS A 1 357 ? 15.973 -10.757 -14.270 1.00 95.12 357 LYS A C 1
ATOM 2707 O O . LYS A 1 357 ? 15.652 -11.196 -13.172 1.00 95.12 357 LYS A O 1
ATOM 2712 N N . HIS A 1 358 ? 15.102 -10.215 -15.113 1.00 95.31 358 HIS A N 1
ATOM 2713 C CA . HIS A 1 358 ? 13.670 -10.162 -14.847 1.00 95.31 358 HIS A CA 1
ATOM 2714 C C . HIS A 1 358 ? 13.082 -11.572 -14.654 1.00 95.31 358 HIS A C 1
ATOM 2716 O O . HIS A 1 358 ? 12.403 -11.836 -13.665 1.00 95.31 358 HIS A O 1
ATOM 2722 N N . ALA A 1 359 ? 13.382 -12.502 -15.567 1.00 94.69 359 ALA A N 1
ATOM 2723 C CA . ALA A 1 359 ? 12.913 -13.885 -15.480 1.00 94.69 359 ALA A CA 1
ATOM 2724 C C . ALA A 1 359 ? 13.500 -14.650 -14.282 1.00 94.69 359 ALA A C 1
ATOM 2726 O O . ALA A 1 359 ? 12.824 -15.518 -13.736 1.00 94.69 359 ALA A O 1
ATOM 2727 N N . GLU A 1 360 ? 14.738 -14.347 -13.880 1.00 95.62 360 GLU A N 1
ATOM 2728 C CA . GLU A 1 360 ? 15.338 -14.889 -12.656 1.00 95.62 360 GLU A CA 1
ATOM 2729 C C . GLU A 1 360 ? 14.529 -14.468 -11.426 1.00 95.62 360 GLU A C 1
ATOM 2731 O O . GLU A 1 360 ? 14.059 -15.340 -10.703 1.00 95.62 360 GLU A O 1
ATOM 2736 N N . ILE A 1 361 ? 14.293 -13.162 -11.241 1.00 95.06 361 ILE A N 1
ATOM 2737 C CA . ILE A 1 361 ? 13.551 -12.631 -10.084 1.00 95.06 361 ILE A CA 1
ATOM 2738 C C . ILE A 1 361 ? 12.125 -13.197 -10.042 1.00 95.06 361 ILE A C 1
ATOM 2740 O O . ILE A 1 361 ? 11.674 -13.624 -8.984 1.00 95.06 361 ILE A O 1
ATOM 2744 N N . ALA A 1 362 ? 11.437 -13.270 -11.186 1.00 93.88 362 ALA A N 1
ATOM 2745 C CA . ALA A 1 362 ? 10.067 -13.786 -11.266 1.00 93.88 362 ALA A CA 1
ATOM 2746 C C . ALA A 1 362 ? 9.939 -15.267 -10.855 1.00 93.88 362 ALA A C 1
ATOM 2748 O O . ALA A 1 362 ? 8.869 -15.708 -10.443 1.00 93.88 362 ALA A O 1
ATOM 2749 N N . LYS A 1 363 ? 11.023 -16.045 -10.979 1.00 93.69 363 LYS A N 1
ATOM 2750 C CA . LYS A 1 363 ? 11.070 -17.471 -10.615 1.00 93.69 363 LYS A CA 1
ATOM 2751 C C . LYS A 1 363 ? 11.615 -17.718 -9.210 1.00 93.69 363 LYS A C 1
ATOM 2753 O O . LYS A 1 363 ? 11.604 -18.862 -8.757 1.00 93.69 363 LYS A O 1
ATOM 2758 N N . GLU A 1 364 ? 12.129 -16.694 -8.530 1.00 93.88 364 GLU A N 1
ATOM 2759 C CA . GLU A 1 364 ? 12.611 -16.850 -7.162 1.00 93.88 364 GLU A CA 1
ATOM 2760 C C . GLU A 1 364 ? 11.463 -17.216 -6.212 1.00 93.88 364 GLU A C 1
ATOM 2762 O O . GLU A 1 364 ? 10.321 -16.780 -6.369 1.00 93.88 364 GLU A O 1
ATOM 2767 N N . LYS A 1 365 ? 11.782 -17.996 -5.171 1.00 93.75 365 LYS A N 1
ATOM 2768 C CA . LYS A 1 365 ? 10.834 -18.275 -4.089 1.00 93.75 365 LYS A CA 1
ATOM 2769 C C . LYS A 1 365 ? 10.377 -16.949 -3.453 1.00 93.75 365 LYS A C 1
ATOM 2771 O O . LYS A 1 365 ? 11.248 -16.123 -3.159 1.00 93.75 365 LYS A O 1
ATOM 2776 N N . PRO A 1 366 ? 9.068 -16.762 -3.185 1.00 94.56 366 PRO A N 1
ATOM 2777 C CA . PRO A 1 366 ? 8.558 -15.566 -2.521 1.00 94.56 366 PRO A CA 1
ATOM 2778 C C . PRO A 1 366 ? 9.310 -15.259 -1.223 1.00 94.56 366 PRO A C 1
ATOM 2780 O O . PRO A 1 366 ? 9.491 -16.142 -0.381 1.00 94.56 366 PRO A O 1
ATOM 2783 N N . LYS A 1 367 ? 9.759 -14.010 -1.087 1.00 96.38 367 LYS A N 1
ATOM 2784 C CA . LYS A 1 367 ? 10.393 -13.456 0.116 1.00 96.38 367 LYS A CA 1
ATOM 2785 C C . LYS A 1 367 ? 9.585 -12.257 0.602 1.00 96.38 367 LYS A C 1
ATOM 2787 O O . LYS A 1 367 ? 8.910 -11.613 -0.197 1.00 96.38 367 LYS A O 1
ATOM 2792 N N . TYR A 1 368 ? 9.675 -11.981 1.896 1.00 97.69 368 TYR A N 1
ATOM 2793 C CA . TYR A 1 368 ? 8.991 -10.863 2.533 1.00 97.69 368 TYR A CA 1
ATOM 2794 C C . TYR A 1 368 ? 9.977 -10.155 3.456 1.00 97.69 368 TYR A C 1
ATOM 2796 O O . TYR A 1 368 ? 10.414 -10.731 4.455 1.00 97.69 368 TYR A O 1
ATOM 2804 N N . SER A 1 369 ? 10.333 -8.917 3.118 1.00 97.25 369 SER A N 1
ATOM 2805 C CA . SER A 1 369 ? 11.207 -8.058 3.923 1.00 97.25 369 SER A CA 1
ATOM 2806 C C . SER A 1 369 ? 10.425 -7.488 5.112 1.00 97.25 369 SER A C 1
ATOM 2808 O O . SER A 1 369 ? 10.061 -6.310 5.129 1.00 97.25 369 SER A O 1
ATOM 2810 N N . PHE A 1 370 ? 10.096 -8.366 6.063 1.00 97.12 370 PHE A N 1
ATOM 2811 C CA . PHE A 1 370 ? 9.369 -8.082 7.311 1.00 97.12 370 PHE A CA 1
ATOM 2812 C C . PHE A 1 370 ? 10.295 -8.035 8.534 1.00 97.12 370 PHE A C 1
ATOM 2814 O O . PHE A 1 370 ? 9.843 -7.913 9.670 1.00 97.12 370 PHE A O 1
ATOM 2821 N N . ASP A 1 371 ? 11.607 -8.121 8.323 1.00 94.50 371 ASP A N 1
ATOM 2822 C CA . ASP A 1 371 ? 12.589 -7.870 9.369 1.00 94.50 371 ASP A CA 1
ATOM 2823 C C . ASP A 1 371 ? 12.509 -6.411 9.833 1.00 94.50 371 ASP A C 1
ATOM 2825 O O . ASP A 1 371 ? 12.173 -5.514 9.061 1.00 94.50 371 ASP A O 1
ATOM 2829 N N . VAL A 1 372 ? 12.822 -6.153 11.096 1.00 93.25 372 VAL A N 1
ATOM 2830 C CA . VAL A 1 372 ? 13.000 -4.795 11.618 1.00 93.25 372 VAL A CA 1
ATOM 2831 C C . VAL A 1 372 ? 14.342 -4.722 12.344 1.00 93.25 372 VAL A C 1
ATOM 2833 O O . VAL A 1 372 ? 14.782 -5.735 12.895 1.00 93.25 372 VAL A O 1
ATOM 2836 N N . PRO A 1 373 ? 15.025 -3.562 12.360 1.00 90.06 373 PRO A N 1
ATOM 2837 C CA . PRO A 1 373 ? 16.274 -3.413 13.088 1.00 90.06 373 PRO A CA 1
ATOM 2838 C C . PRO A 1 373 ? 16.087 -3.790 14.558 1.00 90.06 373 PRO A C 1
ATOM 2840 O O . PRO A 1 373 ? 15.218 -3.243 15.240 1.00 90.06 373 PRO A O 1
ATOM 2843 N N . VAL A 1 374 ? 16.919 -4.711 15.050 1.00 73.00 374 VAL A N 1
ATOM 2844 C CA . VAL A 1 374 ? 16.921 -5.104 16.460 1.00 73.00 374 VAL A CA 1
ATOM 2845 C C . VAL A 1 374 ? 17.214 -3.867 17.299 1.00 73.00 374 VAL A C 1
ATOM 2847 O O . VAL A 1 374 ? 18.281 -3.262 17.193 1.00 73.00 374 VAL A O 1
ATOM 2850 N N . ARG A 1 375 ? 16.282 -3.510 18.179 1.00 60.47 375 ARG A N 1
ATOM 2851 C CA . ARG A 1 375 ? 16.601 -2.703 19.351 1.00 60.47 375 ARG A CA 1
ATOM 2852 C C . ARG A 1 375 ? 16.543 -3.615 20.556 1.00 60.47 375 ARG A C 1
ATOM 2854 O O . ARG A 1 375 ? 15.517 -4.229 20.818 1.00 60.47 375 ARG A O 1
ATOM 2861 N N . ALA A 1 376 ? 17.670 -3.727 21.252 1.00 33.34 376 ALA A N 1
ATOM 2862 C CA . ALA A 1 376 ? 17.761 -4.422 22.524 1.00 33.34 376 ALA A CA 1
ATOM 2863 C C . ALA A 1 376 ? 16.807 -3.761 23.525 1.00 33.34 376 ALA A C 1
ATOM 2865 O O . ALA A 1 376 ? 17.118 -2.709 24.077 1.00 33.34 376 ALA A O 1
ATOM 2866 N N . SER A 1 377 ? 15.625 -4.341 23.713 1.00 42.22 377 SER A N 1
ATOM 2867 C CA . SER A 1 377 ? 14.707 -4.025 24.810 1.00 42.22 377 SER A CA 1
ATOM 2868 C C . SER A 1 377 ? 13.727 -5.185 25.025 1.00 42.22 377 SER A C 1
ATOM 2870 O O . SER A 1 377 ? 12.578 -5.103 24.612 1.00 42.22 377 SER A O 1
ATOM 2872 N N . VAL A 1 378 ? 14.197 -6.265 25.658 1.00 37.78 378 VAL A N 1
ATOM 2873 C CA . VAL A 1 378 ? 13.415 -7.269 26.421 1.00 37.78 378 VAL A CA 1
ATOM 2874 C C . VAL A 1 378 ? 14.400 -7.731 27.517 1.00 37.78 378 VAL A C 1
ATOM 2876 O O . VAL A 1 378 ? 15.576 -7.893 27.206 1.00 37.78 378 VAL A O 1
ATOM 2879 N N . VAL A 1 379 ? 14.092 -7.797 28.816 1.00 33.41 379 VAL A N 1
ATOM 2880 C CA . VAL A 1 379 ? 13.167 -8.742 29.455 1.00 33.41 379 VAL A CA 1
ATOM 2881 C C . VAL A 1 379 ? 12.685 -8.180 30.797 1.00 33.41 379 VAL A C 1
ATOM 2883 O O . VAL A 1 379 ? 13.495 -7.847 31.659 1.00 33.41 379 VAL A O 1
ATOM 2886 N N . THR A 1 380 ? 11.372 -8.140 31.012 1.00 46.50 380 THR A N 1
ATOM 2887 C CA . THR A 1 380 ? 10.815 -8.163 32.367 1.00 46.50 380 THR A CA 1
ATOM 2888 C C . THR A 1 380 ? 10.927 -9.601 32.863 1.00 46.50 380 THR A C 1
ATOM 2890 O O . THR A 1 380 ? 10.142 -10.454 32.456 1.00 46.50 380 THR A O 1
ATOM 2893 N N . VAL A 1 381 ? 11.922 -9.896 33.699 1.00 40.59 381 VAL A N 1
ATOM 2894 C CA . VAL A 1 381 ? 11.847 -11.068 34.577 1.00 40.59 381 VAL A CA 1
ATOM 2895 C C . VAL A 1 381 ? 11.283 -10.550 35.887 1.00 40.59 381 VAL A C 1
ATOM 2897 O O . VAL A 1 381 ? 11.997 -9.952 36.687 1.00 40.59 381 VAL A O 1
ATOM 2900 N N . VAL A 1 382 ? 9.973 -10.704 36.062 1.00 48.41 382 VAL A N 1
ATOM 2901 C CA . VAL A 1 382 ? 9.383 -10.678 37.399 1.00 48.41 382 VAL A CA 1
ATOM 2902 C C . VAL A 1 382 ? 9.482 -12.114 37.897 1.00 48.41 382 VAL A C 1
ATOM 2904 O O . VAL A 1 382 ? 8.590 -12.920 37.649 1.00 48.41 382 VAL A O 1
ATOM 2907 N N . GLU A 1 383 ? 10.609 -12.460 38.515 1.00 40.72 383 GLU A N 1
ATOM 2908 C CA . GLU A 1 383 ? 10.648 -13.629 39.388 1.00 40.72 383 GLU A CA 1
ATOM 2909 C C . GLU A 1 383 ? 10.058 -13.199 40.729 1.00 40.72 383 GLU A C 1
ATOM 2911 O O . GLU A 1 383 ? 10.581 -12.328 41.423 1.00 40.72 383 GLU A O 1
ATOM 2916 N N . ILE A 1 384 ? 8.884 -13.759 40.999 1.00 47.31 384 ILE A N 1
ATOM 2917 C CA . ILE A 1 384 ? 8.190 -13.713 42.276 1.00 47.31 384 ILE A CA 1
ATOM 2918 C C . ILE A 1 384 ? 8.844 -14.777 43.157 1.00 47.31 384 ILE A C 1
ATOM 2920 O O . ILE A 1 384 ? 8.737 -15.947 42.804 1.00 47.31 384 ILE A O 1
ATOM 2924 N N . GLU A 1 385 ? 9.447 -14.377 44.278 1.00 43.44 385 GLU A N 1
ATOM 2925 C CA . GLU A 1 385 ? 9.352 -15.057 45.586 1.00 43.44 385 GLU A CA 1
ATOM 2926 C C . GLU A 1 385 ? 9.465 -14.031 46.721 1.00 43.44 385 GLU A C 1
ATOM 2928 O O . GLU A 1 385 ? 10.434 -13.233 46.724 1.00 43.44 385 GLU A O 1
#

Foldseek 3Di:
DDDDDDPDDDFQEKEWEAAAFPVQFHHFQDLLSLLLLLVVVLLVVVVQGHYDYDHAHLVDGDVLCVVLPHRAPGKMDTPSDIDHDSVVSVVCCCVSRPDSPADFDDVLLCVLQPPLLVLLVCVQLVVDPDCPVNLVSLVSNLVLLVVQFDDDDPPPDPDDDDDDDDDDDDDDDDDDDDDDDDDDDDDDDDDDDDDDDDDDDDDDDDDDDDDDDDDDDDDDDDDDDDDDDDPDDDDPDDDDDDDPDDDDDDDDDDDDDDDDDDDDDDDDPPPVPQGAQDSRRNGHYSSNSNRLSSLQLSQLQCCVQPVDHNDLVSVSSLSNLLSLCVDPSNVVSHFFSLSSNLVSLPDPSHDHDDPVVNVVSVPDDGHHPSDGDDDPDDDPPPDDD

InterPro domains:
  IPR036249 Thioredoxin-like superfamily [SSF52833] (29-101)
  IPR036282 Glutathione S-transferase, C-terminal domain superfamily [SSF47616] (274-346)
  IPR053823 CLIC, N-terminal domain [PF22441] (14-96)

Secondary structure (DSSP, 8-state):
--------SSS-EEEEEEEB-TTSSSB---HHHHHHHHHHHHHHHTTS-EEEEEEE-TTS--HHHHHHT--SSSEEEETTEEE-SHHHHHHHHHHHS--TT-----HHHHHHHSSHHHHHHHHHTTSSSSSHHHHHHHHHHHHHHHHTSPPPP---PPPPPPPP-----------------------------------------------------------------------------------------------------------------BTTBSS--HHHHHHHHHHHHHHHHHHHHH-----TT-HHHHHHHHHHHT-HHHHHHPPPHHHHHHHHHTSTTSPPPPHHHHHHHHHSPP-------------------

Organism: NCBI:txid1518452